Protein AF-A0AAU3IPA8-F1 (afdb_monomer)

Structure (mmCIF, N/CA/C/O backbone):
data_AF-A0AAU3IPA8-F1
#
_entry.id   AF-A0AAU3IPA8-F1
#
loop_
_atom_site.group_PDB
_atom_site.id
_atom_site.type_symbol
_atom_site.label_atom_id
_atom_site.label_alt_id
_atom_site.label_comp_id
_atom_site.label_asym_id
_atom_site.label_entity_id
_atom_site.label_seq_id
_atom_site.pdbx_PDB_ins_code
_atom_site.Cartn_x
_atom_site.Cartn_y
_atom_site.Cartn_z
_atom_site.occupancy
_atom_site.B_iso_or_equiv
_atom_site.auth_seq_id
_atom_site.auth_comp_id
_atom_site.auth_asym_id
_atom_site.auth_atom_id
_atom_site.pdbx_PDB_model_num
ATOM 1 N N . MET A 1 1 ? 7.835 8.491 -0.468 1.00 86.31 1 MET A N 1
ATOM 2 C CA . MET A 1 1 ? 8.677 8.486 -1.699 1.00 86.31 1 MET A CA 1
ATOM 3 C C . MET A 1 1 ? 10.167 8.173 -1.479 1.00 86.31 1 MET A C 1
ATOM 5 O O . MET A 1 1 ? 10.821 7.682 -2.398 1.00 86.31 1 MET A O 1
ATOM 9 N N . ASP A 1 2 ? 10.740 8.439 -0.301 1.00 89.19 2 ASP A N 1
ATOM 10 C CA . ASP A 1 2 ? 12.202 8.392 -0.099 1.00 89.19 2 ASP A CA 1
ATOM 11 C C . ASP A 1 2 ? 12.827 6.999 -0.196 1.00 89.19 2 ASP A C 1
ATOM 13 O O . ASP A 1 2 ? 13.937 6.848 -0.710 1.00 89.19 2 ASP A O 1
ATOM 17 N N . ILE A 1 3 ? 12.092 5.968 0.223 1.00 89.75 3 ILE A N 1
ATOM 18 C CA . ILE A 1 3 ? 12.522 4.571 0.085 1.00 89.75 3 ILE A CA 1
ATOM 19 C C . ILE A 1 3 ? 12.720 4.215 -1.395 1.00 89.75 3 ILE A C 1
ATOM 21 O O . ILE A 1 3 ? 13.727 3.604 -1.750 1.00 89.75 3 ILE A O 1
ATOM 25 N N . ALA A 1 4 ? 11.805 4.648 -2.269 1.00 85.88 4 ALA A N 1
ATOM 26 C CA . ALA A 1 4 ? 11.898 4.394 -3.703 1.00 85.88 4 ALA A CA 1
ATOM 27 C C . ALA A 1 4 ? 13.106 5.107 -4.337 1.00 85.88 4 ALA A C 1
ATOM 29 O O . ALA A 1 4 ? 13.842 4.494 -5.106 1.00 85.88 4 ALA A O 1
ATOM 30 N N . GLU A 1 5 ? 13.368 6.365 -3.961 1.00 90.62 5 GLU A N 1
ATOM 31 C CA . GLU A 1 5 ? 14.559 7.106 -4.412 1.00 90.62 5 GLU A CA 1
ATOM 32 C C . GLU A 1 5 ? 15.859 6.437 -3.943 1.00 90.62 5 GLU A C 1
ATOM 34 O O . GLU A 1 5 ? 16.821 6.331 -4.704 1.00 90.62 5 GLU A O 1
ATOM 39 N N . ARG A 1 6 ? 15.902 5.953 -2.698 1.00 91.19 6 ARG A N 1
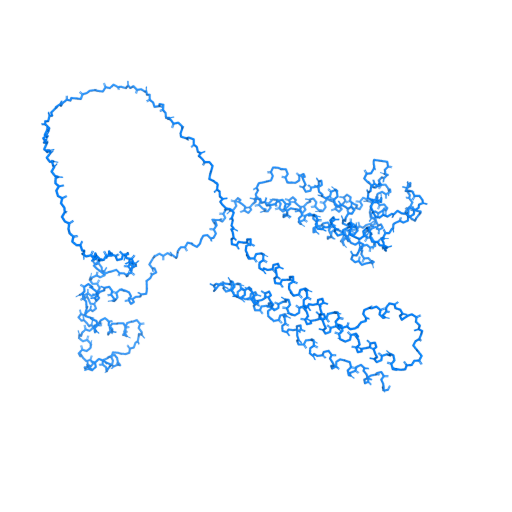ATOM 40 C CA . ARG A 1 6 ? 17.081 5.266 -2.157 1.00 91.19 6 ARG A CA 1
ATOM 41 C C . ARG A 1 6 ? 17.329 3.935 -2.864 1.00 91.19 6 ARG A C 1
ATOM 43 O O . ARG A 1 6 ? 18.463 3.663 -3.250 1.00 91.19 6 ARG A O 1
ATOM 50 N N . ALA A 1 7 ? 16.282 3.138 -3.077 1.00 88.19 7 ALA A N 1
ATOM 51 C CA . ALA A 1 7 ? 16.362 1.883 -3.823 1.00 88.19 7 ALA A CA 1
ATOM 52 C C . ALA A 1 7 ? 16.824 2.109 -5.270 1.00 88.19 7 ALA A C 1
ATOM 54 O O . ALA A 1 7 ? 17.709 1.402 -5.754 1.00 88.19 7 ALA A O 1
ATOM 55 N N . PHE A 1 8 ? 16.297 3.144 -5.928 1.00 90.44 8 PHE A N 1
ATOM 56 C CA . PHE A 1 8 ? 16.734 3.560 -7.256 1.00 90.44 8 PHE A CA 1
ATOM 57 C C . PHE A 1 8 ? 18.226 3.894 -7.299 1.00 90.44 8 PHE A C 1
ATOM 59 O O . PHE A 1 8 ? 18.938 3.374 -8.154 1.00 90.44 8 PHE A O 1
ATOM 66 N N . ARG A 1 9 ? 18.724 4.714 -6.365 1.00 89.44 9 ARG A N 1
ATOM 67 C CA . ARG A 1 9 ? 20.150 5.077 -6.321 1.00 89.44 9 ARG A CA 1
ATOM 68 C C . ARG A 1 9 ? 21.050 3.868 -6.094 1.00 89.44 9 ARG A C 1
ATOM 70 O O . ARG A 1 9 ? 22.079 3.761 -6.748 1.00 89.44 9 ARG A O 1
ATOM 77 N N . MET A 1 10 ? 20.655 2.943 -5.220 1.00 87.44 10 MET A N 1
ATOM 78 C CA . MET A 1 10 ? 21.419 1.710 -4.995 1.00 87.44 10 MET A CA 1
ATOM 79 C C . MET A 1 10 ? 21.517 0.858 -6.269 1.00 87.44 10 MET A C 1
ATOM 81 O O . MET A 1 10 ? 22.595 0.362 -6.581 1.00 87.44 10 MET A O 1
ATOM 85 N N . LEU A 1 11 ? 20.428 0.738 -7.036 1.00 86.31 11 LEU A N 1
ATOM 86 C CA . LEU A 1 11 ? 20.429 0.021 -8.317 1.00 86.31 11 LEU A CA 1
ATOM 87 C C . LEU A 1 11 ? 21.218 0.755 -9.406 1.00 86.31 11 LEU A C 1
ATOM 89 O O . LEU A 1 11 ? 21.930 0.128 -10.187 1.00 86.31 11 LEU A O 1
ATOM 93 N N . ALA A 1 12 ? 21.097 2.079 -9.468 1.00 81.25 12 ALA A N 1
ATOM 94 C CA . ALA A 1 12 ? 21.747 2.881 -10.494 1.00 81.25 12 ALA A CA 1
ATOM 95 C C . ALA A 1 12 ? 23.267 2.995 -10.294 1.00 81.25 12 ALA A C 1
ATOM 97 O O . ALA A 1 12 ? 23.988 3.145 -11.276 1.00 81.25 12 ALA A O 1
ATOM 98 N N . CYS A 1 13 ? 23.753 2.883 -9.055 1.00 77.50 13 CYS A N 1
ATOM 99 C CA . CYS A 1 13 ? 25.182 2.877 -8.735 1.00 77.50 13 CYS A CA 1
ATOM 100 C C . CYS A 1 13 ? 25.810 1.469 -8.723 1.00 77.50 13 CYS A C 1
ATOM 102 O O . CYS A 1 13 ? 27.004 1.343 -8.457 1.00 77.50 13 CYS A O 1
ATOM 104 N N . ALA A 1 14 ? 25.038 0.405 -8.978 1.00 74.19 14 ALA A N 1
ATOM 105 C CA . ALA A 1 14 ? 25.553 -0.962 -8.964 1.00 74.19 14 ALA A CA 1
ATOM 106 C C . ALA A 1 14 ? 26.486 -1.247 -10.168 1.00 74.19 14 ALA A C 1
ATOM 108 O O . ALA A 1 14 ? 26.287 -0.684 -11.248 1.00 74.19 14 ALA A O 1
ATOM 109 N N . PRO A 1 15 ? 27.458 -2.176 -10.044 1.00 58.91 15 PRO A N 1
ATOM 110 C CA . PRO A 1 15 ? 28.340 -2.578 -11.150 1.00 58.91 15 PRO A CA 1
ATOM 111 C C . PRO A 1 15 ? 27.585 -3.140 -12.366 1.00 58.91 15 PRO A C 1
ATOM 113 O O . PRO A 1 15 ? 28.039 -3.017 -13.498 1.00 58.91 15 PRO A O 1
ATOM 116 N N . SER A 1 16 ? 26.406 -3.724 -12.134 1.00 61.84 16 SER A N 1
ATOM 117 C CA . SER A 1 16 ? 25.456 -4.197 -13.147 1.00 61.84 16 SER A CA 1
ATOM 118 C C . SER A 1 16 ? 24.313 -3.198 -13.373 1.00 61.84 16 SER A C 1
ATOM 120 O O . SER A 1 16 ? 23.156 -3.595 -13.526 1.00 61.84 16 SER A O 1
ATOM 122 N N . SER A 1 17 ? 24.615 -1.898 -13.318 1.00 73.25 17 SER A N 1
ATOM 123 C CA . SER A 1 17 ? 23.620 -0.839 -13.481 1.00 73.25 17 SER A CA 1
ATOM 124 C C . SER A 1 17 ? 22.901 -0.964 -14.821 1.00 73.25 17 SER A C 1
ATOM 126 O O . SER A 1 17 ? 23.488 -1.168 -15.887 1.00 73.25 17 SER A O 1
ATOM 128 N N . LEU A 1 18 ? 21.576 -0.867 -14.753 1.00 83.94 18 LEU A N 1
ATOM 129 C CA . LEU A 1 18 ? 20.737 -0.915 -15.936 1.00 83.94 18 LEU A CA 1
ATOM 130 C C . LEU A 1 18 ? 21.002 0.327 -16.792 1.00 83.94 18 LEU A C 1
ATOM 132 O O . LEU A 1 18 ? 21.164 1.439 -16.286 1.00 83.94 18 LEU A O 1
ATOM 136 N N . ALA A 1 19 ? 21.010 0.126 -18.105 1.00 88.06 19 ALA A N 1
ATOM 137 C CA . ALA A 1 19 ? 21.221 1.187 -19.073 1.00 88.06 19 ALA A CA 1
ATOM 138 C C . ALA A 1 19 ? 20.162 1.136 -20.177 1.00 88.06 19 ALA A C 1
ATOM 140 O O . ALA A 1 19 ? 19.629 0.075 -20.535 1.00 88.06 19 ALA A O 1
ATOM 141 N N . VAL A 1 20 ? 19.878 2.306 -20.734 1.00 89.50 20 VAL A N 1
ATOM 142 C CA . VAL A 1 20 ? 19.036 2.472 -21.916 1.00 89.50 20 VAL A CA 1
ATOM 143 C C . VAL A 1 20 ? 19.924 2.894 -23.075 1.00 89.50 20 VAL A C 1
ATOM 145 O O . VAL A 1 20 ? 20.738 3.805 -22.946 1.00 89.50 20 VAL A O 1
ATOM 148 N N . ASP A 1 21 ? 19.795 2.209 -24.207 1.00 89.88 21 ASP A N 1
ATOM 149 C CA . ASP A 1 21 ? 20.518 2.568 -25.421 1.00 89.88 21 ASP A CA 1
ATOM 150 C C . ASP A 1 21 ? 19.713 3.602 -26.210 1.00 89.88 21 ASP A C 1
ATOM 152 O O . ASP A 1 21 ? 18.682 3.276 -26.802 1.00 89.88 21 ASP A O 1
ATOM 156 N N . GLY A 1 22 ? 20.181 4.852 -26.230 1.00 87.56 22 GLY A N 1
ATOM 157 C CA . GLY A 1 22 ? 19.505 5.924 -26.959 1.00 87.56 22 GLY A CA 1
ATOM 158 C C . GLY A 1 22 ? 19.454 5.691 -28.471 1.00 87.56 22 GLY A C 1
ATOM 159 O O . GLY A 1 22 ? 18.557 6.211 -29.129 1.00 87.56 22 GLY A O 1
ATOM 160 N N . ARG A 1 23 ? 20.336 4.844 -29.034 1.00 88.00 23 ARG A N 1
ATOM 161 C CA . ARG A 1 23 ? 20.251 4.443 -30.452 1.00 88.00 23 ARG A CA 1
ATOM 162 C C . ARG A 1 23 ? 19.004 3.619 -30.743 1.00 88.00 23 ARG A C 1
ATOM 164 O O . ARG A 1 23 ? 18.423 3.777 -31.807 1.00 88.00 23 ARG A O 1
ATOM 171 N N . GLN A 1 24 ? 18.617 2.750 -29.810 1.00 87.12 24 GLN A N 1
ATOM 172 C CA . GLN A 1 24 ? 17.449 1.880 -29.958 1.00 87.12 24 GLN A CA 1
ATOM 173 C C . GLN A 1 24 ? 16.139 2.640 -29.738 1.00 87.12 24 GLN A C 1
ATOM 175 O O . GLN A 1 24 ? 15.125 2.282 -30.325 1.00 87.12 24 GLN A O 1
ATOM 180 N N . VAL A 1 25 ? 16.156 3.679 -28.898 1.00 87.69 25 VAL A N 1
ATOM 181 C CA . VAL A 1 25 ? 14.967 4.496 -28.613 1.00 87.69 25 VAL A CA 1
ATOM 182 C C . VAL A 1 25 ? 14.724 5.551 -29.698 1.00 87.69 25 VAL A C 1
ATOM 184 O O . VAL A 1 25 ? 13.575 5.804 -30.046 1.00 87.69 25 VAL A O 1
ATOM 187 N N . GLY A 1 26 ? 15.780 6.155 -30.252 1.00 84.50 26 GLY A N 1
ATOM 188 C CA . GLY A 1 26 ? 15.656 7.204 -31.269 1.00 84.50 26 GLY A CA 1
ATOM 189 C C . GLY A 1 26 ? 15.185 8.551 -30.700 1.00 84.50 26 GLY A C 1
ATOM 190 O O . GLY A 1 26 ? 15.426 8.855 -29.534 1.00 84.50 26 GLY A O 1
ATOM 191 N N . HIS A 1 27 ? 14.536 9.372 -31.534 1.00 84.12 27 HIS A N 1
ATOM 192 C CA . HIS A 1 27 ? 13.935 10.663 -31.151 1.00 84.12 27 HIS A CA 1
ATOM 193 C C . HIS A 1 27 ? 14.903 11.648 -30.463 1.00 84.12 27 HIS A C 1
ATOM 195 O O . HIS A 1 27 ? 14.630 12.135 -29.373 1.00 84.12 27 HIS A O 1
ATOM 201 N N . ASP A 1 28 ? 16.044 11.939 -31.091 1.00 82.12 28 ASP A N 1
ATOM 202 C CA . ASP A 1 28 ? 17.027 12.941 -30.626 1.00 82.12 28 ASP A CA 1
ATOM 203 C C . ASP A 1 28 ? 17.712 12.639 -29.282 1.00 82.12 28 ASP A C 1
ATOM 205 O O . ASP A 1 28 ? 18.413 13.484 -28.722 1.00 82.12 28 ASP A O 1
ATOM 209 N N . LEU A 1 29 ? 17.574 11.415 -28.767 1.00 87.62 29 LEU A N 1
ATOM 210 C CA . LEU A 1 29 ? 18.355 10.974 -27.616 1.00 87.62 29 LEU A CA 1
ATOM 211 C C . LEU A 1 29 ? 19.832 10.782 -27.991 1.00 87.62 29 LEU A C 1
ATOM 213 O O . LEU A 1 29 ? 20.144 10.365 -29.115 1.00 87.62 29 LEU A O 1
ATOM 217 N N . PRO A 1 30 ? 20.764 11.012 -27.043 1.00 87.81 30 PRO A N 1
ATOM 218 C CA . PRO A 1 30 ? 22.171 10.699 -27.239 1.00 87.81 30 PRO A CA 1
ATOM 219 C C . PRO A 1 30 ? 22.348 9.267 -27.752 1.00 87.81 30 PRO A C 1
ATOM 221 O O . PRO A 1 30 ? 21.901 8.309 -27.122 1.00 87.81 30 PRO A O 1
ATOM 224 N N . ARG A 1 31 ? 23.025 9.106 -28.896 1.00 88.50 31 ARG A N 1
ATOM 225 C CA . ARG A 1 31 ? 23.259 7.813 -29.568 1.00 88.50 31 ARG A CA 1
ATOM 226 C C . ARG A 1 31 ? 24.317 6.961 -28.847 1.00 88.50 31 ARG A C 1
ATOM 228 O O . ARG A 1 31 ? 25.284 6.508 -29.465 1.00 88.50 31 ARG A O 1
ATOM 235 N N . ARG A 1 32 ? 24.142 6.749 -27.543 1.00 90.38 32 ARG A N 1
ATOM 236 C CA . ARG A 1 32 ? 24.980 5.930 -26.661 1.00 90.38 32 ARG A CA 1
ATOM 237 C C . ARG A 1 32 ? 24.143 5.283 -25.556 1.00 90.38 32 ARG A C 1
ATOM 239 O O . ARG A 1 32 ? 22.990 5.650 -25.338 1.00 90.38 32 ARG A O 1
ATOM 246 N N . ARG A 1 33 ? 24.748 4.333 -24.839 1.00 89.75 33 ARG A N 1
ATOM 247 C CA . ARG A 1 33 ? 24.169 3.791 -23.606 1.00 89.75 33 ARG A CA 1
ATOM 248 C C . ARG A 1 33 ? 24.206 4.860 -22.517 1.00 89.75 33 ARG A C 1
ATOM 250 O O . ARG A 1 33 ? 25.264 5.425 -22.253 1.00 89.75 33 ARG A O 1
ATOM 257 N N . MET A 1 34 ? 23.051 5.115 -21.917 1.00 90.62 34 MET A N 1
ATOM 258 C CA . MET A 1 34 ? 22.865 6.038 -20.802 1.00 90.62 34 MET A CA 1
ATOM 259 C C . MET A 1 34 ? 22.482 5.239 -19.563 1.00 90.62 34 MET A C 1
ATOM 261 O O . MET A 1 34 ? 21.582 4.392 -19.614 1.00 90.62 34 MET A O 1
ATOM 265 N N . LEU A 1 35 ? 23.161 5.510 -18.452 1.00 90.94 35 LEU A N 1
ATOM 266 C CA . LEU A 1 35 ? 22.765 4.975 -17.151 1.00 90.94 35 LEU A CA 1
ATOM 267 C C . LEU A 1 35 ? 21.440 5.604 -16.713 1.00 90.94 35 LEU A C 1
ATOM 269 O O . LEU A 1 35 ? 21.073 6.686 -17.164 1.00 90.94 35 LEU A O 1
ATOM 273 N N . LEU A 1 36 ? 20.715 4.950 -15.807 1.00 89.75 36 LEU A N 1
ATOM 274 C CA . LEU A 1 36 ? 19.394 5.431 -15.384 1.00 89.75 36 LEU A CA 1
ATOM 275 C C . LEU A 1 36 ? 19.404 6.821 -14.729 1.00 89.75 36 LEU A C 1
ATOM 277 O O . LEU A 1 36 ? 18.434 7.561 -14.884 1.00 89.75 36 LEU A O 1
ATOM 281 N N . ILE A 1 37 ? 20.471 7.181 -14.006 1.00 89.19 37 ILE A N 1
ATOM 282 C CA . ILE A 1 37 ? 20.618 8.525 -13.418 1.00 89.19 37 ILE A CA 1
ATOM 283 C C . ILE A 1 37 ? 20.739 9.569 -14.528 1.00 89.19 37 ILE A C 1
ATOM 285 O O . ILE A 1 37 ? 19.960 10.514 -14.563 1.00 89.19 37 ILE A O 1
ATOM 289 N N . GLU A 1 38 ? 21.641 9.337 -15.479 1.00 90.69 38 GLU A N 1
ATOM 290 C CA . GLU A 1 38 ? 21.825 10.209 -16.639 1.00 90.69 38 GLU A CA 1
ATOM 291 C C . GLU A 1 38 ? 20.544 10.313 -17.478 1.00 90.69 38 GLU A C 1
ATOM 293 O O . GLU A 1 38 ? 20.148 11.401 -17.888 1.00 90.69 38 GLU A O 1
ATOM 298 N N . LEU A 1 39 ? 19.851 9.192 -17.693 1.00 91.38 39 LEU A N 1
ATOM 299 C CA . LEU A 1 39 ? 18.579 9.167 -18.408 1.00 91.38 39 LEU A CA 1
ATOM 300 C C . LEU A 1 39 ? 17.532 10.054 -17.723 1.00 91.38 39 LEU A C 1
ATOM 302 O O . LEU A 1 39 ? 16.801 10.774 -18.401 1.00 91.38 39 LEU A O 1
ATOM 306 N N . ARG A 1 40 ? 17.456 10.017 -16.387 1.00 91.25 40 ARG A N 1
ATOM 307 C CA . ARG A 1 40 ? 16.544 10.868 -15.616 1.00 91.25 40 ARG A CA 1
ATOM 308 C C . ARG A 1 40 ? 16.851 12.348 -15.844 1.00 91.25 40 ARG A C 1
ATOM 310 O O . ARG A 1 40 ? 15.921 13.114 -16.088 1.00 91.25 40 ARG A O 1
ATOM 317 N N . ASP A 1 41 ? 18.123 12.727 -15.828 1.00 90.88 41 ASP A N 1
ATOM 318 C CA . ASP A 1 41 ? 18.544 14.115 -16.043 1.00 90.88 41 ASP A CA 1
ATOM 319 C C . ASP A 1 41 ? 18.215 14.584 -17.471 1.00 90.88 41 ASP A C 1
ATOM 321 O O . ASP A 1 41 ? 17.662 15.670 -17.663 1.00 90.88 41 ASP A O 1
ATOM 325 N N . VAL A 1 42 ? 18.437 13.723 -18.471 1.00 91.00 42 VAL A N 1
ATOM 326 C CA . VAL A 1 42 ? 18.066 13.985 -19.871 1.00 91.00 42 VAL A CA 1
ATOM 327 C C . VAL A 1 42 ? 16.558 14.197 -20.022 1.00 91.00 42 VAL A C 1
ATOM 329 O O . VAL A 1 42 ? 16.143 15.142 -20.688 1.00 91.00 42 VAL A O 1
ATOM 332 N N . LEU A 1 43 ? 15.721 13.363 -19.396 1.00 91.06 43 LEU A N 1
ATOM 333 C CA . LEU A 1 43 ? 14.258 13.465 -19.506 1.00 91.06 43 LEU A CA 1
ATOM 334 C C . LEU A 1 43 ? 13.688 14.743 -18.875 1.00 91.06 43 LEU A C 1
ATOM 336 O O . LEU A 1 43 ? 12.676 15.268 -19.357 1.00 91.06 43 LEU A O 1
ATOM 340 N N . ILE A 1 44 ? 14.318 15.223 -17.799 1.00 89.50 44 ILE A N 1
ATOM 341 C CA . ILE A 1 44 ? 13.935 16.455 -17.097 1.00 89.50 44 ILE A CA 1
ATOM 342 C C . ILE A 1 44 ? 14.362 17.692 -17.895 1.00 89.50 44 ILE A C 1
ATOM 344 O O . ILE A 1 44 ? 13.696 18.726 -17.821 1.00 89.50 44 ILE A O 1
ATOM 348 N N . HIS A 1 45 ? 15.431 17.595 -18.689 1.00 89.44 45 HIS A N 1
ATOM 349 C CA . HIS A 1 45 ? 15.944 18.727 -19.447 1.00 89.44 45 HIS A CA 1
ATOM 350 C C . HIS A 1 45 ? 14.895 19.282 -20.441 1.00 89.44 45 HIS A C 1
ATOM 352 O O . HIS A 1 45 ? 14.228 18.503 -21.139 1.00 89.44 45 HIS A O 1
ATOM 358 N N . PRO A 1 46 ? 14.751 20.618 -20.570 1.00 87.38 46 PRO A N 1
ATOM 359 C CA . PRO A 1 46 ? 13.795 21.241 -21.492 1.00 87.38 46 PRO A CA 1
ATOM 360 C C . PRO A 1 46 ? 13.980 20.822 -22.955 1.00 87.38 46 PRO A C 1
ATOM 362 O O . PRO A 1 46 ? 13.003 20.719 -23.689 1.00 87.38 46 PRO A O 1
ATOM 365 N N . SER A 1 47 ? 15.218 20.529 -23.360 1.00 86.12 47 SER A N 1
ATOM 366 C CA . SER A 1 47 ? 15.564 20.100 -24.724 1.00 86.12 47 SER A CA 1
ATOM 367 C C . SER A 1 47 ? 15.070 18.698 -25.093 1.00 86.12 47 SER A C 1
ATOM 369 O O . SER A 1 47 ? 15.134 18.331 -26.262 1.00 86.12 47 SER A O 1
ATOM 371 N N . CYS A 1 48 ? 14.599 17.895 -24.134 1.00 89.69 48 CYS A N 1
ATOM 372 C CA . CYS A 1 48 ? 14.067 16.570 -24.435 1.00 89.69 48 CYS A CA 1
ATOM 373 C C . CYS A 1 48 ? 12.670 16.692 -25.057 1.00 89.69 48 CYS A C 1
ATOM 375 O O . CYS A 1 48 ? 11.738 17.205 -24.430 1.00 89.69 48 CYS A O 1
ATOM 377 N N . SER A 1 49 ? 12.520 16.222 -26.297 1.00 91.12 49 SER A N 1
ATOM 378 C CA . SER A 1 49 ? 11.245 16.280 -27.008 1.00 91.12 49 SER A CA 1
ATOM 379 C C . SER A 1 49 ? 10.194 15.381 -26.346 1.00 91.12 49 SER A C 1
ATOM 381 O O . SER A 1 49 ? 10.503 14.368 -25.714 1.00 91.12 49 SER A O 1
ATOM 383 N N . ASN A 1 50 ? 8.911 15.718 -26.504 1.00 90.88 50 ASN A N 1
ATOM 384 C CA . ASN A 1 50 ? 7.835 14.883 -25.960 1.00 90.88 50 ASN A CA 1
ATOM 385 C C . ASN A 1 50 ? 7.813 13.486 -26.595 1.00 90.88 50 ASN A C 1
ATOM 387 O O . ASN A 1 50 ? 7.518 12.522 -25.898 1.00 90.88 50 ASN A O 1
ATOM 391 N N . ALA A 1 51 ? 8.187 13.370 -27.874 1.00 91.00 51 ALA A N 1
ATOM 392 C CA . ALA A 1 51 ? 8.337 12.083 -28.549 1.00 91.00 51 ALA A CA 1
ATOM 393 C C . ALA A 1 51 ? 9.452 11.235 -27.913 1.00 91.00 51 ALA A C 1
ATOM 395 O O . ALA A 1 51 ? 9.239 10.054 -27.650 1.00 91.00 51 ALA A O 1
ATOM 396 N N . ALA A 1 52 ? 10.595 11.848 -27.579 1.00 92.00 52 ALA A N 1
ATOM 397 C CA . ALA A 1 52 ? 11.686 11.183 -26.870 1.00 92.00 52 ALA A CA 1
ATOM 398 C C . ALA A 1 52 ? 11.253 10.689 -25.489 1.00 92.00 52 ALA A C 1
ATOM 400 O O . ALA A 1 52 ? 11.454 9.522 -25.154 1.00 92.00 52 ALA A O 1
ATOM 401 N N . ARG A 1 53 ? 10.600 11.557 -24.702 1.00 93.44 53 ARG A N 1
ATOM 402 C CA . ARG A 1 53 ? 10.067 11.185 -23.383 1.00 93.44 53 ARG A CA 1
ATOM 403 C C . ARG A 1 53 ? 9.111 10.004 -23.502 1.00 93.44 53 ARG A C 1
ATOM 405 O O . ARG A 1 53 ? 9.237 9.035 -22.761 1.00 93.44 53 ARG A O 1
ATOM 412 N N . ASP A 1 54 ? 8.175 10.072 -24.439 1.00 93.62 54 ASP A N 1
ATOM 413 C CA . ASP A 1 54 ? 7.154 9.047 -24.634 1.00 93.62 54 ASP A CA 1
ATOM 414 C C . ASP A 1 54 ? 7.759 7.702 -25.076 1.00 93.62 54 ASP A C 1
ATOM 416 O O . ASP A 1 54 ? 7.395 6.656 -24.540 1.00 93.62 54 ASP A O 1
ATOM 420 N N . ALA A 1 55 ? 8.746 7.718 -25.978 1.00 93.00 55 ALA A N 1
ATOM 421 C CA . ALA A 1 55 ? 9.479 6.524 -26.401 1.00 93.00 55 ALA A CA 1
ATOM 422 C C . ALA A 1 55 ? 10.268 5.880 -25.246 1.00 93.00 55 ALA A C 1
ATOM 424 O O . ALA A 1 55 ? 10.202 4.663 -25.049 1.00 93.00 55 ALA A O 1
ATOM 425 N N . VAL A 1 56 ? 10.952 6.685 -24.425 1.00 94.44 56 VAL A N 1
ATOM 426 C CA . VAL A 1 56 ? 11.653 6.187 -23.229 1.00 94.44 56 VAL A CA 1
ATOM 427 C C . VAL A 1 56 ? 10.670 5.581 -22.234 1.00 94.44 56 VAL A C 1
ATOM 429 O O . VAL A 1 56 ? 10.919 4.495 -21.713 1.00 94.44 56 VAL A O 1
ATOM 432 N N . TRP A 1 57 ? 9.539 6.239 -21.982 1.00 94.62 57 TRP A N 1
ATOM 433 C CA . TRP A 1 57 ? 8.545 5.729 -21.043 1.00 94.62 57 TRP A CA 1
ATOM 434 C C . TRP A 1 57 ? 7.881 4.440 -21.525 1.00 94.62 57 TRP A C 1
ATOM 436 O O . TRP A 1 57 ? 7.680 3.547 -20.703 1.00 94.62 57 TRP A O 1
ATOM 446 N N . ARG A 1 58 ? 7.633 4.271 -22.831 1.00 93.50 58 ARG A N 1
ATOM 447 C CA . ARG A 1 58 ? 7.204 2.975 -23.388 1.00 93.50 58 ARG A CA 1
ATOM 448 C C . ARG A 1 58 ? 8.221 1.875 -23.119 1.00 93.50 58 ARG A C 1
ATOM 450 O O . ARG A 1 58 ? 7.843 0.806 -22.645 1.00 93.50 58 ARG A O 1
ATOM 457 N N . LEU A 1 59 ? 9.505 2.142 -23.361 1.00 92.44 59 LEU A N 1
ATOM 458 C CA . LEU A 1 59 ? 10.568 1.174 -23.092 1.00 92.44 59 LEU A CA 1
ATOM 459 C C . LEU A 1 59 ? 10.636 0.809 -21.602 1.00 92.44 59 LEU A C 1
ATOM 461 O O . LEU A 1 59 ? 10.716 -0.371 -21.261 1.00 92.44 59 LEU A O 1
ATOM 465 N N . LEU A 1 60 ? 10.603 1.807 -20.714 1.00 93.00 60 LEU A N 1
ATOM 466 C CA . LEU A 1 60 ? 10.660 1.591 -19.267 1.00 93.00 60 LEU A CA 1
ATOM 467 C C . LEU A 1 60 ? 9.458 0.783 -18.772 1.00 93.00 60 LEU A C 1
ATOM 469 O O . LEU A 1 60 ? 9.646 -0.151 -17.997 1.00 93.00 60 LEU A O 1
ATOM 473 N N . VAL A 1 61 ? 8.248 1.090 -19.248 1.00 93.62 61 VAL A N 1
ATOM 474 C CA . VAL A 1 61 ? 7.029 0.342 -18.906 1.00 93.62 61 VAL A CA 1
ATOM 475 C C . VAL A 1 61 ? 7.104 -1.092 -19.428 1.00 93.62 61 VAL A C 1
ATOM 477 O O . VAL A 1 61 ? 6.851 -2.025 -18.666 1.00 93.62 61 VAL A O 1
ATOM 480 N N . ALA A 1 62 ? 7.516 -1.292 -20.683 1.00 92.50 62 ALA A N 1
ATOM 481 C CA . ALA A 1 62 ? 7.668 -2.624 -21.264 1.00 92.50 62 ALA A CA 1
ATOM 482 C C . ALA A 1 62 ? 8.654 -3.482 -20.453 1.00 92.50 62 ALA A C 1
ATOM 484 O O . ALA A 1 62 ? 8.321 -4.595 -20.043 1.00 92.50 62 ALA A O 1
ATOM 485 N N . ARG A 1 63 ? 9.832 -2.936 -20.122 1.00 92.00 63 ARG A N 1
ATOM 486 C CA . ARG A 1 63 ? 10.832 -3.649 -19.312 1.00 92.00 63 ARG A CA 1
ATOM 487 C C . ARG A 1 63 ? 10.392 -3.854 -17.865 1.00 92.00 63 ARG A C 1
ATOM 489 O O . ARG A 1 63 ? 10.678 -4.903 -17.297 1.00 92.00 63 ARG A O 1
ATOM 496 N N . ALA A 1 64 ? 9.673 -2.905 -17.265 1.00 92.94 64 ALA A N 1
ATOM 497 C CA . ALA A 1 64 ? 9.124 -3.062 -15.917 1.00 92.94 64 ALA A CA 1
ATOM 498 C C . ALA A 1 64 ? 8.095 -4.200 -15.834 1.00 92.94 64 ALA A C 1
ATOM 500 O O . ALA A 1 64 ? 8.000 -4.851 -14.795 1.00 92.94 64 ALA A O 1
ATOM 501 N N . ARG A 1 65 ? 7.357 -4.464 -16.921 1.00 91.94 65 ARG A N 1
ATOM 502 C CA . ARG A 1 65 ? 6.415 -5.590 -17.011 1.00 91.94 65 ARG A CA 1
ATOM 503 C C . ARG A 1 65 ? 7.098 -6.931 -17.303 1.00 91.94 65 ARG A C 1
ATOM 505 O O . ARG A 1 65 ? 6.624 -7.949 -16.817 1.00 91.94 65 ARG A O 1
ATOM 512 N N . GLN A 1 66 ? 8.187 -6.940 -18.076 1.00 89.12 66 GLN A N 1
ATOM 513 C CA . GLN A 1 66 ? 8.775 -8.173 -18.629 1.00 89.12 66 GLN A CA 1
ATOM 514 C C . GLN A 1 66 ? 10.078 -8.637 -17.950 1.00 89.12 66 GLN A C 1
ATOM 516 O O . GLN A 1 66 ? 10.352 -9.832 -17.904 1.00 89.12 66 GLN A O 1
ATOM 521 N N . ASN A 1 67 ? 10.902 -7.729 -17.416 1.00 77.88 67 ASN A N 1
ATOM 522 C CA . ASN A 1 67 ? 12.307 -8.004 -17.066 1.00 77.88 67 ASN A CA 1
ATOM 523 C C . ASN A 1 67 ? 12.606 -7.915 -15.552 1.00 77.88 67 ASN A C 1
ATOM 525 O O . ASN A 1 67 ? 13.766 -7.773 -15.145 1.00 77.88 67 ASN A O 1
ATOM 529 N N . GLY A 1 68 ? 11.571 -8.008 -14.712 1.00 75.75 68 GLY A N 1
ATOM 530 C CA . GLY A 1 68 ? 11.696 -8.173 -13.261 1.00 75.75 68 GLY A CA 1
ATOM 531 C C . GLY A 1 68 ? 11.718 -6.876 -12.427 1.00 75.75 68 GLY A C 1
ATOM 532 O O . GLY A 1 68 ? 11.675 -5.763 -12.959 1.00 75.75 68 GLY A O 1
ATOM 533 N N . PRO A 1 69 ? 11.797 -7.004 -11.086 1.00 86.44 69 PRO A N 1
ATOM 534 C CA . PRO A 1 69 ? 11.541 -5.917 -10.130 1.00 86.44 69 PRO A CA 1
ATOM 535 C C . PRO A 1 69 ? 12.530 -4.745 -10.223 1.00 86.44 69 PRO A C 1
ATOM 537 O O . PRO A 1 69 ? 12.167 -3.607 -9.938 1.00 86.44 69 PRO A O 1
ATOM 540 N N . GLN A 1 70 ? 13.754 -4.990 -10.689 1.00 90.25 70 GLN A N 1
ATOM 541 C CA . GLN A 1 70 ? 14.770 -3.958 -10.920 1.00 90.25 70 GLN A CA 1
ATOM 542 C C . GLN A 1 70 ? 14.311 -2.869 -11.907 1.00 90.25 70 GLN A C 1
ATOM 544 O O . GLN A 1 70 ? 14.558 -1.685 -11.675 1.00 90.25 70 GLN A O 1
ATOM 549 N N . TRP A 1 71 ? 13.580 -3.235 -12.967 1.00 92.38 71 TRP A N 1
ATOM 550 C CA . TRP A 1 71 ? 13.052 -2.276 -13.943 1.00 92.38 71 TRP A CA 1
ATOM 551 C C . TRP A 1 71 ? 11.859 -1.492 -13.399 1.00 92.38 71 TRP A C 1
ATOM 553 O O . TRP A 1 71 ? 11.713 -0.316 -13.721 1.00 92.38 71 TRP A O 1
ATOM 563 N N . MET A 1 72 ? 11.058 -2.099 -12.517 1.00 93.56 72 MET A N 1
ATOM 564 C CA . MET A 1 72 ? 9.991 -1.399 -11.798 1.00 93.56 72 MET A CA 1
ATOM 565 C C . MET A 1 72 ? 10.568 -0.310 -10.888 1.00 93.56 72 MET A C 1
ATOM 567 O O . MET A 1 72 ? 10.185 0.852 -10.999 1.00 93.56 72 MET A O 1
ATOM 571 N N . VAL A 1 73 ? 11.543 -0.656 -10.040 1.00 93.06 73 VAL A N 1
ATOM 572 C CA . VAL A 1 73 ? 12.213 0.319 -9.160 1.00 93.06 73 VAL A CA 1
ATOM 573 C C . VAL A 1 73 ? 12.897 1.417 -9.980 1.00 93.06 73 VAL A C 1
ATOM 575 O O . VAL A 1 73 ? 12.869 2.584 -9.596 1.00 93.06 73 VAL A O 1
ATOM 578 N N . SER A 1 74 ? 13.447 1.064 -11.143 1.00 91.94 74 SER A N 1
ATOM 579 C CA . SER A 1 74 ? 14.051 2.014 -12.081 1.00 91.94 74 SER A CA 1
ATOM 580 C C . SER A 1 74 ? 13.038 3.004 -12.652 1.00 91.94 74 SER A C 1
ATOM 582 O O . SER A 1 74 ? 13.245 4.210 -12.561 1.00 91.94 74 SER A O 1
ATOM 584 N N . ALA A 1 75 ? 11.922 2.512 -13.195 1.00 93.69 75 ALA A N 1
ATOM 585 C CA . ALA A 1 75 ? 10.856 3.351 -13.740 1.00 93.69 75 ALA A CA 1
ATOM 586 C C . ALA A 1 75 ? 10.263 4.275 -12.666 1.00 93.69 75 ALA A C 1
ATOM 588 O O . ALA A 1 75 ? 10.061 5.465 -12.906 1.00 93.69 75 ALA A O 1
ATOM 589 N N . VAL A 1 76 ? 10.053 3.748 -11.457 1.00 95.19 76 VAL A N 1
ATOM 590 C CA . VAL A 1 76 ? 9.605 4.534 -10.306 1.00 95.19 76 VAL A CA 1
ATOM 591 C C . VAL A 1 76 ? 10.629 5.611 -9.951 1.00 95.19 76 VAL A C 1
ATOM 593 O O . VAL A 1 76 ? 10.261 6.776 -9.856 1.00 95.19 76 VAL A O 1
ATOM 596 N N . GLY A 1 77 ? 11.910 5.267 -9.804 1.00 93.56 77 GLY A N 1
ATOM 597 C CA . GLY A 1 77 ? 12.971 6.214 -9.443 1.00 93.56 77 GLY A CA 1
ATOM 598 C C . GLY A 1 77 ? 13.198 7.331 -10.465 1.00 93.56 77 GLY A C 1
ATOM 599 O O . GLY A 1 77 ? 13.477 8.473 -10.090 1.00 93.56 77 GLY A O 1
ATOM 600 N N . VAL A 1 78 ? 13.002 7.035 -11.753 1.00 94.50 78 VAL A N 1
ATOM 601 C CA . VAL A 1 78 ? 12.973 8.048 -12.820 1.00 94.50 78 VAL A CA 1
ATOM 602 C C . VAL A 1 78 ? 11.757 8.976 -12.667 1.00 94.50 78 VAL A C 1
ATOM 604 O O . VAL A 1 78 ? 11.875 10.175 -12.910 1.00 94.50 78 VAL A O 1
ATOM 607 N N . ALA A 1 79 ? 10.610 8.463 -12.208 1.00 95.56 79 ALA A N 1
ATOM 608 C CA . ALA A 1 79 ? 9.390 9.246 -11.994 1.00 95.56 79 ALA A CA 1
ATOM 609 C C . ALA A 1 79 ? 9.378 10.070 -10.695 1.00 95.56 79 ALA A C 1
ATOM 611 O O . ALA A 1 79 ? 8.645 11.059 -10.627 1.00 95.56 79 ALA A O 1
ATOM 612 N N . VAL A 1 80 ? 10.150 9.687 -9.666 1.00 95.12 80 VAL A N 1
ATOM 613 C CA . VAL A 1 80 ? 10.086 10.286 -8.315 1.00 95.12 80 VAL A CA 1
ATOM 614 C C . VAL A 1 80 ? 10.093 11.822 -8.322 1.00 95.12 80 VAL A C 1
ATOM 616 O O . VAL A 1 80 ? 9.257 12.390 -7.617 1.00 95.12 80 VAL A O 1
ATOM 619 N N . PRO A 1 81 ? 10.943 12.537 -9.090 1.00 94.06 81 PRO A N 1
ATOM 620 C CA . PRO A 1 81 ? 10.913 14.002 -9.105 1.00 94.06 81 PRO A CA 1
ATOM 621 C C . PRO A 1 81 ? 9.546 14.575 -9.510 1.00 94.06 81 PRO A C 1
ATOM 623 O O . PRO A 1 81 ? 9.034 15.490 -8.863 1.00 94.06 81 PRO A O 1
ATOM 626 N N . ALA A 1 82 ? 8.909 13.994 -10.530 1.00 94.38 82 ALA A N 1
ATOM 627 C CA . ALA A 1 82 ? 7.578 14.403 -10.969 1.00 94.38 82 ALA A CA 1
ATOM 628 C C . ALA A 1 82 ? 6.503 14.038 -9.935 1.00 94.38 82 ALA A C 1
ATOM 630 O O . ALA A 1 82 ? 5.615 14.845 -9.660 1.00 94.38 82 ALA A O 1
ATOM 631 N N . LEU A 1 83 ? 6.599 12.850 -9.328 1.00 96.75 83 LEU A N 1
ATOM 632 C CA . LEU A 1 83 ? 5.654 12.402 -8.302 1.00 96.75 83 LEU A CA 1
ATOM 633 C C . LEU A 1 83 ? 5.743 13.252 -7.028 1.00 96.75 83 LEU A C 1
ATOM 635 O O . LEU A 1 83 ? 4.705 13.622 -6.485 1.00 96.75 83 LEU A O 1
ATOM 639 N N . ARG A 1 84 ? 6.948 13.660 -6.608 1.00 95.75 84 ARG A N 1
ATOM 640 C CA . ARG A 1 84 ? 7.142 14.635 -5.521 1.00 95.75 84 ARG A CA 1
ATOM 641 C C . ARG A 1 84 ? 6.509 15.984 -5.855 1.00 95.75 84 ARG A C 1
ATOM 643 O O . ARG A 1 84 ? 5.870 16.582 -4.998 1.00 95.75 84 ARG A O 1
ATOM 650 N N . GLY A 1 85 ? 6.614 16.443 -7.103 1.00 95.69 85 GLY A N 1
ATOM 651 C CA . GLY A 1 85 ? 5.929 17.659 -7.556 1.00 95.69 85 GLY A CA 1
ATOM 652 C C . GLY A 1 85 ? 4.397 17.537 -7.585 1.00 95.69 85 GLY A C 1
ATOM 653 O O . GLY A 1 85 ? 3.687 18.532 -7.434 1.00 95.69 85 GLY A O 1
ATOM 654 N N . ILE A 1 86 ? 3.855 16.334 -7.788 1.00 96.69 86 ILE A N 1
ATOM 655 C CA . ILE A 1 86 ? 2.413 16.062 -7.681 1.00 96.69 86 ILE A CA 1
ATOM 656 C C . ILE A 1 86 ? 1.992 16.063 -6.212 1.00 96.69 86 ILE A C 1
ATOM 658 O O . ILE A 1 86 ? 1.137 16.867 -5.846 1.00 96.69 86 ILE A O 1
ATOM 662 N N . SER A 1 87 ? 2.632 15.238 -5.382 1.00 95.94 87 SER A N 1
ATOM 663 C CA . SER A 1 87 ? 2.361 15.145 -3.943 1.00 95.94 87 SER A CA 1
ATOM 664 C C . SER A 1 87 ? 2.480 16.510 -3.266 1.00 95.94 87 SER A C 1
ATOM 666 O O . SER A 1 87 ? 1.524 16.987 -2.666 1.00 95.94 87 SER A O 1
ATOM 668 N N . GLY A 1 88 ? 3.575 17.238 -3.505 1.00 95.69 88 GLY A N 1
ATOM 669 C CA . GLY A 1 88 ? 3.783 18.573 -2.950 1.00 95.69 88 GLY A CA 1
ATOM 670 C C . GLY A 1 88 ? 2.689 19.573 -3.330 1.00 95.69 88 GLY A C 1
ATOM 671 O O . GLY A 1 88 ? 2.327 20.407 -2.509 1.00 95.69 88 GLY A O 1
ATOM 672 N N . ARG A 1 89 ? 2.105 19.481 -4.537 1.00 96.50 89 ARG A N 1
ATOM 673 C CA . ARG A 1 89 ? 0.961 20.326 -4.929 1.00 96.50 89 ARG A CA 1
ATOM 674 C C . ARG A 1 89 ? -0.328 19.931 -4.217 1.00 96.50 89 ARG A C 1
ATOM 676 O O . ARG A 1 89 ? -1.078 20.836 -3.861 1.00 96.50 89 ARG A O 1
ATOM 683 N N . ILE A 1 90 ? -0.567 18.634 -4.030 1.00 95.69 90 ILE A N 1
ATOM 684 C CA . ILE A 1 90 ? -1.744 18.098 -3.332 1.00 95.69 90 ILE A CA 1
ATOM 685 C C . ILE A 1 90 ? -1.671 18.431 -1.837 1.00 95.69 90 ILE A C 1
ATOM 687 O O . ILE A 1 90 ? -2.671 18.846 -1.263 1.00 95.69 90 ILE A O 1
ATOM 691 N N . CYS A 1 91 ? -0.488 18.347 -1.228 1.00 94.62 91 CYS A N 1
ATOM 692 C CA . CYS A 1 91 ? -0.260 18.648 0.186 1.00 94.62 91 CYS A CA 1
ATOM 693 C C . CYS A 1 91 ? -0.300 20.152 0.520 1.00 94.62 91 CYS A C 1
ATOM 695 O O . CYS A 1 91 ? -0.236 20.520 1.693 1.00 94.62 91 CYS A O 1
ATOM 697 N N . ARG A 1 92 ? -0.412 21.058 -0.465 1.00 93.19 92 ARG A N 1
ATOM 698 C CA . ARG A 1 92 ? -0.542 22.496 -0.169 1.00 93.19 92 ARG A CA 1
ATOM 699 C C . ARG A 1 92 ? -1.835 22.764 0.599 1.00 93.19 92 ARG A C 1
ATOM 701 O O . ARG A 1 92 ? -2.929 22.490 0.103 1.00 93.19 92 ARG A O 1
ATOM 708 N N . GLY A 1 93 ? -1.684 23.318 1.801 1.00 87.69 93 GLY A N 1
ATOM 709 C CA . GLY A 1 93 ? -2.796 23.585 2.714 1.00 87.69 93 GLY A CA 1
ATOM 710 C C . GLY A 1 93 ? -3.439 22.323 3.296 1.00 87.69 93 GLY A C 1
ATOM 711 O O . GLY A 1 93 ? -4.566 22.400 3.769 1.00 87.69 93 GLY A O 1
ATOM 712 N N . TYR A 1 94 ? -2.766 21.171 3.229 1.00 88.19 94 TYR A N 1
ATOM 713 C CA . TYR A 1 94 ? -3.248 19.931 3.828 1.00 88.19 94 TYR A CA 1
ATOM 714 C C . TYR A 1 94 ? -2.885 19.886 5.317 1.00 88.19 94 TYR A C 1
ATOM 716 O O . TYR A 1 94 ? -1.715 20.010 5.674 1.00 88.19 94 TYR A O 1
ATOM 724 N N . VAL A 1 95 ? -3.899 19.743 6.173 1.00 81.25 95 VAL A N 1
ATOM 725 C CA . VAL A 1 95 ? -3.758 19.749 7.647 1.00 81.25 95 VAL A CA 1
ATOM 726 C C . VAL A 1 95 ? -4.384 18.498 8.285 1.00 81.25 95 VAL A C 1
ATOM 728 O O . VAL A 1 95 ? -4.175 18.232 9.463 1.00 81.25 95 VAL A O 1
ATOM 731 N N . ALA A 1 96 ? -5.150 17.715 7.519 1.00 76.19 96 ALA A N 1
ATOM 732 C CA . ALA A 1 96 ? -5.966 16.618 8.040 1.00 76.19 96 ALA A CA 1
ATOM 733 C C . ALA A 1 96 ? -5.188 15.323 8.352 1.00 76.19 96 ALA A C 1
ATOM 735 O O . ALA A 1 96 ? -5.733 14.445 9.014 1.00 76.19 96 ALA A O 1
ATOM 736 N N . GLY A 1 97 ? -3.935 15.191 7.909 1.00 77.50 97 GLY A N 1
ATOM 737 C CA . GLY A 1 97 ? -3.125 13.995 8.147 1.00 77.50 97 GLY A CA 1
ATOM 738 C C . GLY A 1 97 ? -1.669 14.165 7.726 1.00 77.50 97 GLY A C 1
ATOM 739 O O . GLY A 1 97 ? -1.239 15.264 7.365 1.00 77.50 97 GLY A O 1
ATOM 740 N N . ASP A 1 98 ? -0.919 13.065 7.751 1.00 82.62 98 ASP A N 1
ATOM 741 C CA . ASP A 1 98 ? 0.497 13.062 7.396 1.00 82.62 98 ASP A CA 1
ATOM 742 C C . ASP A 1 98 ? 0.675 13.092 5.871 1.00 82.62 98 ASP A C 1
ATOM 744 O O . ASP A 1 98 ? 0.016 12.374 5.116 1.00 82.62 98 ASP A O 1
ATOM 748 N N . ALA A 1 99 ? 1.600 13.925 5.388 1.00 85.12 99 ALA A N 1
ATOM 749 C CA . ALA A 1 99 ? 1.904 14.018 3.956 1.00 85.12 99 ALA A CA 1
ATOM 750 C C . ALA A 1 99 ? 2.443 12.693 3.377 1.00 85.12 99 ALA A C 1
ATOM 752 O O . ALA A 1 99 ? 2.355 12.465 2.169 1.00 85.12 99 ALA A O 1
ATOM 753 N N . GLU A 1 100 ? 2.972 11.812 4.233 1.00 88.19 100 GLU A N 1
ATOM 754 C CA . GLU A 1 100 ? 3.457 10.479 3.866 1.00 88.19 100 GLU A CA 1
ATOM 755 C C . GLU A 1 100 ? 2.341 9.552 3.358 1.00 88.19 100 GLU A C 1
ATOM 757 O O . GLU A 1 100 ? 2.591 8.724 2.476 1.00 88.19 100 GLU A O 1
ATOM 762 N N . ASP A 1 101 ? 1.105 9.728 3.835 1.00 89.81 101 ASP A N 1
ATOM 763 C CA . ASP A 1 101 ? -0.047 8.942 3.380 1.00 89.81 101 ASP A CA 1
ATOM 764 C C . ASP A 1 101 ? -0.388 9.280 1.922 1.00 89.81 101 ASP A C 1
ATOM 766 O O . ASP A 1 101 ? -0.566 8.393 1.084 1.00 89.81 101 ASP A O 1
ATOM 770 N N . ILE A 1 102 ? -0.377 10.575 1.581 1.00 93.38 102 ILE A N 1
ATOM 771 C CA . ILE A 1 102 ? -0.578 11.050 0.203 1.00 93.38 102 ILE A CA 1
ATOM 772 C C . ILE A 1 102 ? 0.555 10.549 -0.695 1.00 93.38 102 ILE A C 1
ATOM 774 O O . ILE A 1 102 ? 0.312 10.049 -1.793 1.00 93.38 102 ILE A O 1
ATOM 778 N N . ASP A 1 103 ? 1.796 10.645 -0.223 1.00 93.62 103 ASP A N 1
ATOM 779 C CA . ASP A 1 103 ? 2.978 10.119 -0.905 1.00 93.62 103 ASP A CA 1
ATOM 780 C C . ASP A 1 103 ? 2.842 8.624 -1.229 1.00 93.62 103 ASP A C 1
ATOM 782 O O . ASP A 1 103 ? 3.205 8.183 -2.324 1.00 93.62 103 ASP A O 1
ATOM 786 N N . THR A 1 104 ? 2.320 7.846 -0.281 1.00 94.56 104 THR A N 1
ATOM 787 C CA . THR A 1 104 ? 2.121 6.400 -0.415 1.00 94.56 104 THR A CA 1
ATOM 788 C C . THR A 1 104 ? 1.050 6.084 -1.450 1.00 94.56 104 THR A C 1
ATOM 790 O O . THR A 1 104 ? 1.282 5.250 -2.328 1.00 94.56 104 THR A O 1
ATOM 793 N N . GLU A 1 105 ? -0.080 6.787 -1.419 1.00 96.62 105 GLU A N 1
ATOM 794 C CA . GLU A 1 105 ? -1.165 6.614 -2.390 1.00 96.62 105 GLU A CA 1
ATOM 795 C C . GLU A 1 105 ? -0.747 7.025 -3.808 1.00 96.62 105 GLU A C 1
ATOM 797 O O . GLU A 1 105 ? -0.971 6.286 -4.770 1.00 96.62 105 GLU A O 1
ATOM 802 N N . VAL A 1 106 ? -0.049 8.158 -3.954 1.00 97.69 106 VAL A N 1
ATOM 803 C CA . VAL A 1 106 ? 0.499 8.617 -5.243 1.00 97.69 106 VAL A CA 1
ATOM 804 C C . VAL A 1 106 ? 1.480 7.589 -5.811 1.00 97.69 106 VAL A C 1
ATOM 806 O O . VAL A 1 106 ? 1.410 7.256 -6.997 1.00 97.69 106 VAL A O 1
ATOM 809 N N . LEU A 1 107 ? 2.392 7.068 -4.984 1.00 97.06 107 LEU A N 1
ATOM 810 C CA . LEU A 1 107 ? 3.373 6.070 -5.409 1.00 97.06 107 LEU A CA 1
ATOM 811 C C . LEU A 1 107 ? 2.709 4.745 -5.799 1.00 97.06 107 LEU A C 1
ATOM 813 O O . LEU A 1 107 ? 3.030 4.179 -6.845 1.00 97.06 107 LEU A O 1
ATOM 817 N N . THR A 1 108 ? 1.773 4.269 -4.980 1.00 96.75 108 THR A N 1
ATOM 818 C CA . THR A 1 108 ? 1.054 3.006 -5.193 1.00 96.75 108 THR A CA 1
ATOM 819 C C . THR A 1 108 ? 0.245 3.059 -6.481 1.00 96.75 108 THR A C 1
ATOM 821 O O . THR A 1 108 ? 0.370 2.177 -7.331 1.00 96.75 108 THR A O 1
ATOM 824 N N . ALA A 1 109 ? -0.506 4.141 -6.692 1.00 97.44 109 ALA A N 1
ATOM 825 C CA . ALA A 1 109 ? -1.274 4.340 -7.912 1.00 97.44 109 ALA A CA 1
ATOM 826 C C . ALA A 1 109 ? -0.387 4.480 -9.156 1.00 97.44 109 ALA A C 1
ATOM 828 O O . ALA A 1 109 ? -0.778 4.038 -10.234 1.00 97.44 109 ALA A O 1
ATOM 829 N N . PHE A 1 110 ? 0.814 5.055 -9.036 1.00 97.69 110 PHE A N 1
ATOM 830 C CA . PHE A 1 110 ? 1.762 5.106 -10.148 1.00 97.69 110 PHE A CA 1
ATOM 831 C C . PHE A 1 110 ? 2.319 3.721 -10.505 1.00 97.69 110 PHE A C 1
ATOM 833 O O . PHE A 1 110 ? 2.385 3.374 -11.683 1.00 97.69 110 PHE A O 1
ATOM 840 N N . ILE A 1 111 ? 2.681 2.907 -9.507 1.00 96.31 111 ILE A N 1
ATOM 841 C CA . ILE A 1 111 ? 3.122 1.518 -9.720 1.00 96.31 111 ILE A CA 1
ATOM 842 C C . ILE A 1 111 ? 2.010 0.703 -10.388 1.00 96.31 111 ILE A C 1
ATOM 844 O O . ILE A 1 111 ? 2.267 -0.039 -11.337 1.00 96.31 111 ILE A O 1
ATOM 848 N N . GLU A 1 112 ? 0.768 0.879 -9.941 1.00 96.00 112 GLU A N 1
ATOM 849 C CA . GLU A 1 112 ? -0.385 0.224 -10.552 1.00 96.00 112 GLU A CA 1
ATOM 850 C C . GLU A 1 112 ? -0.636 0.725 -11.981 1.00 96.00 112 GLU A C 1
ATOM 852 O O . GLU A 1 112 ? -0.917 -0.063 -12.886 1.00 96.00 112 GLU A O 1
ATOM 857 N N . ALA A 1 113 ? -0.436 2.020 -12.234 1.00 96.12 113 ALA A N 1
ATOM 858 C CA . ALA A 1 113 ? -0.525 2.588 -13.573 1.00 96.12 113 ALA A CA 1
ATOM 859 C C . ALA A 1 113 ? 0.527 1.993 -14.526 1.00 96.12 113 ALA A C 1
ATOM 861 O O . ALA A 1 113 ? 0.198 1.684 -15.671 1.00 96.12 113 ALA A O 1
ATOM 862 N N . ILE A 1 114 ? 1.758 1.741 -14.060 1.00 94.94 114 ILE A N 1
ATOM 863 C CA . ILE A 1 114 ? 2.779 1.043 -14.863 1.00 94.94 114 ILE A CA 1
ATOM 864 C C . ILE A 1 114 ? 2.276 -0.337 -15.300 1.00 94.94 114 ILE A C 1
ATOM 866 O O . ILE A 1 114 ? 2.584 -0.763 -16.412 1.00 94.94 114 ILE A O 1
ATOM 870 N N . ARG A 1 115 ? 1.488 -1.037 -14.477 1.00 92.81 115 ARG A N 1
ATOM 871 C CA . ARG A 1 115 ? 0.976 -2.387 -14.775 1.00 92.81 115 ARG A CA 1
ATOM 872 C C . ARG A 1 115 ? -0.245 -2.399 -15.690 1.00 92.81 115 ARG A C 1
ATOM 874 O O . ARG A 1 115 ? -0.386 -3.328 -16.477 1.00 92.81 115 ARG A O 1
ATOM 881 N N . THR A 1 116 ? -1.090 -1.376 -15.612 1.00 90.81 116 THR A N 1
ATOM 882 C CA . THR A 1 116 ? -2.444 -1.410 -16.195 1.00 90.81 116 THR A CA 1
ATOM 883 C C . THR A 1 116 ? -2.659 -0.449 -17.359 1.00 90.81 116 THR A C 1
ATOM 885 O O . THR A 1 116 ? -3.488 -0.720 -18.224 1.00 90.81 116 THR A O 1
ATOM 888 N N . VAL A 1 117 ? -1.924 0.666 -17.428 1.00 89.25 117 VAL A N 1
ATOM 889 C CA . VAL A 1 117 ? -2.150 1.684 -18.464 1.00 89.25 117 VAL A CA 1
ATOM 890 C C . VAL A 1 117 ? -1.750 1.154 -19.842 1.00 89.25 117 VAL A C 1
ATOM 892 O O . VAL A 1 117 ? -0.669 0.595 -20.024 1.00 89.25 117 VAL A O 1
ATOM 895 N N . ASP A 1 118 ? -2.630 1.362 -20.819 1.00 87.06 118 ASP A N 1
ATOM 896 C CA . ASP A 1 118 ? -2.366 1.149 -22.245 1.00 87.06 118 ASP A CA 1
ATOM 897 C C . ASP A 1 118 ? -1.227 2.073 -22.717 1.00 87.06 118 ASP A C 1
ATOM 899 O O . ASP A 1 118 ? -1.371 3.303 -22.673 1.00 87.06 118 ASP A O 1
ATOM 903 N N . PHE A 1 119 ? -0.109 1.479 -23.147 1.00 84.44 119 PHE A N 1
ATOM 904 C CA . PHE A 1 119 ? 1.097 2.177 -23.599 1.00 84.44 119 PHE A CA 1
ATOM 905 C C . PHE A 1 119 ? 1.204 2.306 -25.132 1.00 84.44 119 PHE A C 1
ATOM 907 O O . PHE A 1 119 ? 2.157 2.925 -25.617 1.00 84.44 119 PHE A O 1
ATOM 914 N N . ASP A 1 120 ? 0.229 1.790 -25.889 1.00 81.19 120 ASP A N 1
ATOM 915 C CA . ASP A 1 120 ? 0.190 1.909 -27.353 1.00 81.19 120 ASP A CA 1
ATOM 916 C C . ASP A 1 120 ? -0.205 3.328 -27.782 1.00 81.19 120 ASP A C 1
ATOM 918 O O . ASP A 1 120 ? 0.218 3.836 -28.821 1.00 81.19 120 ASP A O 1
ATOM 922 N N . ARG A 1 121 ? -0.956 4.035 -26.931 1.00 85.38 121 ARG A N 1
ATOM 923 C CA . ARG A 1 121 ? -1.336 5.436 -27.158 1.00 85.38 121 ARG A CA 1
ATOM 924 C C . ARG A 1 121 ? -0.214 6.409 -26.774 1.00 85.38 121 ARG A C 1
ATOM 926 O O . ARG A 1 121 ? 0.553 6.132 -25.849 1.00 85.38 121 ARG A O 1
ATOM 933 N N . PRO A 1 122 ? -0.126 7.582 -27.426 1.00 88.06 122 PRO A N 1
ATOM 934 C CA . PRO A 1 122 ? 0.818 8.627 -27.045 1.00 88.06 122 PRO A CA 1
ATOM 935 C C . PRO A 1 122 ? 0.546 9.196 -25.649 1.00 88.06 122 PRO A C 1
ATOM 937 O O . PRO A 1 122 ? -0.583 9.186 -25.151 1.00 88.06 122 PRO A O 1
ATOM 940 N N . GLY A 1 123 ? 1.599 9.723 -25.022 1.00 90.12 123 GLY A N 1
ATOM 941 C CA . GLY A 1 123 ? 1.520 10.393 -23.725 1.00 90.12 123 GLY A CA 1
ATOM 942 C C . GLY A 1 123 ? 1.402 9.421 -22.553 1.00 90.12 123 GLY A C 1
ATOM 943 O O . GLY A 1 123 ? 0.623 9.661 -21.628 1.00 90.12 123 GLY A O 1
ATOM 944 N N . VAL A 1 124 ? 2.178 8.337 -22.569 1.00 93.81 124 VAL A N 1
ATOM 945 C CA . VAL A 1 124 ? 2.139 7.279 -21.546 1.00 93.81 124 VAL A CA 1
ATOM 946 C C . VAL A 1 124 ? 2.397 7.860 -20.156 1.00 93.81 124 VAL A C 1
ATOM 948 O O . VAL A 1 124 ? 1.602 7.674 -19.234 1.00 93.81 124 VAL A O 1
ATOM 951 N N . PHE A 1 125 ? 3.467 8.641 -20.007 1.00 94.44 125 PHE A N 1
ATOM 952 C CA . PHE A 1 125 ? 3.860 9.190 -18.711 1.00 94.44 125 PHE A CA 1
ATOM 953 C C . PHE A 1 125 ? 2.874 10.210 -18.125 1.00 94.44 125 PHE A C 1
ATOM 955 O O . PHE A 1 125 ? 2.445 10.005 -16.988 1.00 94.44 125 PHE A O 1
ATOM 962 N N . PRO A 1 126 ? 2.423 11.244 -18.865 1.00 94.50 126 PRO A N 1
ATOM 963 C CA . PRO A 1 126 ? 1.379 12.146 -18.381 1.00 94.50 126 PRO A CA 1
ATOM 964 C C . PRO A 1 126 ? 0.112 11.420 -17.916 1.00 94.50 126 PRO A C 1
ATOM 966 O O . PRO A 1 126 ? -0.480 11.804 -16.909 1.00 94.50 126 PRO A O 1
ATOM 969 N N . ARG A 1 127 ? -0.288 10.343 -18.606 1.00 94.88 127 ARG A N 1
ATOM 970 C CA . ARG A 1 127 ? -1.460 9.542 -18.228 1.00 94.88 127 ARG A CA 1
ATOM 971 C C . ARG A 1 127 ? -1.244 8.789 -16.917 1.00 94.88 127 ARG A C 1
ATOM 973 O O . ARG A 1 127 ? -2.118 8.841 -16.055 1.00 94.88 127 ARG A O 1
ATOM 980 N N . MET A 1 128 ? -0.084 8.161 -16.720 1.00 96.38 128 MET A N 1
ATOM 981 C CA . MET A 1 128 ? 0.257 7.533 -15.434 1.00 96.38 128 MET A CA 1
ATOM 982 C C . MET A 1 128 ? 0.320 8.566 -14.298 1.00 96.38 128 MET A C 1
ATOM 984 O O . MET A 1 128 ? -0.229 8.340 -13.221 1.00 96.38 128 MET A O 1
ATOM 988 N N . CYS A 1 129 ? 0.911 9.740 -14.544 1.00 96.94 129 CYS A N 1
ATOM 989 C CA . CYS A 1 129 ? 0.922 10.845 -13.583 1.00 96.94 129 CYS A CA 1
ATOM 990 C C . CYS A 1 129 ? -0.488 11.355 -13.253 1.00 96.94 129 CYS A C 1
ATOM 992 O O . CYS A 1 129 ? -0.747 11.719 -12.109 1.00 96.94 129 CYS A O 1
ATOM 994 N N . ALA A 1 130 ? -1.412 11.365 -14.218 1.00 96.44 130 ALA A N 1
ATOM 995 C CA . ALA A 1 130 ? -2.803 11.734 -13.976 1.00 96.44 130 ALA A CA 1
ATOM 996 C C . ALA A 1 130 ? -3.519 10.718 -13.071 1.00 96.44 130 ALA A C 1
ATOM 998 O O . ALA A 1 130 ? -4.271 11.125 -12.187 1.00 96.44 130 ALA A O 1
ATOM 999 N N . VAL A 1 131 ? -3.262 9.416 -13.245 1.00 97.56 131 VAL A N 1
ATOM 1000 C CA . VAL A 1 131 ? -3.775 8.364 -12.347 1.00 97.56 131 VAL A CA 1
ATOM 1001 C C . VAL A 1 131 ? -3.238 8.561 -10.928 1.00 97.56 131 VAL A C 1
ATOM 1003 O O . VAL A 1 131 ? -4.021 8.605 -9.981 1.00 97.56 131 VAL A O 1
ATOM 1006 N N . ALA A 1 132 ? -1.927 8.769 -10.792 1.00 97.69 132 ALA A N 1
ATOM 1007 C CA . ALA A 1 132 ? -1.282 9.012 -9.504 1.00 97.69 132 ALA A CA 1
ATOM 1008 C C . ALA A 1 132 ? -1.815 10.279 -8.809 1.00 97.69 132 ALA A C 1
ATOM 1010 O O . ALA A 1 132 ? -2.136 10.252 -7.623 1.00 97.69 132 ALA A O 1
ATOM 1011 N N . LYS A 1 133 ? -1.993 11.375 -9.560 1.00 98.06 133 LYS A N 1
ATOM 1012 C CA . LYS A 1 133 ? -2.579 12.630 -9.062 1.00 98.06 133 LYS A CA 1
ATOM 1013 C C . LYS A 1 133 ? -3.995 12.422 -8.524 1.00 98.06 133 LYS A C 1
ATOM 1015 O O . LYS A 1 133 ? -4.264 12.815 -7.398 1.00 98.06 133 LYS A O 1
ATOM 1020 N N . ARG A 1 134 ? -4.870 11.759 -9.289 1.00 98.12 134 ARG A N 1
ATOM 1021 C CA . ARG A 1 134 ? -6.252 11.473 -8.859 1.00 98.12 134 ARG A CA 1
ATOM 1022 C C . ARG A 1 134 ? -6.304 10.581 -7.622 1.00 98.12 134 ARG A C 1
ATOM 1024 O O . ARG A 1 134 ? -7.235 10.693 -6.836 1.00 98.12 134 ARG A O 1
ATOM 1031 N N . ALA A 1 135 ? -5.361 9.653 -7.467 1.00 97.56 135 ALA A N 1
ATOM 1032 C CA . ALA A 1 135 ? -5.276 8.836 -6.260 1.00 97.56 135 ALA A CA 1
ATOM 1033 C C . ALA A 1 135 ? -4.893 9.676 -5.038 1.00 97.56 135 ALA A C 1
ATOM 1035 O O . ALA A 1 135 ? -5.585 9.600 -4.029 1.00 97.56 135 ALA A O 1
ATOM 1036 N N . GLY A 1 136 ? -3.880 10.539 -5.159 1.00 96.19 136 GLY A N 1
ATOM 1037 C CA . GLY A 1 136 ? -3.508 11.460 -4.083 1.00 96.19 136 GLY A CA 1
ATOM 1038 C C . GLY A 1 136 ? -4.614 12.462 -3.726 1.00 96.19 136 GLY A C 1
ATOM 1039 O O . GLY A 1 136 ? -4.844 12.717 -2.550 1.00 96.19 136 GLY A O 1
ATOM 1040 N N . GLU A 1 137 ? -5.338 12.995 -4.716 1.00 96.38 137 GLU A N 1
ATOM 1041 C CA . GLU A 1 137 ? -6.487 13.889 -4.488 1.00 96.38 137 GLU A CA 1
ATOM 1042 C C . GLU A 1 137 ? -7.609 13.170 -3.728 1.00 96.38 137 GLU A C 1
ATOM 1044 O O . GLU A 1 137 ? -8.059 13.669 -2.701 1.00 96.38 137 GLU A O 1
ATOM 1049 N N . ARG A 1 138 ? -7.971 11.947 -4.142 1.00 95.56 138 ARG A N 1
ATOM 1050 C CA . ARG A 1 138 ? -8.941 11.116 -3.408 1.00 95.56 138 ARG A CA 1
ATOM 1051 C C . ARG A 1 138 ? -8.474 10.777 -1.994 1.00 95.56 138 ARG A C 1
ATOM 1053 O O . ARG A 1 138 ? -9.290 10.743 -1.082 1.00 95.56 138 ARG A O 1
ATOM 1060 N N . ALA A 1 139 ? -7.185 10.506 -1.800 1.00 93.62 139 ALA A N 1
ATOM 1061 C CA . ALA A 1 139 ? -6.627 10.223 -0.480 1.00 93.62 139 ALA A CA 1
ATOM 1062 C C . ALA A 1 139 ? -6.776 11.431 0.454 1.00 93.62 139 ALA A C 1
ATOM 1064 O O . ALA A 1 139 ? -7.244 11.285 1.582 1.00 93.62 139 ALA A O 1
ATOM 1065 N N . ARG A 1 140 ? -6.466 12.631 -0.052 1.00 93.81 140 ARG A N 1
ATOM 1066 C CA . ARG A 1 140 ? -6.678 13.890 0.664 1.00 93.81 140 ARG A CA 1
ATOM 1067 C C . ARG A 1 140 ? -8.154 14.110 0.999 1.00 93.81 140 ARG A C 1
ATOM 1069 O O . ARG A 1 140 ? -8.467 14.367 2.156 1.00 93.81 140 ARG A O 1
ATOM 1076 N N . GLU A 1 141 ? -9.046 13.980 0.018 1.00 90.94 141 GLU A N 1
ATOM 1077 C CA . GLU A 1 141 ? -10.495 14.133 0.215 1.00 90.94 141 GLU A CA 1
ATOM 1078 C C . GLU A 1 141 ? -11.025 13.147 1.265 1.00 90.94 141 GLU A C 1
ATOM 1080 O O . GLU A 1 141 ? -11.786 13.526 2.153 1.00 90.94 141 GLU A O 1
ATOM 1085 N N . ASN A 1 142 ? -10.587 11.887 1.211 1.00 87.56 142 ASN A N 1
ATOM 1086 C CA . ASN A 1 142 ? -10.972 10.862 2.178 1.00 87.56 142 ASN A CA 1
ATOM 1087 C C . ASN A 1 142 ? -10.471 11.178 3.591 1.00 87.56 142 ASN A C 1
ATOM 1089 O O . ASN A 1 142 ? -11.216 10.978 4.551 1.00 87.56 142 ASN A O 1
ATOM 1093 N N . ALA A 1 143 ? -9.238 11.673 3.725 1.00 87.25 143 ALA A N 1
ATOM 1094 C CA . ALA A 1 143 ? -8.667 12.060 5.010 1.00 87.25 143 ALA A CA 1
ATOM 1095 C C . ALA A 1 143 ? -9.383 13.283 5.603 1.00 87.25 143 ALA A C 1
ATOM 1097 O O . ALA A 1 143 ? -9.803 13.251 6.759 1.00 87.25 143 ALA A O 1
ATOM 1098 N N . GLU A 1 144 ? -9.612 14.327 4.802 1.00 87.19 144 GLU A N 1
ATOM 1099 C CA . GLU A 1 144 ? -10.367 15.517 5.214 1.00 87.19 144 GLU A CA 1
ATOM 1100 C C . GLU A 1 144 ? -11.813 15.158 5.592 1.00 87.19 144 GLU A C 1
ATOM 1102 O O . GLU A 1 144 ? -12.311 15.595 6.631 1.00 87.19 144 GLU A O 1
ATOM 1107 N N . ALA A 1 145 ? -12.469 14.286 4.820 1.00 83.69 145 ALA A N 1
ATOM 1108 C CA . ALA A 1 145 ? -13.793 13.770 5.155 1.00 83.69 145 ALA A CA 1
ATOM 1109 C C . ALA A 1 145 ? -13.778 12.896 6.421 1.00 83.69 145 ALA A C 1
ATOM 1111 O O . ALA A 1 145 ? -14.752 12.887 7.169 1.00 83.69 145 ALA A O 1
ATOM 1112 N N . GLY A 1 146 ? -12.699 12.156 6.682 1.00 75.19 146 GLY A N 1
ATOM 1113 C CA . GLY A 1 146 ? -12.505 11.393 7.917 1.00 75.19 146 GLY A CA 1
ATOM 1114 C C . GLY A 1 146 ? -12.399 12.293 9.150 1.00 75.19 146 GLY A C 1
ATOM 1115 O O . GLY A 1 146 ? -13.069 12.037 10.148 1.00 75.19 146 GLY A O 1
ATOM 1116 N N . VAL A 1 147 ? -11.633 13.384 9.055 1.00 72.31 147 VAL A N 1
ATOM 1117 C CA . VAL A 1 147 ? -11.516 14.394 10.121 1.00 72.31 147 VAL A CA 1
ATOM 1118 C C . VAL A 1 147 ? -12.841 15.122 10.342 1.00 72.31 147 VAL A C 1
ATOM 1120 O O . VAL A 1 147 ? -13.265 15.273 11.484 1.00 72.31 147 VAL A O 1
ATOM 1123 N N . ALA A 1 148 ? -13.531 15.519 9.269 1.00 68.00 148 ALA A N 1
ATOM 1124 C CA . ALA A 1 148 ? -14.839 16.170 9.358 1.00 68.00 148 ALA A CA 1
ATOM 1125 C C . ALA A 1 148 ? -15.912 15.260 9.976 1.00 68.00 148 ALA A C 1
ATOM 1127 O O . ALA A 1 148 ? -16.797 15.738 10.681 1.00 68.00 148 ALA A O 1
ATOM 1128 N N . ARG A 1 149 ? -15.820 13.943 9.743 1.00 65.50 149 ARG A N 1
ATOM 1129 C CA . ARG A 1 149 ? -16.689 12.945 10.383 1.00 65.50 149 ARG A CA 1
ATOM 1130 C C . ARG A 1 149 ? -16.381 12.725 11.856 1.00 65.50 149 ARG A C 1
ATOM 1132 O O . ARG A 1 149 ? -17.182 12.047 12.487 1.00 65.50 149 ARG A O 1
ATOM 1139 N N . GLY A 1 150 ? -15.276 13.281 12.368 1.00 48.72 150 GLY A N 1
ATOM 1140 C CA . GLY A 1 150 ? -14.973 13.419 13.788 1.00 48.72 150 GLY A CA 1
ATOM 1141 C C . GLY A 1 150 ? -15.539 12.285 14.622 1.00 48.72 150 GLY A C 1
ATOM 1142 O O . GLY A 1 150 ? -16.448 12.512 15.415 1.00 48.72 150 GLY A O 1
ATOM 1143 N N . PHE A 1 151 ? -15.034 11.062 14.442 1.00 46.84 151 PHE A N 1
ATOM 1144 C CA . PHE A 1 151 ? -15.219 10.101 15.516 1.00 46.84 151 PHE A CA 1
ATOM 1145 C C . PHE A 1 151 ? -14.508 10.728 16.709 1.00 46.84 151 PHE A C 1
ATOM 1147 O O . PHE A 1 151 ? -13.320 11.060 16.563 1.00 46.84 151 PHE A O 1
ATOM 1154 N N . PRO A 1 152 ? -15.188 10.952 17.854 1.00 48.25 152 PRO A N 1
ATOM 1155 C CA . PRO A 1 152 ? -14.439 11.199 19.067 1.00 48.25 152 PRO A CA 1
ATOM 1156 C C . PRO A 1 152 ? -13.393 10.096 19.092 1.00 48.25 152 PRO A C 1
ATOM 1158 O O . PRO A 1 152 ? -13.704 8.939 18.777 1.00 48.25 152 PRO A O 1
ATOM 1161 N N . LEU A 1 153 ? -12.136 10.483 19.326 1.00 50.03 153 LEU A N 1
ATOM 1162 C CA . LEU A 1 153 ? -11.087 9.534 19.665 1.00 50.03 153 LEU A CA 1
ATOM 1163 C C . LEU A 1 153 ? -11.759 8.430 20.472 1.00 50.03 153 LEU A C 1
ATOM 1165 O O . LEU A 1 153 ? -12.551 8.752 21.359 1.00 50.03 153 LEU A O 1
ATOM 1169 N N . GLN A 1 154 ? -11.513 7.170 20.123 1.00 49.09 154 GLN A N 1
ATOM 1170 C CA . GLN A 1 154 ? -11.909 6.024 20.933 1.00 49.09 154 GLN A CA 1
ATOM 1171 C C . GLN A 1 154 ? -11.137 6.108 22.268 1.00 49.09 154 GLN A C 1
ATOM 1173 O O . GLN A 1 154 ? -10.279 5.290 22.578 1.00 49.09 154 GLN A O 1
ATOM 1178 N N . GLU A 1 155 ? -11.344 7.185 23.019 1.00 44.66 155 GLU A N 1
ATOM 1179 C CA . GLU A 1 155 ? -11.215 7.239 24.446 1.00 44.66 155 GLU A CA 1
ATOM 1180 C C . GLU A 1 155 ? -12.136 6.130 24.913 1.00 44.66 155 GLU A C 1
ATOM 1182 O O . GLU A 1 155 ? -13.305 6.067 24.522 1.00 44.66 155 GLU A O 1
ATOM 1187 N N . SER A 1 156 ? -11.571 5.196 25.670 1.00 46.50 156 SER A N 1
ATOM 1188 C CA . SER A 1 156 ? -12.365 4.286 26.469 1.00 46.50 156 SER A CA 1
ATOM 1189 C C . SER A 1 156 ? -13.287 5.143 27.323 1.00 46.50 156 SER A C 1
ATOM 1191 O O . SER A 1 156 ? -12.899 5.615 28.389 1.00 46.50 156 SER A O 1
ATOM 1193 N N . ALA A 1 157 ? -14.496 5.387 26.831 1.00 54.88 157 ALA A N 1
ATOM 1194 C CA . ALA A 1 157 ? -15.568 5.818 27.682 1.00 54.88 157 ALA A CA 1
ATOM 1195 C C . ALA A 1 157 ? -15.797 4.644 28.639 1.00 54.88 157 ALA A C 1
ATOM 1197 O O . ALA A 1 157 ? -15.882 3.495 28.178 1.00 54.88 157 ALA A O 1
ATOM 1198 N N . PRO A 1 158 ? -15.848 4.879 29.958 1.00 55.78 158 PRO A N 1
ATOM 1199 C CA . PRO A 1 158 ? -16.399 3.866 30.838 1.00 55.78 158 PRO A CA 1
ATOM 1200 C C . PRO A 1 158 ? -17.786 3.454 30.298 1.00 55.78 158 PRO A C 1
ATOM 1202 O O . PRO A 1 158 ? -18.427 4.258 29.608 1.00 55.78 158 PRO A O 1
ATOM 1205 N N . PRO A 1 159 ? -18.241 2.209 30.543 1.00 59.84 159 PRO A N 1
ATOM 1206 C CA . PRO A 1 159 ? -19.605 1.784 30.210 1.00 59.84 159 PRO A CA 1
ATOM 1207 C C . PRO A 1 159 ? -20.654 2.769 30.771 1.00 59.84 159 PRO A C 1
ATOM 1209 O O . PRO A 1 159 ? -20.302 3.732 31.433 1.00 59.84 159 PRO A O 1
ATOM 1212 N N . ALA A 1 160 ? -21.948 2.607 30.488 1.00 56.00 160 ALA A N 1
ATOM 1213 C CA . ALA A 1 160 ? -22.986 3.435 31.122 1.00 56.00 160 ALA A CA 1
ATOM 1214 C C . ALA A 1 160 ? -23.367 2.845 32.494 1.00 56.00 160 ALA A C 1
ATOM 1216 O O . ALA A 1 160 ? -23.509 1.627 32.605 1.00 56.00 160 ALA A O 1
ATOM 1217 N N . VAL A 1 161 ? -23.492 3.679 33.540 1.00 56.69 161 VAL A N 1
ATOM 1218 C CA . VAL A 1 161 ? -23.817 3.211 34.902 1.00 56.69 161 VAL A CA 1
ATOM 1219 C C . VAL A 1 161 ? -25.254 2.689 34.911 1.00 56.69 161 VAL A C 1
ATOM 1221 O O . VAL A 1 161 ? -26.088 3.244 34.192 1.00 56.69 161 VAL A O 1
ATOM 1224 N N . PRO A 1 162 ? -25.568 1.660 35.718 1.00 55.72 162 PRO A N 1
ATOM 1225 C CA . PRO A 1 162 ? -24.728 1.053 36.749 1.00 55.72 162 PRO A CA 1
ATOM 1226 C C . PRO A 1 162 ? -24.046 -0.233 36.263 1.00 55.72 162 PRO A C 1
ATOM 1228 O O . PRO A 1 162 ? -24.692 -1.242 35.990 1.00 55.72 162 PRO A O 1
ATOM 1231 N N . TRP A 1 163 ? -22.715 -0.225 36.214 1.00 52.53 163 TRP A N 1
ATOM 1232 C CA . TRP A 1 163 ? -21.937 -1.459 36.254 1.00 52.53 163 TRP A CA 1
ATOM 1233 C C . TRP A 1 163 ? -21.783 -1.855 37.725 1.00 52.53 163 TRP A C 1
ATOM 1235 O O . TRP A 1 163 ? -21.011 -1.267 38.472 1.00 52.53 163 TRP A O 1
ATOM 1245 N N . GLY A 1 164 ? -22.548 -2.843 38.166 1.00 61.88 164 GLY A N 1
ATOM 1246 C CA . GLY A 1 164 ? -22.430 -3.388 39.512 1.00 61.88 164 GLY A CA 1
ATOM 1247 C C . GLY A 1 164 ? -22.847 -4.844 39.493 1.00 61.88 164 GLY A C 1
ATOM 1248 O O . GLY A 1 164 ? -23.920 -5.169 38.988 1.00 61.88 164 GLY A O 1
ATOM 1249 N N . HIS A 1 165 ? -21.992 -5.732 39.999 1.00 75.50 165 HIS A N 1
ATOM 1250 C CA . HIS A 1 165 ? -22.414 -7.100 40.272 1.00 75.50 165 HIS A CA 1
ATOM 1251 C C . HIS A 1 165 ? -23.466 -7.045 41.395 1.00 75.50 165 HIS A C 1
ATOM 1253 O O . HIS A 1 165 ? -23.226 -6.336 42.374 1.00 75.50 165 HIS A O 1
ATOM 1259 N N . PRO A 1 166 ? -24.619 -7.730 41.288 1.00 79.75 166 PRO A N 1
ATOM 1260 C CA . PRO A 1 166 ? -25.676 -7.673 42.305 1.00 79.75 166 PRO A CA 1
ATOM 1261 C C . PRO A 1 166 ? -25.190 -8.070 43.710 1.00 79.75 166 PRO A C 1
ATOM 1263 O O . PRO A 1 166 ? -25.709 -7.556 44.696 1.00 79.75 166 PRO A O 1
ATOM 1266 N N . ASP A 1 167 ? -24.137 -8.883 43.814 1.00 83.81 167 ASP A N 1
ATOM 1267 C CA . ASP A 1 167 ? -23.486 -9.205 45.095 1.00 83.81 167 ASP A CA 1
ATOM 1268 C C . ASP A 1 167 ? -22.948 -7.965 45.821 1.00 83.81 167 ASP A C 1
ATOM 1270 O O . ASP A 1 167 ? -22.912 -7.944 47.044 1.00 83.81 167 ASP A O 1
ATOM 1274 N N . LEU A 1 168 ? -22.571 -6.902 45.102 1.00 84.88 168 LEU A N 1
ATOM 1275 C CA . LEU A 1 168 ? -22.097 -5.657 45.717 1.00 84.88 168 LEU A CA 1
ATOM 1276 C C . LEU A 1 168 ? -23.205 -4.939 46.495 1.00 84.88 168 LEU A C 1
ATOM 1278 O O . LEU A 1 168 ? -22.909 -4.243 47.459 1.00 84.88 168 LEU A O 1
ATOM 1282 N N . VAL A 1 169 ? -24.467 -5.123 46.097 1.00 87.50 169 VAL A N 1
ATOM 1283 C CA . VAL A 1 169 ? -25.634 -4.614 46.834 1.00 87.50 169 VAL A CA 1
ATOM 1284 C C . VAL A 1 169 ? -25.829 -5.423 48.117 1.00 87.50 169 VAL A C 1
ATOM 1286 O O . VAL A 1 169 ? -26.104 -4.854 49.168 1.00 87.50 169 VAL A O 1
ATOM 1289 N N . LEU A 1 170 ? -25.644 -6.747 48.055 1.00 88.44 170 LEU A N 1
ATOM 1290 C CA . LEU A 1 170 ? -25.718 -7.614 49.234 1.00 88.44 170 LEU A CA 1
ATOM 1291 C C . LEU A 1 170 ? -24.580 -7.319 50.221 1.00 88.44 170 LEU A C 1
ATOM 1293 O O . LEU A 1 170 ? -24.829 -7.220 51.419 1.00 88.44 170 LEU A O 1
ATOM 1297 N N . LEU A 1 171 ? -23.358 -7.107 49.725 1.00 86.25 171 LEU A N 1
ATOM 1298 C CA . LEU A 1 171 ? -22.205 -6.722 50.540 1.00 86.25 171 LEU A CA 1
ATOM 1299 C C . LEU A 1 171 ? -22.407 -5.360 51.218 1.00 86.25 171 LEU A C 1
ATOM 1301 O O . LEU A 1 171 ? -22.114 -5.229 52.404 1.00 86.25 171 LEU A O 1
ATOM 1305 N N . ASP A 1 172 ? -22.938 -4.364 50.501 1.00 86.50 172 ASP A N 1
ATOM 1306 C CA . ASP A 1 172 ? -23.252 -3.047 51.073 1.00 86.50 172 ASP A CA 1
ATOM 1307 C C . ASP A 1 172 ? -24.374 -3.136 52.124 1.00 86.50 172 ASP A C 1
ATOM 1309 O O . ASP A 1 172 ? -24.266 -2.551 53.202 1.00 86.50 172 ASP A O 1
ATOM 1313 N N . ALA A 1 173 ? -25.407 -3.948 51.876 1.00 89.50 173 ALA A N 1
ATOM 1314 C CA . ALA A 1 173 ? -26.484 -4.188 52.836 1.00 89.50 173 ALA A CA 1
ATOM 1315 C C . ALA A 1 173 ? -25.991 -4.864 54.131 1.00 89.50 173 ALA A C 1
ATOM 1317 O O . ALA A 1 173 ? -26.462 -4.518 55.216 1.00 89.50 173 ALA A O 1
ATOM 1318 N N . VAL A 1 174 ? -25.026 -5.788 54.042 1.00 90.81 174 VAL A N 1
ATOM 1319 C CA . VAL A 1 174 ? -24.370 -6.393 55.217 1.00 90.81 174 VAL A CA 1
ATOM 1320 C C . VAL A 1 174 ? -23.488 -5.374 55.934 1.00 90.81 174 VAL A C 1
ATOM 1322 O O . VAL A 1 174 ? -23.564 -5.257 57.156 1.00 90.81 174 VAL A O 1
ATOM 1325 N N . ALA A 1 175 ? -22.693 -4.595 55.193 1.00 85.06 175 ALA A N 1
ATOM 1326 C CA . ALA A 1 175 ? -21.821 -3.568 55.764 1.00 85.06 175 ALA A CA 1
ATOM 1327 C C . ALA A 1 175 ? -22.605 -2.492 56.534 1.00 85.06 175 ALA A C 1
ATOM 1329 O O . ALA A 1 175 ? -22.143 -2.009 57.568 1.00 85.06 175 ALA A O 1
ATOM 1330 N N . LYS A 1 176 ? -23.806 -2.150 56.056 1.00 87.50 176 LYS A N 1
ATOM 1331 C CA . LYS A 1 176 ? -24.734 -1.208 56.701 1.00 87.50 176 LYS A CA 1
ATOM 1332 C C . LYS A 1 176 ? -25.620 -1.854 57.770 1.00 87.50 176 LYS A C 1
ATOM 1334 O O . LYS A 1 176 ? -26.342 -1.151 58.467 1.00 87.50 176 LYS A O 1
ATOM 1339 N N . GLY A 1 177 ? -25.552 -3.176 57.933 1.00 88.25 177 GLY A N 1
ATOM 1340 C CA . GLY A 1 177 ? -26.315 -3.915 58.941 1.00 88.25 177 GLY A CA 1
ATOM 1341 C C . GLY A 1 177 ? -27.810 -4.058 58.637 1.00 88.25 177 GLY A C 1
ATOM 1342 O O . GLY A 1 177 ? -28.576 -4.394 59.537 1.00 88.25 177 GLY A O 1
ATOM 1343 N N . VAL A 1 178 ? -28.230 -3.830 57.389 1.00 91.75 178 VAL A N 1
ATOM 1344 C CA . VAL A 1 178 ? -29.624 -3.973 56.930 1.00 91.75 178 VAL A CA 1
ATOM 1345 C C . VAL A 1 178 ? -30.050 -5.445 56.936 1.00 91.75 178 VAL A C 1
ATOM 1347 O O . VAL A 1 178 ? -31.170 -5.783 57.322 1.00 91.75 178 VAL A O 1
ATOM 1350 N N . ILE A 1 179 ? -29.142 -6.334 56.529 1.00 92.62 179 ILE A N 1
ATOM 1351 C CA . ILE A 1 179 ? -29.313 -7.791 56.577 1.00 92.62 179 ILE A CA 1
ATOM 1352 C C . ILE A 1 179 ? -28.068 -8.445 57.176 1.00 92.62 179 ILE A C 1
ATOM 1354 O O . ILE A 1 179 ? -26.973 -7.889 57.122 1.00 92.62 179 ILE A O 1
ATOM 1358 N N . SER A 1 180 ? -28.223 -9.640 57.751 1.00 91.88 180 SER A N 1
ATOM 1359 C CA . SER A 1 180 ? -27.074 -10.409 58.238 1.00 91.88 180 SER A CA 1
ATOM 1360 C C . SER A 1 180 ? -26.298 -11.051 57.084 1.00 91.88 180 SER A C 1
ATOM 1362 O O . SER A 1 180 ? -26.863 -11.306 56.022 1.00 91.88 180 SER A O 1
ATOM 1364 N N . GLU A 1 181 ? -25.023 -11.377 57.307 1.00 89.50 181 GLU A N 1
ATOM 1365 C CA . GLU A 1 181 ? -24.180 -12.095 56.335 1.00 89.50 181 GLU A CA 1
ATOM 1366 C C . GLU A 1 181 ? -24.811 -13.432 55.906 1.00 89.50 181 GLU A C 1
ATOM 1368 O O . GLU A 1 181 ? -24.880 -13.744 54.721 1.00 89.50 181 GLU A O 1
ATOM 1373 N N . VAL A 1 182 ? -25.383 -14.175 56.860 1.00 89.06 182 VAL A N 1
ATOM 1374 C CA . VAL A 1 182 ? -26.075 -15.448 56.594 1.00 89.06 182 VAL A CA 1
ATOM 1375 C C . VAL A 1 182 ? -27.320 -15.242 55.725 1.00 89.06 182 VAL A C 1
ATOM 1377 O O . VAL A 1 182 ? -27.618 -16.064 54.859 1.00 89.06 182 VAL A O 1
ATOM 1380 N N . ASP A 1 183 ? -28.062 -14.151 55.934 1.00 93.31 183 ASP A N 1
ATOM 1381 C CA . ASP A 1 183 ? -29.244 -13.850 55.125 1.00 93.31 183 ASP A CA 1
ATOM 1382 C C . ASP A 1 183 ? -28.864 -13.346 53.724 1.00 93.31 183 ASP A C 1
ATOM 1384 O O . ASP A 1 183 ? -29.545 -13.683 52.755 1.00 93.31 183 ASP A O 1
ATOM 1388 N N . ALA A 1 184 ? -27.775 -12.583 53.605 1.00 91.69 184 ALA A N 1
ATOM 1389 C CA . ALA A 1 184 ? -27.228 -12.127 52.332 1.00 91.69 184 ALA A CA 1
ATOM 1390 C C . ALA A 1 184 ? -26.767 -13.304 51.467 1.00 91.69 184 ALA A C 1
ATOM 1392 O O . ALA A 1 184 ? -27.172 -13.397 50.309 1.00 91.69 184 ALA A O 1
ATOM 1393 N N . GLU A 1 185 ? -26.023 -14.247 52.043 1.00 90.50 185 GLU A N 1
ATOM 1394 C CA . GLU A 1 185 ? -25.563 -15.452 51.348 1.00 90.50 185 GLU A CA 1
ATOM 1395 C C . GLU A 1 185 ? -26.747 -16.353 50.942 1.00 90.50 185 GLU A C 1
ATOM 1397 O O . GLU A 1 185 ? -26.833 -16.825 49.807 1.00 90.50 185 GLU A O 1
ATOM 1402 N N . LEU A 1 186 ? -27.749 -16.511 51.820 1.00 92.00 186 LEU A N 1
ATOM 1403 C CA . LEU A 1 186 ? -28.988 -17.232 51.505 1.00 92.00 186 LEU A CA 1
ATOM 1404 C C . LEU A 1 186 ? -29.766 -16.583 50.340 1.00 92.00 186 LEU A C 1
ATOM 1406 O O . LEU A 1 186 ? -30.351 -17.281 49.500 1.00 92.00 186 LEU A O 1
ATOM 1410 N N . ILE A 1 187 ? -29.801 -15.249 50.275 1.00 92.19 187 ILE A N 1
ATOM 1411 C CA . ILE A 1 187 ? -30.406 -14.506 49.163 1.00 92.19 187 ILE A CA 1
ATOM 1412 C C . ILE A 1 187 ? -29.561 -14.670 47.893 1.00 92.19 187 ILE A C 1
ATOM 1414 O O . ILE A 1 187 ? -30.134 -14.977 46.846 1.00 92.19 187 ILE A O 1
ATOM 1418 N N . GLY A 1 188 ? -28.235 -14.548 47.977 1.00 91.19 188 GLY A N 1
ATOM 1419 C CA . GLY A 1 188 ? -27.299 -14.730 46.864 1.00 91.19 188 GLY A CA 1
ATOM 1420 C C . GLY A 1 188 ? -27.446 -16.101 46.206 1.00 91.19 188 GLY A C 1
ATOM 1421 O O . GLY A 1 188 ? -27.813 -16.191 45.030 1.00 91.19 188 GLY A O 1
ATOM 1422 N N . MET A 1 189 ? -27.324 -17.174 46.992 1.00 90.62 189 MET A N 1
ATOM 1423 C CA . MET A 1 189 ? -27.461 -18.551 46.508 1.00 90.62 189 MET A CA 1
ATOM 1424 C C . MET A 1 189 ? -28.823 -18.817 45.852 1.00 90.62 189 MET A C 1
ATOM 1426 O O . MET A 1 189 ? -28.920 -19.532 44.854 1.00 90.62 189 MET A O 1
ATOM 1430 N N . THR A 1 190 ? -29.911 -18.250 46.384 1.00 91.62 190 THR A N 1
ATOM 1431 C CA . THR A 1 190 ? -31.258 -18.560 45.874 1.00 91.62 190 THR A CA 1
ATOM 1432 C C . THR A 1 190 ? -31.735 -17.641 44.749 1.00 91.62 190 THR A C 1
ATOM 1434 O O . THR A 1 190 ? -32.491 -18.092 43.885 1.00 91.62 190 THR A O 1
ATOM 1437 N N . ARG A 1 191 ? -31.335 -16.363 44.730 1.00 91.44 191 ARG A N 1
ATOM 1438 C CA . ARG A 1 191 ? -31.794 -15.366 43.743 1.00 91.44 191 ARG A CA 1
ATOM 1439 C C . ARG A 1 191 ? -30.785 -15.105 42.636 1.00 91.44 191 ARG A C 1
ATOM 1441 O O . ARG A 1 191 ? -31.208 -14.955 41.491 1.00 91.44 191 ARG A O 1
ATOM 1448 N N . LEU A 1 192 ? -29.496 -15.076 42.958 1.00 89.19 192 LEU A N 1
ATOM 1449 C CA . LEU A 1 192 ? -28.434 -14.746 42.007 1.00 89.19 192 LEU A CA 1
ATOM 1450 C C . LEU A 1 192 ? -27.883 -16.018 41.356 1.00 89.19 192 LEU A C 1
ATOM 1452 O O . LEU A 1 192 ? -27.828 -16.108 40.131 1.00 89.19 192 LEU A O 1
ATOM 1456 N N . GLU A 1 193 ? -27.620 -17.053 42.155 1.00 88.19 193 GLU A N 1
ATOM 1457 C CA . GLU A 1 193 ? -27.112 -18.346 41.667 1.00 88.19 193 GLU A CA 1
ATOM 1458 C C . GLU A 1 193 ? -28.216 -19.344 41.276 1.00 88.19 193 GLU A C 1
ATOM 1460 O O . GLU A 1 193 ? -27.939 -20.401 40.708 1.00 88.19 193 GLU A O 1
ATOM 1465 N N . LYS A 1 194 ? -29.485 -19.016 41.562 1.00 88.12 194 LYS A N 1
ATOM 1466 C CA . LYS A 1 194 ? -30.671 -19.844 41.265 1.00 88.12 194 LYS A CA 1
ATOM 1467 C C . LYS A 1 194 ? -30.617 -21.264 41.864 1.00 88.12 194 LYS A C 1
ATOM 1469 O O . LYS A 1 194 ? -31.236 -22.182 41.319 1.00 88.12 194 LYS A O 1
ATOM 1474 N N . ARG A 1 195 ? -29.917 -21.466 42.987 1.00 92.06 195 ARG A N 1
ATOM 1475 C CA . ARG A 1 195 ? -29.910 -22.740 43.729 1.00 92.06 195 ARG A CA 1
ATOM 1476 C C . ARG A 1 195 ? -31.236 -22.942 44.463 1.00 92.06 195 ARG A C 1
ATOM 1478 O O . ARG A 1 195 ? -31.960 -21.990 44.775 1.00 92.06 195 ARG A O 1
ATOM 1485 N N . THR A 1 196 ? -31.588 -24.199 44.734 1.00 92.25 196 THR A N 1
ATOM 1486 C CA . THR A 1 196 ? -32.843 -24.501 45.433 1.00 92.25 196 THR A CA 1
ATOM 1487 C C . THR A 1 196 ? -32.760 -24.080 46.900 1.00 92.25 196 THR A C 1
ATOM 1489 O O . THR A 1 196 ? -31.704 -24.136 47.528 1.00 92.25 196 THR A O 1
ATOM 1492 N N . LEU A 1 197 ? -33.900 -23.697 47.482 1.00 90.38 197 LEU A N 1
ATOM 1493 C CA . LEU A 1 197 ? -33.960 -23.326 48.899 1.00 90.38 197 LEU A CA 1
ATOM 1494 C C . LEU A 1 197 ? -33.578 -24.499 49.819 1.00 90.38 197 LEU A C 1
ATOM 1496 O O . LEU A 1 197 ? -33.067 -24.277 50.910 1.00 90.38 197 LEU A O 1
ATOM 1500 N N . ALA A 1 198 ? -33.815 -25.739 49.379 1.00 89.62 198 ALA A N 1
ATOM 1501 C CA . ALA A 1 198 ? -33.445 -26.942 50.119 1.00 89.62 198 ALA A CA 1
ATOM 1502 C C . ALA A 1 198 ? -31.934 -27.182 50.149 1.00 89.62 198 ALA A C 1
ATOM 1504 O O . ALA A 1 198 ? -31.417 -27.639 51.167 1.00 89.62 198 ALA A O 1
ATOM 1505 N N . ASP A 1 199 ? -31.234 -26.857 49.064 1.00 91.25 199 ASP A N 1
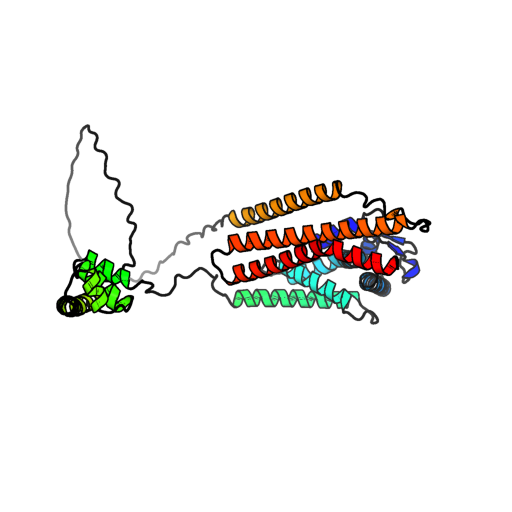ATOM 1506 C CA . ASP A 1 199 ? -29.779 -26.978 49.014 1.00 91.25 199 ASP A CA 1
ATOM 1507 C C . ASP A 1 199 ? -29.113 -25.869 49.830 1.00 91.25 199 ASP A C 1
ATOM 1509 O O . ASP A 1 199 ? -28.271 -26.171 50.672 1.00 91.25 199 ASP A O 1
ATOM 1513 N N . ALA A 1 200 ? -29.578 -24.622 49.693 1.00 89.50 200 ALA A N 1
ATOM 1514 C CA . ALA A 1 200 ? -29.088 -23.513 50.511 1.00 89.50 200 ALA A CA 1
ATOM 1515 C C . ALA A 1 200 ? -29.354 -23.747 52.013 1.00 89.50 200 ALA A C 1
ATOM 1517 O O . ALA A 1 200 ? -28.475 -23.548 52.842 1.00 89.50 200 ALA A O 1
ATOM 1518 N N . ALA A 1 201 ? -30.539 -24.247 52.391 1.00 90.81 201 ALA A N 1
ATOM 1519 C CA . ALA A 1 201 ? -30.847 -24.559 53.790 1.00 90.81 201 ALA A CA 1
ATOM 1520 C C . ALA A 1 201 ? -29.900 -25.618 54.382 1.00 90.81 201 ALA A C 1
ATOM 1522 O O . ALA A 1 201 ? -29.482 -25.488 55.532 1.00 90.81 201 ALA A O 1
ATOM 1523 N N . ARG A 1 202 ? -29.531 -26.640 53.595 1.00 91.38 202 ARG A N 1
ATOM 1524 C CA . ARG A 1 202 ? -28.601 -27.699 54.015 1.00 91.38 202 ARG A CA 1
ATOM 1525 C C . ARG A 1 202 ? -27.203 -27.151 54.296 1.00 91.38 202 ARG A C 1
ATOM 1527 O O . ARG A 1 202 ? -26.575 -27.588 55.253 1.00 91.38 202 ARG A O 1
ATOM 1534 N N . GLU A 1 203 ? -26.753 -26.196 53.489 1.00 90.12 203 GLU A N 1
ATOM 1535 C CA . GLU A 1 203 ? -25.435 -25.564 53.602 1.00 90.12 203 GLU A CA 1
ATOM 1536 C C . GLU A 1 203 ? -25.278 -24.769 54.909 1.00 90.12 203 GLU A C 1
ATOM 1538 O O . GLU A 1 203 ? -24.250 -24.866 55.571 1.00 90.12 203 GLU A O 1
ATOM 1543 N N . PHE A 1 204 ? -26.342 -24.096 55.361 1.00 86.25 204 PHE A N 1
ATOM 1544 C CA . PHE A 1 204 ? -26.356 -23.347 56.628 1.00 86.25 204 PHE A CA 1
ATOM 1545 C C . PHE A 1 204 ? -26.847 -24.153 57.842 1.00 86.25 204 PHE A C 1
ATOM 1547 O O . PHE A 1 204 ? -27.067 -23.579 58.909 1.00 86.25 204 PHE A O 1
ATOM 1554 N N . GLY A 1 205 ? -27.079 -25.464 57.702 1.00 89.81 205 GLY A N 1
ATOM 1555 C CA . GLY A 1 205 ? -27.621 -26.294 58.787 1.00 89.81 205 GLY A CA 1
ATOM 1556 C C . GLY A 1 205 ? -29.027 -25.876 59.246 1.00 89.81 205 GLY A C 1
ATOM 1557 O O . GLY A 1 205 ? -29.396 -26.076 60.403 1.00 89.81 205 GLY A O 1
ATOM 1558 N N . LEU A 1 206 ? -29.816 -25.269 58.356 1.00 91.00 206 LEU A N 1
ATOM 1559 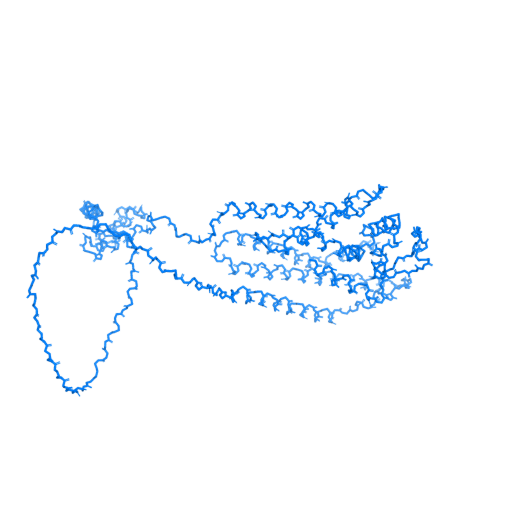C CA . LEU A 1 206 ? -31.172 -24.790 58.618 1.00 91.00 206 LEU A CA 1
ATOM 1560 C C . LEU A 1 206 ? -32.219 -25.784 58.107 1.00 91.00 206 LEU A C 1
ATOM 1562 O O . LEU A 1 206 ? -32.019 -26.504 57.130 1.00 91.00 206 LEU A O 1
ATOM 1566 N N . THR A 1 207 ? -33.405 -25.770 58.719 1.00 93.81 207 THR A N 1
ATOM 1567 C CA . THR A 1 207 ? -34.573 -26.411 58.103 1.00 93.81 207 THR A CA 1
ATOM 1568 C C . THR A 1 207 ? -35.065 -25.575 56.922 1.00 93.81 207 THR A C 1
ATOM 1570 O O . THR A 1 207 ? -34.954 -24.345 56.915 1.00 93.81 207 THR A O 1
ATOM 1573 N N . THR A 1 208 ? -35.666 -26.225 55.927 1.00 92.31 208 THR A N 1
ATOM 1574 C CA . THR A 1 208 ? -36.192 -25.562 54.723 1.00 92.31 208 THR A CA 1
ATOM 1575 C C . THR A 1 208 ? -37.205 -24.468 55.056 1.00 92.31 208 THR A C 1
ATOM 1577 O O . THR A 1 208 ? -37.166 -23.385 54.476 1.00 92.31 208 THR A O 1
ATOM 1580 N N . GLU A 1 209 ? -38.076 -24.711 56.040 1.00 91.75 209 GLU A N 1
ATOM 1581 C CA . GLU A 1 209 ? -39.045 -23.717 56.515 1.00 91.75 209 GLU A CA 1
ATOM 1582 C C . GLU A 1 209 ? -38.377 -22.553 57.268 1.00 91.75 209 GLU A C 1
ATOM 1584 O O . GLU A 1 209 ? -38.828 -21.413 57.150 1.00 91.75 209 GLU A O 1
ATOM 1589 N N . ALA A 1 210 ? -37.274 -22.786 57.990 1.00 89.81 210 ALA A N 1
ATOM 1590 C CA . ALA A 1 210 ? -36.514 -21.708 58.625 1.00 89.81 210 ALA A CA 1
ATOM 1591 C C . ALA A 1 210 ? -35.811 -20.816 57.588 1.00 89.81 210 ALA A C 1
ATOM 1593 O O . ALA A 1 210 ? -35.885 -19.591 57.694 1.00 89.81 210 ALA A O 1
ATOM 1594 N N . ALA A 1 211 ? -35.190 -21.410 56.564 1.00 91.00 211 ALA A N 1
ATOM 1595 C CA . ALA A 1 211 ? -34.591 -20.675 55.448 1.00 91.00 211 ALA A CA 1
ATOM 1596 C C . ALA A 1 211 ? -35.649 -19.876 54.667 1.00 91.00 211 ALA A C 1
ATOM 1598 O O . ALA A 1 211 ? -35.454 -18.700 54.362 1.00 91.00 211 ALA A O 1
ATOM 1599 N N . LYS A 1 212 ? -36.823 -20.473 54.424 1.00 93.44 212 LYS A N 1
ATOM 1600 C CA . LYS A 1 212 ? -37.969 -19.799 53.797 1.00 93.44 212 LYS A CA 1
ATOM 1601 C C . LYS A 1 212 ? -38.417 -18.573 54.587 1.00 93.44 212 LYS A C 1
ATOM 1603 O O . LYS A 1 212 ? -38.545 -17.499 54.005 1.00 93.44 212 LYS A O 1
ATOM 1608 N N . LYS A 1 213 ? -38.629 -18.717 55.901 1.00 93.19 213 LYS A N 1
ATOM 1609 C CA . LYS A 1 213 ? -39.056 -17.612 56.774 1.00 93.19 213 LYS A CA 1
ATOM 1610 C C . LYS A 1 213 ? -38.010 -16.503 56.873 1.00 93.19 213 LYS A C 1
ATOM 1612 O O . LYS A 1 213 ? -38.390 -15.336 56.887 1.00 93.19 213 LYS A O 1
ATOM 1617 N N . ARG A 1 214 ? -36.718 -16.851 56.922 1.00 93.50 214 ARG A N 1
ATOM 1618 C CA . ARG A 1 214 ? -35.618 -15.874 56.875 1.00 93.50 214 ARG A CA 1
ATOM 1619 C C . ARG A 1 214 ? -35.651 -15.076 55.579 1.00 93.50 214 ARG A C 1
ATOM 1621 O O . ARG A 1 214 ? -35.788 -13.860 55.622 1.00 93.50 214 ARG A O 1
ATOM 1628 N N . ARG A 1 215 ? -35.672 -15.760 54.432 1.00 92.69 215 ARG A N 1
ATOM 1629 C CA . ARG A 1 215 ? -35.705 -15.099 53.123 1.00 92.69 215 ARG A CA 1
ATOM 1630 C C . ARG A 1 215 ? -36.935 -14.199 52.953 1.00 92.69 215 ARG A C 1
ATOM 1632 O O . ARG A 1 215 ? -36.799 -13.064 52.521 1.00 92.69 215 ARG A O 1
ATOM 1639 N N . GLN A 1 216 ? -38.118 -14.666 53.363 1.00 94.31 216 GLN A N 1
ATOM 1640 C CA . GLN A 1 216 ? -39.362 -13.879 53.320 1.00 94.31 216 GLN A CA 1
ATOM 1641 C C . GLN A 1 216 ? -39.333 -12.622 54.200 1.00 94.31 216 GLN A C 1
ATOM 1643 O O . GLN A 1 216 ? -40.063 -11.678 53.918 1.00 94.31 216 GLN A O 1
ATOM 1648 N N . ARG A 1 217 ? -38.525 -12.609 55.266 1.00 93.19 217 ARG A N 1
ATOM 1649 C CA . ARG A 1 217 ? -38.343 -11.437 56.126 1.00 93.19 217 ARG A CA 1
ATOM 1650 C C . ARG A 1 217 ? -37.303 -10.475 55.558 1.00 93.19 217 ARG A C 1
ATOM 1652 O O . ARG A 1 217 ? -37.530 -9.275 55.591 1.00 93.19 217 ARG A O 1
ATOM 1659 N N . CYS A 1 218 ? -36.187 -10.991 55.050 1.00 91.94 218 CYS A N 1
ATOM 1660 C CA . CYS A 1 218 ? -35.062 -10.166 54.613 1.00 91.94 218 CYS A CA 1
ATOM 1661 C C . CYS A 1 218 ? -35.272 -9.554 53.222 1.00 91.94 218 CYS A C 1
ATOM 1663 O O . CYS A 1 218 ? -34.840 -8.432 52.995 1.00 91.94 218 CYS A O 1
ATOM 1665 N N . GLU A 1 219 ? -35.979 -10.235 52.311 1.00 93.44 219 GLU A N 1
ATOM 1666 C CA . GLU A 1 219 ? -36.306 -9.698 50.979 1.00 93.44 219 GLU A CA 1
ATOM 1667 C C . GLU A 1 219 ? -37.028 -8.334 51.027 1.00 93.44 219 GLU A C 1
ATOM 1669 O O . GLU A 1 219 ? -36.548 -7.411 50.373 1.00 93.44 219 GLU A O 1
ATOM 1674 N N . PRO A 1 220 ? -38.128 -8.142 51.785 1.00 93.44 220 PRO A N 1
ATOM 1675 C CA . PRO A 1 220 ? -38.794 -6.840 51.837 1.00 93.44 220 PRO A CA 1
ATOM 1676 C C . PRO A 1 220 ? -37.940 -5.757 52.509 1.00 93.44 220 PRO A C 1
ATOM 1678 O O . PRO A 1 220 ? -37.984 -4.617 52.065 1.00 93.44 220 PRO A O 1
ATOM 1681 N N . ILE A 1 221 ? -37.138 -6.108 53.522 1.00 90.75 221 ILE A N 1
ATOM 1682 C CA . ILE A 1 221 ? -36.215 -5.170 54.186 1.00 90.75 221 ILE A CA 1
ATOM 1683 C C . ILE A 1 221 ? -35.150 -4.684 53.195 1.00 90.75 221 ILE A C 1
ATOM 1685 O O . ILE A 1 221 ? -34.895 -3.490 53.089 1.00 90.75 221 ILE A O 1
ATOM 1689 N N . LEU A 1 222 ? -34.564 -5.605 52.425 1.00 90.62 222 LEU A N 1
ATOM 1690 C CA . LEU A 1 222 ? -33.563 -5.277 51.414 1.00 90.62 222 LEU A CA 1
ATOM 1691 C C . LEU A 1 222 ? -34.153 -4.417 50.288 1.00 90.62 222 LEU A C 1
ATOM 1693 O O . LEU A 1 222 ? -33.505 -3.486 49.824 1.00 90.62 222 LEU A O 1
ATOM 1697 N N . VAL A 1 223 ? -35.384 -4.706 49.856 1.00 92.56 223 VAL A N 1
ATOM 1698 C CA . VAL A 1 223 ? -36.077 -3.898 48.841 1.00 92.56 223 VAL A CA 1
ATOM 1699 C C . VAL A 1 223 ? -36.327 -2.477 49.343 1.00 92.56 223 VAL A C 1
ATOM 1701 O O . VAL A 1 223 ? -36.056 -1.534 48.605 1.00 92.56 223 VAL A O 1
ATOM 1704 N N . ASP A 1 224 ? -36.804 -2.315 50.577 1.00 91.44 224 ASP A N 1
ATOM 1705 C CA . ASP A 1 224 ? -37.038 -0.997 51.178 1.00 91.44 224 ASP A CA 1
ATOM 1706 C C . ASP A 1 224 ? -35.738 -0.185 51.277 1.00 91.44 224 ASP A C 1
ATOM 1708 O O . ASP A 1 224 ? -35.691 0.959 50.832 1.00 91.44 224 ASP A O 1
ATOM 1712 N N . ALA A 1 225 ? -34.650 -0.817 51.727 1.00 87.62 225 ALA A N 1
ATOM 1713 C CA . ALA A 1 225 ? -33.338 -0.184 51.846 1.00 87.62 225 ALA A CA 1
ATOM 1714 C C . ALA A 1 225 ? -32.720 0.219 50.492 1.00 87.62 225 ALA A C 1
ATOM 1716 O O . ALA A 1 225 ? -32.018 1.224 50.393 1.00 87.62 225 ALA A O 1
ATOM 1717 N N . ILE A 1 226 ? -32.988 -0.537 49.422 1.00 87.88 226 ILE A N 1
ATOM 1718 C CA . ILE A 1 226 ? -32.570 -0.160 48.061 1.00 87.88 226 ILE A CA 1
ATOM 1719 C C . ILE A 1 226 ? -33.404 1.024 47.555 1.00 87.88 226 ILE A C 1
ATOM 1721 O O . ILE A 1 226 ? -32.869 1.948 46.945 1.00 87.88 226 ILE A O 1
ATOM 1725 N N . LEU A 1 227 ? -34.718 1.015 47.795 1.00 87.50 227 LEU A N 1
ATOM 1726 C CA . LEU A 1 227 ? -35.619 2.073 47.329 1.00 87.50 227 LEU A CA 1
ATOM 1727 C C . LEU A 1 227 ? -35.437 3.390 48.094 1.00 87.50 227 LEU A C 1
ATOM 1729 O O . LEU A 1 227 ? -35.641 4.457 47.515 1.00 87.50 227 LEU A O 1
ATOM 1733 N N . SER A 1 228 ? -35.038 3.331 49.365 1.00 85.31 228 SER A N 1
ATOM 1734 C CA . SER A 1 228 ? -34.711 4.502 50.183 1.00 85.31 228 SER A CA 1
ATOM 1735 C C . SER A 1 228 ? -33.340 5.110 49.851 1.00 85.31 228 SER A C 1
ATOM 1737 O O . SER A 1 228 ? -33.035 6.206 50.321 1.00 85.31 228 SER A O 1
ATOM 1739 N N . GLY A 1 229 ? -32.523 4.423 49.039 1.00 81.19 229 GLY A N 1
ATOM 1740 C CA . GLY A 1 229 ? -31.133 4.794 48.759 1.00 81.19 229 GLY A CA 1
ATOM 1741 C C . GLY A 1 229 ? -30.181 4.515 49.926 1.00 81.19 229 GLY A C 1
ATOM 1742 O O . GLY A 1 229 ? -29.025 4.931 49.892 1.00 81.19 229 GLY A O 1
ATOM 1743 N N . GLU A 1 230 ? -30.643 3.818 50.968 1.00 82.31 230 GLU A N 1
ATOM 1744 C CA . GLU A 1 230 ? -29.795 3.394 52.079 1.00 82.31 230 GLU A CA 1
ATOM 1745 C C . GLU A 1 230 ? -28.760 2.368 51.618 1.00 82.31 230 GLU A C 1
ATOM 1747 O O . GLU A 1 230 ? -27.632 2.416 52.091 1.00 82.31 230 GLU A O 1
ATOM 1752 N N . VAL A 1 231 ? -29.094 1.497 50.662 1.00 80.38 231 VAL A N 1
ATOM 1753 C CA . VAL A 1 231 ? -28.180 0.528 50.035 1.00 80.38 231 VAL A CA 1
ATOM 1754 C C . VAL A 1 231 ? -28.010 0.866 48.556 1.00 80.38 231 VAL A C 1
ATOM 1756 O O . VAL A 1 231 ? -28.986 0.969 47.817 1.00 80.38 231 VAL A O 1
ATOM 1759 N N . GLU A 1 232 ? -26.764 0.971 48.099 1.00 73.38 232 GLU A N 1
ATOM 1760 C CA . GLU A 1 232 ? -26.432 1.195 46.688 1.00 73.38 232 GLU A CA 1
ATOM 1761 C C . GLU A 1 232 ? -25.469 0.102 46.208 1.00 73.38 232 GLU A C 1
ATOM 1763 O O . GLU A 1 232 ? -24.744 -0.502 46.997 1.00 73.38 232 GLU A O 1
ATOM 1768 N N . ALA A 1 233 ? -25.427 -0.176 44.899 1.00 65.69 233 ALA A N 1
ATOM 1769 C CA . ALA A 1 233 ? -24.372 -1.030 44.356 1.00 65.69 233 ALA A CA 1
ATOM 1770 C C . ALA A 1 233 ? -23.043 -0.349 44.674 1.00 65.69 233 ALA A C 1
ATOM 1772 O O . ALA A 1 233 ? -22.796 0.727 44.127 1.00 65.69 233 ALA A O 1
ATOM 1773 N N . ALA A 1 234 ? -22.241 -0.937 45.570 1.00 53.38 234 ALA A N 1
ATOM 1774 C CA . ALA A 1 234 ? -20.990 -0.371 46.061 1.00 53.38 234 ALA A CA 1
ATOM 1775 C C . ALA A 1 234 ? -20.074 0.033 44.893 1.00 53.38 234 ALA A C 1
ATOM 1777 O O . ALA A 1 234 ? -19.221 -0.721 44.435 1.00 53.38 234 ALA A O 1
ATOM 1778 N N . THR A 1 235 ? -20.260 1.254 44.398 1.00 49.47 235 THR A N 1
ATOM 1779 C CA . THR A 1 235 ? -19.474 1.857 43.315 1.00 49.47 235 THR A CA 1
ATOM 1780 C C . THR A 1 235 ? -18.249 2.562 43.899 1.00 49.47 235 THR A C 1
ATOM 1782 O O . THR A 1 235 ? -17.440 3.145 43.186 1.00 49.47 235 THR A O 1
ATOM 1785 N N . SER A 1 236 ? -18.055 2.438 45.211 1.00 39.06 236 SER A N 1
ATOM 1786 C CA . SER A 1 236 ? -16.997 3.098 45.946 1.00 39.06 236 SER A CA 1
ATOM 1787 C C . SER A 1 236 ? -16.486 2.184 47.056 1.00 39.06 236 SER A C 1
ATOM 1789 O O . SER A 1 236 ? -16.609 2.493 48.238 1.00 39.06 236 SER A O 1
ATOM 1791 N N . LEU A 1 237 ? -15.748 1.131 46.686 1.00 40.38 237 LEU A N 1
ATOM 1792 C CA . LEU A 1 237 ? -14.456 0.959 47.354 1.00 40.38 237 LEU A CA 1
ATOM 1793 C C . LEU A 1 237 ? -13.623 2.183 46.968 1.00 40.38 237 LEU A C 1
ATOM 1795 O O . LEU A 1 237 ? -12.757 2.142 46.095 1.00 40.38 237 LEU A O 1
ATOM 1799 N N . THR A 1 238 ? -13.928 3.308 47.612 1.00 36.16 238 THR A N 1
ATOM 1800 C CA . THR A 1 238 ? -12.963 4.365 47.820 1.00 36.16 238 THR A CA 1
ATOM 1801 C C . THR A 1 238 ? -11.818 3.653 48.517 1.00 36.16 238 THR A C 1
ATOM 1803 O O . THR A 1 238 ? -11.875 3.378 49.714 1.00 36.16 238 THR A O 1
ATOM 1806 N N . ILE A 1 239 ? -10.778 3.309 47.761 1.00 38.06 239 ILE A N 1
ATOM 1807 C CA . ILE A 1 239 ? -9.434 3.210 48.309 1.00 38.06 239 ILE A CA 1
ATOM 1808 C C . ILE A 1 239 ? -9.143 4.630 48.797 1.00 38.06 239 ILE A C 1
ATOM 1810 O O . ILE A 1 239 ? -8.549 5.449 48.102 1.00 38.06 239 ILE A O 1
ATOM 1814 N N . SER A 1 240 ? -9.689 4.963 49.964 1.00 30.56 240 SER A N 1
ATOM 1815 C CA . SER A 1 240 ? -9.274 6.120 50.720 1.00 30.56 240 SER A CA 1
ATOM 1816 C C . SER A 1 240 ? -7.849 5.776 51.130 1.00 30.56 240 SER A C 1
ATOM 1818 O O . SER A 1 240 ? -7.658 4.735 51.771 1.00 30.56 240 SER A O 1
ATOM 1820 N N . PRO A 1 241 ? -6.829 6.553 50.727 1.00 31.42 241 PRO A N 1
ATOM 1821 C CA . PRO A 1 241 ? -5.493 6.325 51.239 1.00 31.42 241 PRO A CA 1
ATOM 1822 C C . PRO A 1 241 ? -5.602 6.417 52.759 1.00 31.42 241 PRO A C 1
ATOM 1824 O O . PRO A 1 241 ? -6.113 7.403 53.294 1.00 31.42 241 PRO A O 1
ATOM 1827 N N . ALA A 1 242 ? -5.228 5.336 53.438 1.00 31.88 242 ALA A N 1
ATOM 1828 C CA . ALA A 1 242 ? -5.238 5.273 54.887 1.00 31.88 242 ALA A CA 1
ATOM 1829 C C . ALA A 1 242 ? -4.526 6.516 55.451 1.00 31.88 242 ALA A C 1
ATOM 1831 O O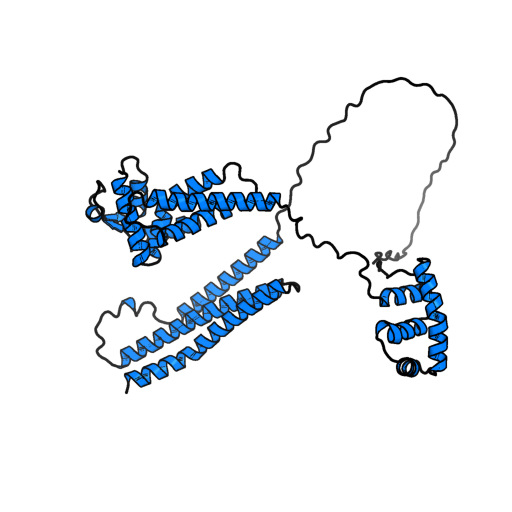 . ALA A 1 242 ? -3.442 6.852 54.960 1.00 31.88 242 ALA A O 1
ATOM 1832 N N . PRO A 1 243 ? -5.070 7.201 56.472 1.00 34.47 243 PRO A N 1
ATOM 1833 C CA . PRO A 1 243 ? -4.259 8.129 57.235 1.00 34.47 243 PRO A CA 1
ATOM 1834 C C . PRO A 1 243 ? -3.166 7.294 57.904 1.00 34.47 243 PRO A C 1
ATOM 1836 O O . PRO A 1 243 ? -3.444 6.397 58.703 1.00 34.47 243 PRO A O 1
ATOM 1839 N N . SER A 1 244 ? -1.918 7.549 57.521 1.00 29.50 244 SER A N 1
ATOM 1840 C CA . SER A 1 244 ? -0.739 7.032 58.201 1.00 29.50 244 SER A CA 1
ATOM 1841 C C . SER A 1 244 ? -0.883 7.325 59.692 1.00 29.50 244 SER A C 1
ATOM 1843 O O . SER A 1 244 ? -0.847 8.487 60.103 1.00 29.50 244 SER A O 1
ATOM 1845 N N . ARG A 1 245 ? -1.093 6.271 60.489 1.00 32.09 245 ARG A N 1
ATOM 1846 C CA . ARG A 1 245 ? -1.003 6.338 61.946 1.00 32.09 245 ARG A CA 1
ATOM 1847 C C . ARG A 1 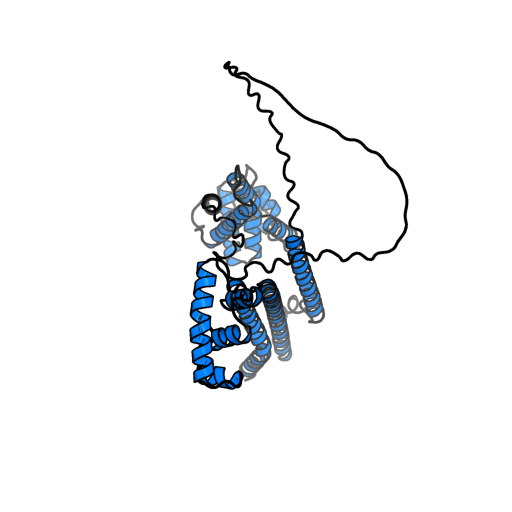245 ? 0.361 6.912 62.303 1.00 32.09 245 ARG A C 1
ATOM 1849 O O . ARG A 1 245 ? 1.384 6.409 61.839 1.00 32.09 245 ARG A O 1
ATOM 1856 N N . GLY A 1 246 ? 0.326 7.977 63.095 1.00 28.17 246 GLY A N 1
ATOM 1857 C CA . GLY A 1 246 ? 1.501 8.576 63.692 1.00 28.17 246 GLY A CA 1
ATOM 1858 C C . GLY A 1 246 ? 2.269 7.543 64.506 1.00 28.17 246 GLY A C 1
ATOM 1859 O O . GLY A 1 246 ? 1.685 6.746 65.239 1.00 28.17 246 GLY A O 1
ATOM 1860 N N . VAL A 1 247 ? 3.583 7.581 64.343 1.00 32.12 247 VAL A N 1
ATOM 1861 C CA . VAL A 1 247 ? 4.506 7.192 65.398 1.00 32.12 247 VAL A CA 1
ATOM 1862 C C . VAL A 1 247 ? 4.634 8.436 66.270 1.00 32.12 247 VAL A C 1
ATOM 1864 O O . VAL A 1 247 ? 5.132 9.464 65.811 1.00 32.12 247 VAL A O 1
ATOM 1867 N N . GLU A 1 248 ? 4.081 8.365 67.479 1.00 30.17 248 GLU A N 1
ATOM 1868 C CA . GLU A 1 248 ? 4.473 9.243 68.578 1.00 30.17 248 GLU A CA 1
ATOM 1869 C C . GLU A 1 248 ? 5.956 9.016 68.861 1.00 30.17 248 GLU A C 1
ATOM 1871 O O . GLU A 1 248 ? 6.364 7.892 69.140 1.00 30.17 248 GLU A O 1
ATOM 1876 N N . GLU A 1 249 ? 6.739 10.088 68.834 1.00 31.16 249 GLU A N 1
ATOM 1877 C CA . GLU A 1 249 ? 7.818 10.266 69.795 1.00 31.16 249 GLU A CA 1
ATOM 1878 C C . GLU A 1 249 ? 7.975 11.758 70.114 1.00 31.16 249 GLU A C 1
ATOM 1880 O O . GLU A 1 249 ? 7.634 12.643 69.331 1.00 31.16 249 GLU A O 1
ATOM 1885 N N . ASP A 1 250 ? 8.385 11.972 71.352 1.00 27.92 250 ASP A N 1
ATOM 1886 C CA . ASP A 1 250 ? 8.097 13.070 72.264 1.00 27.92 250 ASP A CA 1
ATOM 1887 C C . ASP A 1 250 ? 8.950 14.344 72.033 1.00 27.92 250 ASP A C 1
ATOM 1889 O O . ASP A 1 250 ? 9.916 14.351 71.271 1.00 27.92 250 ASP A O 1
ATOM 1893 N N . VAL A 1 251 ? 8.630 15.381 72.821 1.00 29.47 251 VAL A N 1
ATOM 1894 C CA . VAL A 1 251 ? 9.439 16.553 73.231 1.00 29.47 251 VAL A CA 1
ATOM 1895 C C . VAL A 1 251 ? 9.068 17.936 72.643 1.00 29.47 251 VAL A C 1
ATOM 1897 O O . VAL A 1 251 ? 9.604 18.420 71.653 1.00 29.47 251 VAL A O 1
ATOM 1900 N N . SER A 1 252 ? 8.174 18.610 73.381 1.00 24.81 252 SER A N 1
ATOM 1901 C CA . SER A 1 252 ? 8.310 19.941 74.024 1.00 24.81 252 SER A CA 1
ATOM 1902 C C . SER A 1 252 ? 9.130 21.067 73.349 1.00 24.81 252 SER A C 1
ATOM 1904 O O . SER A 1 252 ? 10.352 20.995 73.286 1.00 24.81 252 SER A O 1
ATOM 1906 N N . MET A 1 253 ? 8.485 22.205 73.028 1.00 26.23 253 MET A N 1
ATOM 1907 C CA . MET A 1 253 ? 8.613 23.478 73.782 1.00 26.23 253 MET A CA 1
ATOM 1908 C C . MET A 1 253 ? 8.083 24.727 73.032 1.00 26.23 253 MET A C 1
ATOM 1910 O O . MET A 1 253 ? 8.532 25.064 71.946 1.00 26.23 253 MET A O 1
ATOM 1914 N N . ILE A 1 254 ? 7.235 25.474 73.758 1.00 26.56 254 ILE A N 1
ATOM 1915 C CA . ILE A 1 254 ? 7.247 26.942 73.967 1.00 26.56 254 ILE A CA 1
ATOM 1916 C C . ILE A 1 254 ? 6.765 27.927 72.871 1.00 26.56 254 ILE A C 1
ATOM 1918 O O . ILE A 1 254 ? 7.236 27.974 71.744 1.00 26.56 254 ILE A O 1
ATOM 1922 N N . SER A 1 255 ? 5.955 28.872 73.384 1.00 28.83 255 SER A N 1
ATOM 1923 C CA . SER A 1 255 ? 5.630 30.244 72.938 1.00 28.83 255 SER A CA 1
ATOM 1924 C C . SER A 1 255 ? 4.576 30.416 71.843 1.00 28.83 255 SER A C 1
ATOM 1926 O O . SER A 1 255 ? 4.821 30.143 70.680 1.00 28.83 255 SER A O 1
ATOM 1928 N N . ALA A 1 256 ? 3.339 30.810 72.159 1.00 27.42 256 ALA A N 1
ATOM 1929 C CA . ALA A 1 256 ? 2.866 32.094 72.720 1.00 27.42 256 ALA A CA 1
ATOM 1930 C C . ALA A 1 256 ? 2.674 33.214 71.680 1.00 27.42 256 ALA A C 1
ATOM 1932 O O . ALA A 1 256 ? 3.639 33.819 71.226 1.00 27.42 256 ALA A O 1
ATOM 1933 N N . ARG A 1 257 ? 1.394 33.535 71.423 1.00 29.97 257 ARG A N 1
ATOM 1934 C CA . ARG A 1 257 ? 0.738 34.869 71.322 1.00 29.97 257 ARG A CA 1
ATOM 1935 C C . ARG A 1 257 ? -0.515 34.717 70.449 1.00 29.97 257 ARG A C 1
ATOM 1937 O O . ARG A 1 257 ? -0.403 34.331 69.298 1.00 29.97 257 ARG A O 1
ATOM 1944 N N . SER A 1 258 ? -1.736 34.774 70.995 1.00 27.66 258 SER A N 1
ATOM 1945 C CA . SER A 1 258 ? -2.512 35.988 71.349 1.00 27.66 258 SER A CA 1
ATOM 1946 C C . SER A 1 258 ? -2.515 37.009 70.197 1.00 27.66 258 SER A C 1
ATOM 1948 O O . SER A 1 258 ? -1.457 37.422 69.742 1.00 27.66 258 SER A O 1
ATOM 1950 N N . ARG A 1 259 ? -3.639 37.410 69.598 1.00 30.41 259 ARG A N 1
ATOM 1951 C CA . ARG A 1 259 ? -4.896 38.005 70.104 1.00 30.41 259 ARG A CA 1
ATOM 1952 C C . ARG A 1 259 ? -5.932 37.914 68.958 1.00 30.41 259 ARG A C 1
ATOM 1954 O O . ARG A 1 259 ? -5.525 37.966 67.804 1.00 30.41 259 ARG A O 1
ATOM 1961 N N . SER A 1 260 ? -7.210 37.581 69.185 1.00 29.27 260 SER A N 1
ATOM 1962 C CA . SER A 1 260 ? -8.334 38.512 69.472 1.00 29.27 260 SER A CA 1
ATOM 1963 C C . SER A 1 260 ? -8.279 39.786 68.597 1.00 29.27 260 SER A C 1
ATOM 1965 O O . SER A 1 260 ? -7.239 40.425 68.529 1.00 29.27 260 SER A O 1
ATOM 1967 N N . SER A 1 261 ? -9.312 40.250 67.901 1.00 31.98 261 SER A N 1
ATOM 1968 C CA . SER A 1 261 ? -10.711 40.359 68.305 1.00 31.98 261 SER A CA 1
ATOM 1969 C C . SER A 1 261 ? -11.497 41.107 67.216 1.00 31.98 261 SER A C 1
ATOM 1971 O O . SER A 1 261 ? -10.970 42.027 66.600 1.00 31.98 261 SER A O 1
ATOM 1973 N N . ASP A 1 262 ? -12.779 40.757 67.137 1.00 29.34 262 ASP A N 1
ATOM 1974 C CA . ASP A 1 262 ? -13.923 41.675 67.072 1.00 29.34 262 ASP A CA 1
ATOM 1975 C C . ASP A 1 262 ? -14.366 42.355 65.759 1.00 29.34 262 ASP A C 1
ATOM 1977 O O . ASP A 1 262 ? -13.760 43.291 65.253 1.00 29.34 262 ASP A O 1
ATOM 1981 N N . THR A 1 263 ? -15.545 41.894 65.321 1.00 30.02 263 THR A N 1
ATOM 1982 C CA . THR A 1 263 ? -16.834 42.617 65.387 1.00 30.02 263 THR A CA 1
ATOM 1983 C C . THR A 1 263 ? -17.104 43.796 64.427 1.00 30.02 263 THR A C 1
ATOM 1985 O O . THR A 1 263 ? -16.465 44.840 64.442 1.00 30.02 263 THR A O 1
ATOM 1988 N N . GLN A 1 264 ? -18.142 43.549 63.610 1.00 31.33 264 GLN A N 1
ATOM 1989 C CA . GLN A 1 264 ? -19.104 44.410 62.877 1.00 31.33 264 GLN A CA 1
ATOM 1990 C C . GLN A 1 264 ? -19.598 45.669 63.655 1.00 31.33 264 GLN A C 1
ATOM 1992 O O . GLN A 1 264 ? -19.214 45.794 64.813 1.00 31.33 264 GLN A O 1
ATOM 1997 N N . PRO A 1 265 ? -20.536 46.537 63.165 1.00 47.00 265 PRO A N 1
ATOM 1998 C CA . PRO A 1 265 ? -21.380 46.515 61.944 1.00 47.00 265 PRO A CA 1
ATOM 1999 C C . PRO A 1 265 ? -21.539 47.898 61.232 1.00 47.00 265 PRO A C 1
ATOM 2001 O O . PRO A 1 265 ? -20.919 48.881 61.613 1.00 47.00 265 PRO A O 1
ATOM 2004 N N . GLU A 1 266 ? -22.315 47.952 60.134 1.00 29.14 266 GLU A N 1
ATOM 2005 C CA . GLU A 1 266 ? -23.397 48.936 59.825 1.00 29.14 266 GLU A CA 1
ATOM 2006 C C . GLU A 1 266 ? -23.012 49.806 58.604 1.00 29.14 266 GLU A C 1
ATOM 2008 O O . GLU A 1 266 ? -21.831 49.987 58.351 1.00 29.14 266 GLU A O 1
ATOM 2013 N N . THR A 1 267 ? -23.864 50.386 57.752 1.00 28.83 267 THR A N 1
ATOM 2014 C CA . THR A 1 267 ? -25.299 50.324 57.420 1.00 28.83 267 THR A CA 1
ATOM 2015 C C . THR A 1 267 ? -25.468 50.979 56.026 1.00 28.83 267 THR A C 1
ATOM 2017 O O . THR A 1 267 ? -24.678 51.823 55.623 1.00 28.83 267 THR A O 1
ATOM 2020 N N . ALA A 1 268 ? -26.535 50.591 55.315 1.00 29.59 268 ALA A N 1
ATOM 2021 C CA . ALA A 1 268 ? -27.335 51.377 54.359 1.00 29.59 268 ALA A CA 1
ATOM 2022 C C . ALA A 1 268 ? -26.676 52.107 53.155 1.00 29.59 268 ALA A C 1
ATOM 2024 O O . ALA A 1 268 ? -25.978 53.102 53.286 1.00 29.59 268 ALA A O 1
ATOM 2025 N N . THR A 1 269 ? -27.105 51.766 51.933 1.00 31.42 269 THR A N 1
ATOM 2026 C CA . THR A 1 269 ? -28.100 52.539 51.143 1.00 31.42 269 THR A CA 1
ATOM 2027 C C . THR A 1 269 ? -28.057 52.199 49.646 1.00 31.42 269 THR A C 1
ATOM 2029 O O . THR A 1 269 ? -27.039 51.872 49.049 1.00 31.42 269 THR A O 1
ATOM 2032 N N . ARG A 1 270 ? -29.243 52.271 49.040 1.00 31.88 270 ARG A N 1
ATOM 2033 C CA . ARG A 1 270 ? -29.591 51.968 47.649 1.00 31.88 270 ARG A CA 1
ATOM 2034 C C . ARG A 1 270 ? -29.691 53.270 46.849 1.00 31.88 270 ARG A C 1
ATOM 2036 O O . ARG A 1 270 ? -30.570 54.062 47.169 1.00 31.88 270 ARG A O 1
ATOM 2043 N N . LYS A 1 271 ? -28.943 53.438 45.749 1.00 29.17 271 LYS A N 1
ATOM 2044 C CA . LYS A 1 271 ? -29.453 54.020 44.481 1.00 29.17 271 LYS A CA 1
ATOM 2045 C C . LYS A 1 271 ? -28.422 53.932 43.352 1.00 29.17 271 LYS A C 1
ATOM 2047 O O . LYS A 1 271 ? -27.229 54.072 43.574 1.00 29.17 271 LYS A O 1
ATOM 2052 N N . GLY A 1 272 ? -28.928 53.639 42.156 1.00 29.61 272 GLY A N 1
ATOM 2053 C CA . GLY A 1 272 ? -28.153 53.234 40.990 1.00 29.61 272 GLY A CA 1
ATOM 2054 C C . GLY A 1 272 ? -27.405 54.333 40.241 1.00 29.61 272 GLY A C 1
ATOM 2055 O O . GLY A 1 272 ? -27.585 55.524 40.464 1.00 29.61 272 GLY A O 1
ATOM 2056 N N . GLY A 1 273 ? -26.621 53.875 39.272 1.00 28.25 273 GLY A N 1
ATOM 2057 C CA . GLY A 1 273 ? -25.973 54.690 38.257 1.00 28.25 273 GLY A CA 1
ATOM 2058 C C . GLY A 1 273 ? -25.332 53.774 37.224 1.00 28.25 273 GLY A C 1
ATOM 2059 O O . GLY A 1 273 ? -24.412 53.028 37.540 1.00 28.25 273 GLY A O 1
ATOM 2060 N N . ARG A 1 274 ? -25.866 53.792 35.998 1.00 33.88 274 ARG A N 1
ATOM 2061 C CA . ARG A 1 274 ? -25.242 53.196 34.812 1.00 33.88 274 ARG A CA 1
ATOM 2062 C C . ARG A 1 274 ? -23.835 53.771 34.647 1.00 33.88 274 ARG A C 1
ATOM 2064 O O . ARG A 1 274 ? -23.685 54.984 34.561 1.00 33.88 274 ARG A O 1
ATOM 2071 N N . GLY A 1 275 ? -22.850 52.895 34.506 1.00 28.88 275 GLY A N 1
ATOM 2072 C CA .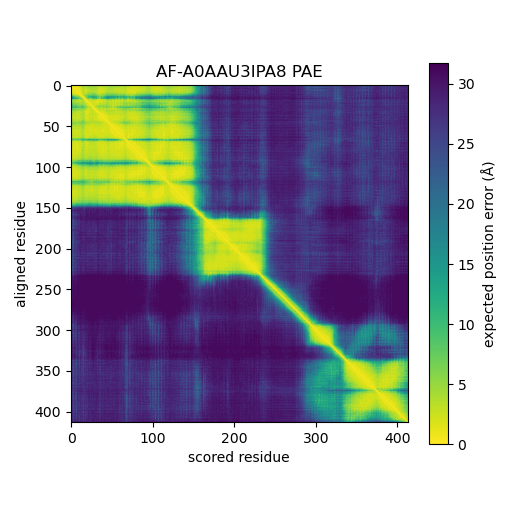 GLY A 1 275 ? -21.506 53.236 34.061 1.00 28.88 275 GLY A CA 1
ATOM 2073 C C . GLY A 1 275 ? -20.895 52.021 33.384 1.00 28.88 275 GLY A C 1
ATOM 2074 O O . GLY A 1 275 ? -20.498 51.070 34.049 1.00 28.88 275 GLY A O 1
ATOM 2075 N N . SER A 1 276 ? -20.892 52.024 32.053 1.00 38.66 276 SER A N 1
ATOM 2076 C CA . SER A 1 276 ? -20.124 51.087 31.238 1.00 38.66 276 SER A CA 1
ATOM 2077 C C . SER A 1 276 ? -18.649 51.207 31.592 1.00 38.66 276 SER A C 1
ATOM 2079 O O . SER A 1 276 ? -18.158 52.324 31.547 1.00 38.66 276 SER A O 1
ATOM 2081 N N . LEU A 1 277 ? -17.962 50.100 31.876 1.00 35.31 277 LEU A N 1
ATOM 2082 C CA . LEU A 1 277 ? -16.512 49.913 31.725 1.00 35.31 277 LEU A CA 1
ATOM 2083 C C . LEU A 1 277 ? -16.201 48.443 32.074 1.00 35.31 277 LEU A C 1
ATOM 2085 O O . LEU A 1 277 ? -15.872 48.113 33.207 1.00 35.31 277 LEU A O 1
ATOM 2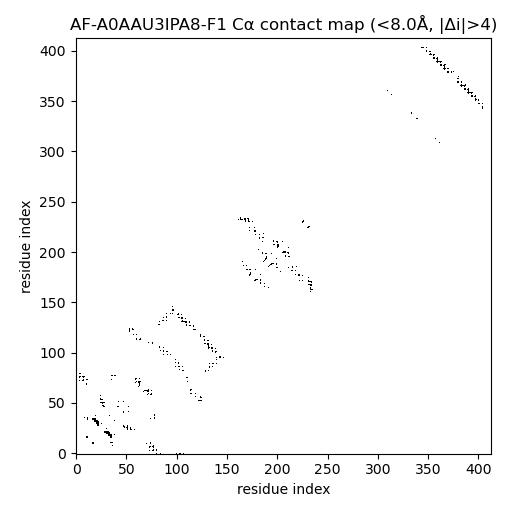089 N N . THR A 1 278 ? -16.304 47.535 31.102 1.00 34.06 278 THR A N 1
ATOM 2090 C CA . THR A 1 278 ? -15.642 46.223 31.194 1.00 34.06 278 THR A CA 1
ATOM 2091 C C . THR A 1 278 ? -14.533 46.175 30.158 1.00 34.06 278 THR A C 1
ATOM 2093 O O . THR A 1 278 ? -14.709 45.683 29.045 1.00 34.06 278 THR A O 1
ATOM 2096 N N . GLY A 1 279 ? -13.375 46.712 30.542 1.00 31.91 279 GLY A N 1
ATOM 2097 C CA . GLY A 1 279 ? -12.099 46.274 29.997 1.00 31.91 279 GLY A CA 1
ATOM 2098 C C . GLY A 1 279 ? -11.833 44.863 30.514 1.00 31.91 279 GLY A C 1
ATOM 2099 O O . GLY A 1 279 ? -11.421 44.685 31.656 1.00 31.91 279 GLY A O 1
ATOM 2100 N N . SER A 1 280 ? -12.135 43.855 29.697 1.00 32.09 280 SER A N 1
ATOM 2101 C CA . SER A 1 280 ? -11.768 42.470 29.987 1.00 32.09 280 SER A CA 1
ATOM 2102 C C . SER A 1 280 ? -10.303 42.267 29.604 1.00 32.09 280 SER A C 1
ATOM 2104 O O . SER A 1 280 ? -9.930 42.332 28.429 1.00 32.09 280 SER A O 1
ATOM 2106 N N . ALA A 1 281 ? -9.468 42.089 30.626 1.00 31.55 281 ALA A N 1
ATOM 2107 C CA . ALA A 1 281 ? -8.062 41.755 30.504 1.00 31.55 281 ALA A CA 1
ATOM 2108 C C . ALA A 1 281 ? -7.896 40.413 29.770 1.00 31.55 281 ALA A C 1
ATOM 2110 O O . ALA A 1 281 ? -8.393 39.370 30.191 1.00 31.55 281 ALA A O 1
ATOM 2111 N N . ARG A 1 282 ? -7.184 40.463 28.644 1.00 31.45 282 ARG A N 1
ATOM 2112 C CA . ARG A 1 282 ? -6.844 39.328 27.786 1.00 31.45 282 ARG A CA 1
ATOM 2113 C C . ARG A 1 282 ? -5.729 38.512 28.454 1.00 31.45 282 ARG A C 1
ATOM 2115 O O . ARG A 1 282 ? -4.583 38.947 28.465 1.00 31.45 282 ARG A O 1
ATOM 2122 N N . ILE A 1 283 ? -6.058 37.343 29.003 1.00 37.31 283 ILE A N 1
ATOM 2123 C CA . ILE A 1 283 ? -5.073 36.363 29.489 1.00 37.31 283 ILE A CA 1
ATOM 2124 C C . ILE A 1 283 ? -4.399 35.705 28.266 1.00 37.31 283 ILE A C 1
ATOM 2126 O O . ILE A 1 283 ? -5.113 35.138 27.431 1.00 37.31 283 ILE A O 1
ATOM 2130 N N . PRO A 1 284 ? -3.060 35.760 28.115 1.00 36.34 284 PRO A N 1
ATOM 2131 C CA . PRO A 1 284 ? -2.361 35.079 27.031 1.00 36.34 284 PRO A CA 1
ATOM 2132 C C . PRO A 1 284 ? -2.390 33.562 27.231 1.00 36.34 284 PRO A C 1
ATOM 2134 O O . PRO A 1 284 ? -2.008 33.036 28.274 1.00 36.34 284 PRO A O 1
ATOM 2137 N N . HIS A 1 285 ? -2.833 32.858 26.200 1.00 36.62 285 HIS A N 1
ATOM 2138 C CA . HIS A 1 285 ? -2.852 31.403 26.098 1.00 36.62 285 HIS A CA 1
ATOM 2139 C C . HIS A 1 285 ? -1.405 30.902 25.971 1.00 36.62 285 HIS A C 1
ATOM 2141 O O . HIS A 1 285 ? -0.740 31.157 24.968 1.00 36.62 285 HIS A O 1
ATOM 2147 N N . LEU A 1 286 ? -0.907 30.200 26.990 1.00 33.66 286 LEU A N 1
ATOM 2148 C CA . LEU A 1 286 ? 0.362 29.476 26.914 1.00 33.66 286 LEU A CA 1
ATOM 2149 C C . LEU A 1 286 ? 0.191 28.252 25.993 1.00 33.66 286 LEU A C 1
ATOM 2151 O O . LEU A 1 286 ? -0.757 27.484 26.182 1.00 33.66 286 LEU A O 1
ATOM 2155 N N . PRO A 1 287 ? 1.082 28.024 25.012 1.00 35.69 287 PRO A N 1
ATOM 2156 C CA . PRO A 1 287 ? 1.017 26.842 24.165 1.00 35.69 287 PRO A CA 1
ATOM 2157 C C . PRO A 1 287 ? 1.363 25.591 24.980 1.00 35.69 287 PRO A C 1
ATOM 2159 O O . PRO A 1 287 ? 2.449 25.464 25.548 1.00 35.69 287 PRO A O 1
ATOM 2162 N N . ALA A 1 288 ? 0.425 24.645 25.025 1.00 37.28 288 ALA A N 1
ATOM 2163 C CA . ALA A 1 288 ? 0.616 23.336 25.629 1.00 37.28 288 ALA A CA 1
ATOM 2164 C C . ALA A 1 288 ? 1.690 22.547 24.860 1.00 37.28 288 ALA A C 1
ATOM 2166 O O . ALA A 1 288 ? 1.442 22.001 23.784 1.00 37.28 288 ALA A O 1
ATOM 2167 N N . LEU A 1 289 ? 2.891 22.455 25.430 1.00 39.59 289 LEU A N 1
ATOM 2168 C CA . LEU A 1 289 ? 3.937 21.541 24.979 1.00 39.59 289 LEU A CA 1
ATOM 2169 C C . LEU A 1 289 ? 3.479 20.092 25.221 1.00 39.59 289 LEU A C 1
ATOM 2171 O O . LEU A 1 289 ? 3.658 19.532 26.304 1.00 39.59 289 LEU A O 1
ATOM 2175 N N . ARG A 1 290 ? 2.879 19.461 24.205 1.00 42.50 290 ARG A N 1
ATOM 2176 C CA . ARG A 1 290 ? 2.615 18.015 24.211 1.00 42.50 290 ARG A CA 1
ATOM 2177 C C . ARG A 1 290 ? 3.949 17.264 24.138 1.00 42.50 290 ARG A C 1
ATOM 2179 O O . ARG A 1 290 ? 4.617 17.259 23.108 1.00 42.50 290 ARG A O 1
ATOM 2186 N N . LYS A 1 291 ? 4.335 16.612 25.240 1.00 38.84 291 LYS A N 1
ATOM 2187 C CA . LYS A 1 291 ? 5.459 15.659 25.280 1.00 38.84 291 LYS A CA 1
ATOM 2188 C C . LYS A 1 291 ? 5.253 14.548 24.231 1.00 38.84 291 LYS A C 1
ATOM 2190 O O . LYS A 1 291 ? 4.151 14.002 24.148 1.00 38.84 291 LYS A O 1
ATOM 2195 N N . PRO A 1 292 ? 6.297 14.137 23.489 1.00 37.16 292 PRO A N 1
ATOM 2196 C CA . PRO A 1 292 ? 6.198 13.027 22.549 1.00 37.16 292 PRO A CA 1
ATOM 2197 C C . PRO A 1 292 ? 5.971 11.695 23.282 1.00 37.16 292 PRO A C 1
ATOM 2199 O O . PRO A 1 292 ? 6.547 11.434 24.343 1.00 37.16 292 PRO A O 1
ATOM 2202 N N . ARG A 1 293 ? 5.120 10.845 22.689 1.00 58.12 293 ARG A N 1
ATOM 2203 C CA . ARG A 1 293 ? 4.747 9.489 23.131 1.00 58.12 293 ARG A CA 1
ATOM 2204 C C . ARG A 1 293 ? 5.975 8.566 23.214 1.00 58.12 293 ARG A C 1
ATOM 2206 O O . ARG A 1 293 ? 6.267 7.802 22.297 1.00 58.12 293 ARG A O 1
ATOM 2213 N N . ARG A 1 294 ? 6.659 8.583 24.361 1.00 49.16 294 ARG A N 1
ATOM 2214 C CA . ARG A 1 294 ? 7.827 7.732 24.681 1.00 49.16 294 ARG A CA 1
ATOM 2215 C C . ARG A 1 294 ? 7.552 6.225 24.546 1.00 49.16 294 ARG A C 1
ATOM 2217 O O . ARG A 1 294 ? 8.488 5.460 24.350 1.00 49.16 294 ARG A O 1
ATOM 2224 N N . HIS A 1 295 ? 6.292 5.796 24.617 1.00 49.66 295 HIS A N 1
ATOM 2225 C CA . HIS A 1 295 ? 5.911 4.383 24.529 1.00 49.66 295 HIS A CA 1
ATOM 2226 C C . HIS A 1 295 ? 5.866 3.849 23.091 1.00 49.66 295 HIS A C 1
ATOM 2228 O O . HIS A 1 295 ? 6.309 2.731 22.860 1.00 49.66 295 HIS A O 1
ATOM 2234 N N . VAL A 1 296 ? 5.440 4.655 22.111 1.00 54.44 296 VAL A N 1
ATOM 2235 C CA . VAL A 1 296 ? 5.397 4.234 20.695 1.00 54.44 296 VAL A CA 1
ATOM 2236 C C . VAL A 1 296 ? 6.813 4.098 20.135 1.00 54.44 296 VAL A C 1
ATOM 2238 O O . VAL A 1 296 ? 7.130 3.112 19.477 1.00 54.44 296 VAL A O 1
ATOM 2241 N N . VAL A 1 297 ? 7.701 5.031 20.497 1.00 51.56 297 VAL A N 1
ATOM 2242 C CA . VAL A 1 297 ? 9.126 4.970 20.138 1.00 51.56 297 VAL A CA 1
ATOM 2243 C C . VAL A 1 297 ? 9.806 3.751 20.771 1.00 51.56 297 VAL A C 1
ATOM 2245 O O . VAL A 1 297 ? 10.592 3.086 20.108 1.00 51.56 297 VAL A O 1
ATOM 2248 N N . ARG A 1 298 ? 9.471 3.399 22.023 1.00 52.31 298 ARG A N 1
ATOM 2249 C CA . ARG A 1 298 ? 9.996 2.189 22.684 1.00 52.31 298 ARG A CA 1
ATOM 2250 C C . ARG A 1 298 ? 9.510 0.900 22.019 1.00 52.31 298 ARG A C 1
ATOM 2252 O O . ARG A 1 298 ? 10.315 -0.003 21.836 1.00 52.31 298 ARG A O 1
ATOM 2259 N N . VAL A 1 299 ? 8.241 0.822 21.618 1.00 57.53 299 VAL A N 1
ATOM 2260 C CA . VAL A 1 299 ? 7.693 -0.357 20.923 1.00 57.53 299 VAL A CA 1
ATOM 2261 C C . VAL A 1 299 ? 8.325 -0.523 19.540 1.00 57.53 299 VAL A C 1
ATOM 2263 O O . VAL A 1 299 ? 8.780 -1.613 19.209 1.00 57.53 299 VAL A O 1
ATOM 2266 N N . LEU A 1 300 ? 8.447 0.555 18.762 1.00 56.56 300 LEU A N 1
ATOM 2267 C CA . LEU A 1 300 ? 9.100 0.518 17.448 1.00 56.56 300 LEU A CA 1
ATOM 2268 C C . LEU A 1 300 ? 10.595 0.179 17.545 1.00 56.56 300 LEU A C 1
ATOM 2270 O O . LEU A 1 300 ? 11.117 -0.540 16.696 1.00 56.56 300 LEU A O 1
ATOM 2274 N N . LEU A 1 301 ? 11.274 0.637 18.599 1.00 59.62 301 LEU A N 1
ATOM 2275 C CA . LEU A 1 301 ? 12.681 0.330 18.855 1.00 59.62 301 LEU A CA 1
ATOM 2276 C C . LEU A 1 301 ? 12.883 -1.141 19.250 1.00 59.62 301 LEU A C 1
ATOM 2278 O O . LEU A 1 301 ? 13.801 -1.780 18.746 1.00 59.62 301 LEU A O 1
ATOM 2282 N N . VAL A 1 302 ? 11.994 -1.715 20.067 1.00 62.09 302 VAL A N 1
ATOM 2283 C CA . VAL A 1 302 ? 12.021 -3.150 20.404 1.00 62.09 302 VAL A CA 1
ATOM 2284 C C . VAL A 1 302 ? 11.723 -4.017 19.175 1.00 62.09 302 VAL A C 1
ATOM 2286 O O . VAL A 1 302 ? 12.412 -5.011 18.953 1.00 62.09 302 VAL A O 1
ATOM 2289 N N . VAL A 1 303 ? 10.766 -3.615 18.329 1.00 62.00 303 VAL A N 1
ATOM 2290 C CA . VAL A 1 303 ? 10.466 -4.289 17.052 1.00 62.00 303 VAL A CA 1
ATOM 2291 C C . VAL A 1 303 ? 11.663 -4.227 16.102 1.00 62.00 303 VAL A C 1
ATOM 2293 O O . VAL A 1 303 ? 12.044 -5.246 15.531 1.00 62.00 303 VAL A O 1
ATOM 2296 N N . GLY A 1 304 ? 12.301 -3.062 15.969 1.00 63.62 304 GLY A N 1
ATOM 2297 C CA . GLY A 1 304 ? 13.492 -2.892 15.135 1.00 63.62 304 GLY A CA 1
ATOM 2298 C C . GLY A 1 304 ? 14.677 -3.740 15.605 1.00 63.62 304 GLY A C 1
ATOM 2299 O O . GLY A 1 304 ? 15.346 -4.361 14.783 1.00 63.62 304 GLY A O 1
ATOM 2300 N N . ILE A 1 305 ? 14.900 -3.829 16.921 1.00 69.69 305 ILE A N 1
ATOM 2301 C CA . ILE A 1 305 ? 15.965 -4.655 17.508 1.00 69.69 305 ILE A CA 1
ATOM 2302 C C . ILE A 1 305 ? 15.676 -6.147 17.314 1.00 69.69 305 ILE A C 1
ATOM 2304 O O . ILE A 1 305 ? 16.571 -6.884 16.912 1.00 69.69 305 ILE A O 1
ATOM 2308 N N . ALA A 1 306 ? 14.436 -6.599 17.524 1.00 59.50 306 ALA A N 1
ATOM 2309 C CA . ALA A 1 306 ? 14.060 -7.994 17.292 1.00 59.50 306 ALA A CA 1
ATOM 2310 C C . ALA A 1 306 ? 14.241 -8.396 15.817 1.00 59.50 306 ALA A C 1
ATOM 2312 O O . ALA A 1 306 ? 14.793 -9.455 15.529 1.00 59.50 306 ALA A O 1
ATOM 2313 N N . VAL A 1 307 ? 13.856 -7.523 14.879 1.00 71.81 307 VAL A N 1
ATOM 2314 C CA . VAL A 1 307 ? 14.066 -7.735 13.437 1.00 71.81 307 VAL A CA 1
ATOM 2315 C C . VAL A 1 307 ? 15.556 -7.755 13.086 1.00 71.81 307 VAL A C 1
ATOM 2317 O O . VAL A 1 307 ? 15.977 -8.601 12.301 1.00 71.81 307 VAL A O 1
ATOM 2320 N N . ALA A 1 308 ? 16.369 -6.882 13.685 1.00 68.19 308 ALA A N 1
ATOM 2321 C CA . ALA A 1 308 ? 17.815 -6.867 13.473 1.00 68.19 308 ALA A CA 1
ATOM 2322 C C . ALA A 1 308 ? 18.499 -8.130 14.025 1.00 68.19 308 ALA A C 1
ATOM 2324 O O . ALA A 1 308 ? 19.353 -8.698 13.352 1.00 68.19 308 ALA A O 1
ATOM 2325 N N . ILE A 1 309 ? 18.097 -8.614 15.204 1.00 72.25 309 ILE A N 1
ATOM 2326 C CA . ILE A 1 309 ? 18.631 -9.847 15.803 1.00 72.25 309 ILE A CA 1
ATOM 2327 C C . ILE A 1 309 ? 18.253 -11.065 14.956 1.00 72.25 309 ILE A C 1
ATOM 2329 O O . ILE A 1 309 ? 19.109 -11.902 14.679 1.00 72.25 309 ILE A O 1
ATOM 2333 N N . VAL A 1 310 ? 17.006 -11.143 14.480 1.00 62.78 310 VAL A N 1
ATOM 2334 C CA . VAL A 1 310 ? 16.580 -12.201 13.551 1.00 62.78 310 VAL A CA 1
ATOM 2335 C C . VAL A 1 310 ? 17.358 -12.103 12.240 1.00 62.78 310 VAL A C 1
ATOM 2337 O O . VAL A 1 310 ? 17.858 -13.115 11.769 1.00 62.78 310 VAL A O 1
ATOM 2340 N N . ALA A 1 311 ? 17.551 -10.909 11.677 1.00 68.25 311 ALA A N 1
ATOM 2341 C CA . ALA A 1 311 ? 18.352 -10.727 10.467 1.00 68.25 311 ALA A CA 1
ATOM 2342 C C . ALA A 1 311 ? 19.821 -11.152 10.655 1.00 68.25 311 ALA A C 1
ATOM 2344 O O . ALA A 1 311 ? 20.392 -11.753 9.749 1.00 68.25 311 ALA A O 1
ATOM 2345 N N . VAL A 1 312 ? 20.418 -10.897 11.824 1.00 69.62 312 VAL A N 1
ATOM 2346 C CA . VAL A 1 312 ? 21.787 -11.324 12.163 1.00 69.62 312 VAL A CA 1
ATOM 2347 C C . VAL A 1 312 ? 21.870 -12.839 12.370 1.00 69.62 312 VAL A C 1
ATOM 2349 O O . VAL A 1 312 ? 22.785 -13.465 11.844 1.00 69.62 312 VAL A O 1
ATOM 2352 N N . LEU A 1 313 ? 20.902 -13.454 13.057 1.00 60.44 313 LEU A N 1
ATOM 2353 C CA . LEU A 1 313 ? 20.827 -14.913 13.217 1.00 60.44 313 LEU A CA 1
ATOM 2354 C C . LEU A 1 313 ? 20.595 -15.624 11.876 1.00 60.44 313 LEU A C 1
ATOM 2356 O O . LEU A 1 313 ? 21.175 -16.675 11.623 1.00 60.44 313 LEU A O 1
ATOM 2360 N N . VAL A 1 314 ? 19.800 -15.024 10.988 1.00 58.69 314 VAL A N 1
ATOM 2361 C CA . VAL A 1 314 ? 19.593 -15.502 9.616 1.00 58.69 314 VAL A CA 1
ATOM 2362 C C . VAL A 1 314 ? 20.855 -15.333 8.777 1.00 58.69 314 VAL A C 1
ATOM 2364 O O . VAL A 1 314 ? 21.228 -16.259 8.068 1.00 58.69 314 VAL A O 1
ATOM 2367 N N . ALA A 1 315 ? 21.554 -14.201 8.878 1.00 59.22 315 ALA A N 1
ATOM 2368 C CA . ALA A 1 315 ? 22.829 -14.002 8.195 1.00 59.22 315 ALA A CA 1
ATOM 2369 C C . ALA A 1 315 ? 23.900 -14.997 8.677 1.00 59.22 315 ALA A C 1
ATOM 2371 O O . ALA A 1 315 ? 24.657 -15.505 7.856 1.00 59.22 315 ALA A O 1
ATOM 2372 N N . ALA A 1 316 ? 23.919 -15.330 9.971 1.00 55.72 316 ALA A N 1
ATOM 2373 C CA . ALA A 1 316 ? 24.798 -16.355 10.533 1.00 55.72 316 ALA A CA 1
ATOM 2374 C C . ALA A 1 316 ? 24.424 -17.769 10.047 1.00 55.72 316 ALA A C 1
ATOM 2376 O O . ALA A 1 316 ? 25.292 -18.511 9.602 1.00 55.72 316 ALA A O 1
ATOM 2377 N N . ALA A 1 317 ? 23.133 -18.117 10.014 1.00 53.91 317 ALA A N 1
ATOM 2378 C CA . ALA A 1 317 ? 22.670 -19.400 9.475 1.00 53.91 317 ALA A CA 1
ATOM 2379 C C . ALA A 1 317 ? 22.924 -19.544 7.959 1.00 53.91 317 ALA A C 1
ATOM 2381 O O . ALA A 1 317 ? 23.164 -20.643 7.463 1.00 53.91 317 ALA A O 1
ATOM 2382 N N . VAL A 1 318 ? 22.897 -18.434 7.215 1.00 54.84 318 VAL A N 1
ATOM 2383 C CA . VAL A 1 318 ? 23.257 -18.377 5.788 1.00 54.84 318 VAL A CA 1
ATOM 2384 C C . VAL A 1 318 ? 24.779 -18.415 5.585 1.00 54.84 318 VAL A C 1
ATOM 2386 O O . VAL A 1 318 ? 25.230 -18.876 4.539 1.00 54.84 318 VAL A O 1
ATOM 2389 N N . ALA A 1 319 ? 25.577 -17.991 6.569 1.00 49.59 319 ALA A N 1
ATOM 2390 C CA . ALA A 1 319 ? 27.036 -18.086 6.521 1.00 49.59 319 ALA A CA 1
ATOM 2391 C C . ALA A 1 319 ? 27.543 -19.532 6.698 1.00 49.59 319 ALA A C 1
ATOM 2393 O O . ALA A 1 319 ? 28.528 -19.896 6.059 1.00 49.59 319 ALA A O 1
ATOM 2394 N N . ASP A 1 320 ? 26.834 -20.369 7.466 1.00 50.28 320 ASP A N 1
ATOM 2395 C CA . ASP A 1 320 ? 27.139 -21.806 7.609 1.00 50.28 320 ASP A CA 1
ATOM 2396 C C . ASP A 1 320 ? 26.488 -22.685 6.513 1.00 50.28 320 ASP A C 1
ATOM 2398 O O . ASP A 1 320 ? 26.891 -23.827 6.278 1.00 50.28 320 ASP A O 1
ATOM 2402 N N . GLY A 1 321 ? 25.500 -22.157 5.782 1.00 46.25 321 GLY A N 1
ATOM 2403 C CA . GLY A 1 321 ? 24.835 -22.820 4.657 1.00 46.25 321 GLY A CA 1
ATOM 2404 C C . GLY A 1 321 ? 25.580 -22.631 3.333 1.00 46.25 321 GLY A C 1
ATOM 2405 O O . GLY A 1 321 ? 25.218 -21.777 2.528 1.00 46.25 321 GLY A O 1
ATOM 2406 N N . GLY A 1 322 ? 26.613 -23.442 3.108 1.00 49.47 322 GLY A N 1
ATOM 2407 C CA . GLY A 1 322 ? 27.530 -23.368 1.969 1.00 49.47 322 GLY A CA 1
ATOM 2408 C C . GLY A 1 322 ? 26.943 -22.993 0.591 1.00 49.47 322 GLY A C 1
ATOM 2409 O O . GLY A 1 322 ? 26.006 -23.602 0.076 1.00 49.47 322 GLY A O 1
ATOM 2410 N N . ASN A 1 323 ? 27.668 -22.077 -0.063 1.00 50.19 323 ASN A N 1
ATOM 2411 C CA . ASN A 1 323 ? 27.876 -21.986 -1.515 1.00 50.19 323 ASN A CA 1
ATOM 2412 C C . ASN A 1 323 ? 26.805 -21.313 -2.401 1.00 50.19 323 ASN A C 1
ATOM 2414 O O . ASN A 1 323 ? 26.574 -21.757 -3.529 1.00 50.19 323 ASN A O 1
ATOM 2418 N N . ALA A 1 324 ? 26.284 -20.143 -2.015 1.00 43.56 324 ALA A N 1
ATOM 2419 C CA . ALA A 1 324 ? 25.614 -19.241 -2.972 1.00 43.56 324 ALA A CA 1
ATOM 2420 C C . ALA A 1 324 ? 26.528 -18.823 -4.157 1.00 43.56 324 ALA A C 1
ATOM 2422 O O . ALA A 1 324 ? 26.053 -18.510 -5.247 1.00 43.56 324 ALA A O 1
ATOM 2423 N N . THR A 1 325 ? 27.852 -18.884 -3.984 1.00 45.47 325 THR A N 1
ATOM 2424 C CA . THR A 1 325 ? 28.860 -18.591 -5.017 1.00 45.47 325 THR A CA 1
ATOM 2425 C C . THR A 1 325 ? 29.106 -19.731 -6.015 1.00 45.47 325 THR A C 1
ATOM 2427 O O . THR A 1 325 ? 29.701 -19.485 -7.064 1.00 45.47 325 THR A O 1
ATOM 2430 N N . ALA A 1 326 ? 28.648 -20.963 -5.756 1.00 44.53 326 ALA A N 1
ATOM 2431 C CA . ALA A 1 326 ? 28.926 -22.100 -6.644 1.00 44.53 326 ALA A CA 1
ATOM 2432 C C . ALA A 1 326 ? 27.961 -22.200 -7.838 1.00 44.53 326 ALA A C 1
ATOM 2434 O O . ALA A 1 326 ? 28.363 -22.646 -8.912 1.00 44.53 326 ALA A O 1
ATOM 2435 N N . VAL A 1 327 ? 26.711 -21.751 -7.690 1.00 45.25 327 VAL A N 1
ATOM 2436 C CA . VAL A 1 327 ? 25.681 -21.913 -8.735 1.00 45.25 327 VAL A CA 1
ATOM 2437 C C . VAL A 1 327 ? 25.909 -20.966 -9.920 1.00 45.25 327 VAL A C 1
ATOM 2439 O O . VAL A 1 327 ? 25.656 -21.342 -11.058 1.00 45.25 327 VAL A O 1
ATOM 2442 N N . ILE A 1 328 ? 26.490 -19.781 -9.695 1.00 42.44 328 ILE A N 1
ATOM 2443 C CA . ILE A 1 328 ? 26.782 -18.818 -10.775 1.00 42.44 328 ILE A CA 1
ATOM 2444 C C . ILE A 1 328 ? 27.995 -19.257 -11.632 1.00 42.44 328 ILE A C 1
ATOM 2446 O O . ILE A 1 328 ? 28.147 -18.798 -12.761 1.00 42.44 328 ILE A O 1
ATOM 2450 N N . ARG A 1 329 ? 28.833 -20.197 -11.161 1.00 39.84 329 ARG A N 1
ATOM 2451 C CA . ARG A 1 329 ? 29.982 -20.736 -11.924 1.00 39.84 329 ARG A CA 1
ATOM 2452 C C . ARG A 1 329 ? 29.668 -22.041 -12.683 1.00 39.84 329 ARG A C 1
ATOM 2454 O O . ARG A 1 329 ? 30.483 -22.481 -13.489 1.00 39.84 329 ARG A O 1
ATOM 2461 N N . ALA A 1 330 ? 28.501 -22.654 -12.489 1.00 43.75 330 ALA A N 1
ATOM 2462 C CA . ALA A 1 330 ? 28.131 -23.909 -13.149 1.00 43.75 330 ALA A CA 1
ATOM 2463 C C . ALA A 1 330 ? 27.495 -23.676 -14.536 1.00 43.75 330 ALA A C 1
ATOM 2465 O O . ALA A 1 330 ? 26.337 -24.000 -14.768 1.00 43.75 330 ALA A O 1
ATOM 2466 N N . ALA A 1 331 ? 28.268 -23.111 -15.466 1.00 40.12 331 ALA A N 1
ATOM 2467 C CA . ALA A 1 331 ? 27.952 -23.068 -16.899 1.00 40.12 331 ALA A CA 1
ATOM 2468 C C . ALA A 1 331 ? 28.852 -24.045 -17.685 1.00 40.12 331 ALA A C 1
ATOM 2470 O O . ALA A 1 331 ? 29.401 -23.705 -18.729 1.00 40.12 331 ALA A O 1
ATOM 2471 N N . ALA A 1 332 ? 29.040 -25.254 -17.149 1.00 48.31 332 ALA A N 1
ATOM 2472 C CA . ALA A 1 332 ? 29.668 -26.376 -17.843 1.00 48.31 332 ALA A CA 1
ATOM 2473 C C . ALA A 1 332 ? 28.640 -27.519 -17.954 1.00 48.31 332 ALA A C 1
ATOM 2475 O O . ALA A 1 332 ? 27.886 -27.726 -16.999 1.00 48.31 332 ALA A O 1
ATOM 2476 N N . PRO A 1 333 ? 28.567 -28.241 -19.088 1.00 53.25 333 PRO A N 1
ATOM 2477 C CA . PRO A 1 333 ? 27.596 -29.319 -19.265 1.00 53.25 333 PRO A CA 1
ATOM 2478 C C . PRO A 1 333 ? 27.819 -30.430 -18.218 1.00 53.25 333 PRO A C 1
ATOM 2480 O O . PRO A 1 333 ? 28.970 -30.798 -17.965 1.00 53.25 333 PRO A O 1
ATOM 2483 N N . PRO A 1 334 ? 26.753 -30.969 -17.594 1.00 51.97 334 PRO A N 1
ATOM 2484 C CA . PRO A 1 334 ? 26.877 -31.978 -16.547 1.00 51.97 334 PRO A CA 1
ATOM 2485 C C . PRO A 1 334 ? 27.334 -33.308 -17.153 1.00 51.97 334 PRO A C 1
ATOM 2487 O O . PRO A 1 334 ? 26.615 -33.929 -17.929 1.00 51.97 334 PRO A O 1
ATOM 2490 N N . THR A 1 335 ? 28.535 -33.763 -16.802 1.00 56.28 335 THR A N 1
ATOM 2491 C CA . THR A 1 335 ? 29.112 -35.030 -17.294 1.00 56.28 335 THR A CA 1
ATOM 2492 C C . THR A 1 335 ? 29.029 -36.169 -16.276 1.00 56.28 335 THR A C 1
ATOM 2494 O O . THR A 1 335 ? 29.681 -37.198 -16.450 1.00 56.28 335 THR A O 1
ATOM 2497 N N . ARG A 1 336 ? 28.251 -36.024 -15.191 1.00 62.31 336 ARG A N 1
ATOM 2498 C CA . ARG A 1 336 ? 28.231 -37.023 -14.115 1.00 62.31 336 ARG A CA 1
ATOM 2499 C C . ARG A 1 336 ? 26.913 -37.005 -13.303 1.00 62.31 336 ARG A C 1
ATOM 2501 O O . ARG A 1 336 ? 26.484 -35.922 -12.899 1.00 62.31 336 ARG A O 1
ATOM 2508 N N . PRO A 1 337 ? 26.258 -38.160 -13.052 1.00 64.44 337 PRO A N 1
ATOM 2509 C CA . PRO A 1 337 ? 24.960 -38.226 -12.359 1.00 64.44 337 PRO A CA 1
ATOM 2510 C C . PRO A 1 337 ? 24.991 -37.698 -10.912 1.00 64.44 337 PRO A C 1
ATOM 2512 O O . PRO A 1 337 ? 23.996 -37.154 -10.435 1.00 64.44 337 PRO A O 1
ATOM 2515 N N . ASP A 1 338 ? 26.147 -37.729 -10.241 1.00 71.44 338 ASP A N 1
ATOM 2516 C CA . ASP A 1 338 ? 26.321 -37.211 -8.875 1.00 71.44 338 ASP A CA 1
ATOM 2517 C C . ASP A 1 338 ? 26.190 -35.676 -8.772 1.00 71.44 338 ASP A C 1
ATOM 2519 O O . ASP A 1 338 ? 25.964 -35.138 -7.684 1.00 71.44 338 ASP A O 1
ATOM 2523 N N . GLN A 1 339 ? 26.322 -34.938 -9.882 1.00 71.50 339 GLN A N 1
ATOM 2524 C CA . GLN A 1 339 ? 26.167 -33.478 -9.879 1.00 71.50 339 GLN A CA 1
ATOM 2525 C C . GLN A 1 339 ? 24.705 -33.039 -9.756 1.00 71.50 339 GLN A C 1
ATOM 2527 O O . GLN A 1 339 ? 24.423 -32.064 -9.057 1.00 71.50 339 GLN A O 1
ATOM 2532 N N . LEU A 1 340 ? 23.769 -33.760 -10.379 1.00 72.31 340 LEU A N 1
ATOM 2533 C CA . LEU A 1 340 ? 22.340 -33.446 -10.295 1.00 72.31 340 LEU A CA 1
ATOM 2534 C C . LEU A 1 340 ? 21.824 -33.643 -8.866 1.00 72.31 340 LEU A C 1
ATOM 2536 O O . LEU A 1 340 ? 21.137 -32.774 -8.328 1.00 72.31 340 LEU A O 1
ATOM 2540 N N . GLU A 1 341 ? 22.237 -34.723 -8.201 1.00 76.00 341 GLU A N 1
ATOM 2541 C CA . GLU A 1 341 ? 21.880 -34.991 -6.804 1.00 76.00 341 GLU A CA 1
ATOM 2542 C C . GLU A 1 341 ? 22.354 -33.888 -5.847 1.00 76.00 341 GLU A C 1
ATOM 2544 O O . GLU A 1 341 ? 21.619 -33.495 -4.930 1.00 76.00 341 GLU A O 1
ATOM 2549 N N . LYS A 1 342 ? 23.557 -33.345 -6.084 1.00 76.56 342 LYS A N 1
ATOM 2550 C CA . LYS A 1 342 ? 24.103 -32.206 -5.330 1.00 76.56 342 LYS A CA 1
ATOM 2551 C C . LYS A 1 342 ? 23.271 -30.943 -5.545 1.00 76.56 342 LYS A C 1
ATOM 2553 O O . LYS A 1 342 ? 22.927 -30.280 -4.568 1.00 76.56 342 LYS A O 1
ATOM 2558 N N . VAL A 1 343 ? 22.894 -30.632 -6.788 1.00 75.56 343 VAL A N 1
ATOM 2559 C CA . VAL A 1 343 ? 22.052 -29.462 -7.101 1.00 75.56 343 VAL A CA 1
ATOM 2560 C C . VAL A 1 343 ? 20.682 -29.573 -6.428 1.00 75.56 343 VAL A C 1
ATOM 2562 O O . VAL A 1 343 ? 20.261 -28.623 -5.769 1.00 75.56 343 VAL A O 1
ATOM 2565 N N . PHE A 1 344 ? 20.014 -30.729 -6.503 1.00 76.50 344 PHE A N 1
ATOM 2566 C CA . PHE A 1 344 ? 18.709 -30.931 -5.858 1.00 76.50 344 PHE A CA 1
ATOM 2567 C C . PHE A 1 344 ? 18.775 -30.813 -4.332 1.00 76.50 344 PHE A C 1
ATOM 2569 O O . PHE A 1 344 ? 17.898 -30.211 -3.711 1.00 76.50 344 PHE A O 1
ATOM 2576 N N . THR A 1 345 ? 19.826 -31.360 -3.720 1.00 80.19 345 THR A N 1
ATOM 2577 C CA . THR A 1 345 ? 20.020 -31.301 -2.265 1.00 80.19 345 THR A CA 1
ATOM 2578 C C . THR A 1 345 ? 20.282 -29.867 -1.801 1.00 80.19 345 THR A C 1
ATOM 2580 O O . THR A 1 345 ? 19.678 -29.419 -0.824 1.00 80.19 345 THR A O 1
ATOM 2583 N N . ASN A 1 346 ? 21.112 -29.122 -2.535 1.00 80.19 346 ASN A N 1
ATOM 2584 C CA . ASN A 1 346 ? 21.393 -27.718 -2.242 1.00 80.19 346 ASN A CA 1
ATOM 2585 C C . ASN A 1 346 ? 20.150 -26.842 -2.425 1.00 80.19 346 ASN A C 1
ATOM 2587 O O . ASN A 1 346 ? 19.842 -26.025 -1.558 1.00 80.19 346 ASN A O 1
ATOM 2591 N N . LEU A 1 347 ? 19.396 -27.051 -3.508 1.00 76.94 347 LEU A N 1
ATOM 2592 C CA . LEU A 1 347 ? 18.153 -26.328 -3.768 1.00 76.94 347 LEU A CA 1
ATOM 2593 C C . LEU A 1 347 ? 17.120 -26.572 -2.661 1.00 76.94 347 LEU A C 1
ATOM 2595 O O . LEU A 1 347 ? 16.531 -25.619 -2.155 1.00 76.94 347 LEU A O 1
ATOM 2599 N N . ARG A 1 348 ? 16.940 -27.829 -2.231 1.00 81.94 348 ARG A N 1
ATOM 2600 C CA . ARG A 1 348 ? 16.060 -28.177 -1.105 1.00 81.94 348 ARG A CA 1
ATOM 2601 C C . ARG A 1 348 ? 16.468 -27.436 0.162 1.00 81.94 348 ARG A C 1
ATOM 2603 O O . ARG A 1 348 ? 15.616 -26.835 0.805 1.00 81.94 348 ARG A O 1
ATOM 2610 N N . ASN A 1 349 ? 17.748 -27.483 0.525 1.00 80.12 349 ASN A N 1
ATOM 2611 C CA . ASN A 1 349 ? 18.228 -26.848 1.750 1.00 80.12 349 ASN A CA 1
ATOM 2612 C C . ASN A 1 349 ? 18.002 -25.327 1.713 1.00 80.12 349 ASN A C 1
ATOM 2614 O O . ASN A 1 349 ? 17.595 -24.746 2.717 1.00 80.12 349 ASN A O 1
ATOM 2618 N N . TRP A 1 350 ? 18.175 -24.697 0.547 1.00 84.50 350 TRP A N 1
ATOM 2619 C CA . TRP A 1 350 ? 17.887 -23.274 0.370 1.00 84.50 350 TRP A CA 1
ATOM 2620 C C . TRP A 1 350 ? 16.392 -22.950 0.513 1.00 84.50 350 TRP A C 1
ATOM 2622 O O . TRP A 1 350 ? 16.032 -22.015 1.227 1.00 84.50 350 TRP A O 1
ATOM 2632 N N . ILE A 1 351 ? 15.512 -23.757 -0.092 1.00 79.00 351 ILE A N 1
ATOM 2633 C CA . ILE A 1 351 ? 14.053 -23.603 0.042 1.00 79.00 351 ILE A CA 1
ATOM 2634 C C . ILE A 1 351 ? 13.623 -23.767 1.506 1.00 79.00 351 ILE A C 1
ATOM 2636 O O . ILE A 1 351 ? 12.852 -22.953 2.009 1.00 79.00 351 ILE A O 1
ATOM 2640 N N . VAL A 1 352 ? 14.150 -24.774 2.212 1.00 80.31 352 VAL A N 1
ATOM 2641 C CA . VAL A 1 352 ? 13.878 -24.992 3.643 1.00 80.31 352 VAL A CA 1
ATOM 2642 C C . VAL A 1 352 ? 14.323 -23.789 4.471 1.00 80.31 352 VAL A C 1
ATOM 2644 O O . VAL A 1 352 ? 13.553 -23.318 5.304 1.00 80.31 352 VAL A O 1
ATOM 2647 N N . GLY A 1 353 ? 15.520 -23.254 4.215 1.00 77.62 353 GLY A N 1
ATOM 2648 C CA . GLY A 1 353 ? 16.017 -22.055 4.892 1.00 77.62 353 GLY A CA 1
ATOM 2649 C C . GLY A 1 353 ? 15.114 -20.839 4.671 1.00 77.62 353 GLY A C 1
ATOM 2650 O O . GLY A 1 353 ? 14.735 -20.157 5.623 1.00 77.62 353 GLY A O 1
ATOM 2651 N N . LEU A 1 354 ? 14.691 -20.588 3.430 1.00 76.69 354 LEU A N 1
ATOM 2652 C CA . LEU A 1 354 ? 13.811 -19.462 3.110 1.00 76.69 354 LEU A CA 1
ATOM 2653 C C . LEU A 1 354 ? 12.421 -19.610 3.753 1.00 76.69 354 LEU A C 1
ATOM 2655 O O . LEU A 1 354 ? 11.888 -18.651 4.310 1.00 76.69 354 LEU A O 1
ATOM 2659 N N . LEU A 1 355 ? 11.846 -20.814 3.735 1.00 80.06 355 LEU A N 1
ATOM 2660 C CA . LEU A 1 355 ? 10.556 -21.080 4.373 1.00 80.06 355 LEU A CA 1
ATOM 2661 C C . LEU A 1 355 ? 10.634 -20.965 5.897 1.00 80.06 355 LEU A C 1
ATOM 2663 O O . LEU A 1 355 ? 9.769 -20.336 6.503 1.00 80.06 355 LEU A O 1
ATOM 2667 N N . ALA A 1 356 ? 11.677 -21.523 6.517 1.00 80.31 356 ALA A N 1
ATOM 2668 C CA . ALA A 1 356 ? 11.859 -21.485 7.965 1.00 80.31 356 ALA A CA 1
ATOM 2669 C C . ALA A 1 356 ? 12.044 -20.051 8.478 1.00 80.31 356 ALA A C 1
ATOM 2671 O O . ALA A 1 356 ? 11.463 -19.676 9.496 1.00 80.31 356 ALA A O 1
ATOM 2672 N N . THR A 1 357 ? 12.803 -19.222 7.760 1.00 79.62 357 THR A N 1
ATOM 2673 C CA . THR A 1 357 ? 13.014 -17.815 8.134 1.00 79.62 357 THR A CA 1
ATOM 2674 C C . THR A 1 357 ? 11.739 -16.988 8.017 1.00 79.62 357 THR A C 1
ATOM 2676 O O . THR A 1 357 ? 11.386 -16.271 8.956 1.00 79.62 357 THR A O 1
ATOM 2679 N N . LEU A 1 358 ? 10.988 -17.144 6.924 1.00 80.75 358 LEU A N 1
ATOM 2680 C CA . LEU A 1 358 ? 9.698 -16.476 6.755 1.00 80.75 358 LEU A CA 1
ATOM 2681 C C . LEU A 1 358 ? 8.665 -16.939 7.797 1.00 80.75 358 LEU A C 1
ATOM 2683 O O . LEU A 1 358 ? 7.936 -16.115 8.353 1.00 80.75 358 LEU A O 1
ATOM 2687 N N . ALA A 1 359 ? 8.627 -18.239 8.100 1.00 82.12 359 ALA A N 1
ATOM 2688 C CA . ALA A 1 359 ? 7.753 -18.804 9.125 1.00 82.12 359 ALA A CA 1
ATOM 2689 C C . ALA A 1 359 ? 8.093 -18.262 10.520 1.00 82.12 359 ALA A C 1
ATOM 2691 O O . ALA A 1 359 ? 7.192 -17.842 11.246 1.00 82.12 359 ALA A O 1
ATOM 2692 N N . THR A 1 360 ? 9.384 -18.185 10.859 1.00 87.56 360 THR A N 1
ATOM 2693 C CA . THR A 1 360 ? 9.855 -17.601 12.125 1.00 87.56 360 THR A CA 1
ATOM 2694 C C . THR A 1 360 ? 9.430 -16.138 12.238 1.00 87.56 360 THR A C 1
ATOM 2696 O O . THR A 1 360 ? 8.894 -15.734 13.265 1.00 87.56 360 THR A O 1
ATOM 2699 N N . LEU A 1 361 ? 9.587 -15.351 11.168 1.00 83.44 361 LEU A N 1
ATOM 2700 C CA . LEU A 1 361 ? 9.175 -13.945 11.143 1.00 83.44 361 LEU A CA 1
ATOM 2701 C C . LEU A 1 361 ? 7.666 -13.784 11.389 1.00 83.44 361 LEU A C 1
ATOM 2703 O O . LEU A 1 361 ? 7.253 -12.974 12.221 1.00 83.44 361 LEU A O 1
ATOM 2707 N N . MET A 1 362 ? 6.840 -14.570 10.691 1.00 83.06 362 MET A N 1
ATOM 2708 C CA . MET A 1 362 ? 5.386 -14.559 10.886 1.00 83.06 362 MET A CA 1
ATOM 2709 C C . MET A 1 362 ? 4.997 -14.998 12.302 1.00 83.06 362 MET A C 1
ATOM 2711 O O . MET A 1 362 ? 4.085 -14.420 12.896 1.00 83.06 362 MET A O 1
ATOM 2715 N N . PHE A 1 363 ? 5.718 -15.965 12.871 1.00 86.62 363 PHE A N 1
ATOM 2716 C CA . PHE A 1 363 ? 5.519 -16.414 14.245 1.00 86.62 363 PHE A CA 1
ATOM 2717 C C . PHE A 1 363 ? 5.849 -15.312 15.261 1.00 86.62 363 PHE A C 1
ATOM 2719 O O . PHE A 1 363 ? 5.052 -15.058 16.162 1.00 86.62 363 PHE A O 1
ATOM 2726 N N . THR A 1 364 ? 6.969 -14.599 15.092 1.00 89.62 364 THR A N 1
ATOM 2727 C CA . THR A 1 364 ? 7.361 -13.482 15.967 1.00 89.62 364 THR A CA 1
ATOM 2728 C C . THR A 1 364 ? 6.344 -12.339 15.920 1.00 89.62 364 THR A C 1
ATOM 2730 O O . THR A 1 364 ? 5.965 -11.815 16.968 1.00 89.62 364 THR A O 1
ATOM 2733 N N . ILE A 1 365 ? 5.850 -11.978 14.730 1.00 84.06 365 ILE A N 1
ATOM 2734 C CA . ILE A 1 365 ? 4.818 -10.939 14.571 1.00 84.06 365 ILE A CA 1
ATOM 2735 C C . ILE A 1 365 ? 3.507 -11.375 15.237 1.00 84.06 365 ILE A C 1
ATOM 2737 O O . ILE A 1 365 ? 2.899 -10.586 15.964 1.00 84.06 365 ILE A O 1
ATOM 2741 N N . GLY A 1 366 ? 3.087 -12.629 15.037 1.00 86.62 366 GLY A N 1
ATOM 2742 C CA . GLY A 1 366 ? 1.912 -13.199 15.699 1.00 86.62 366 GLY A CA 1
ATOM 2743 C C . GLY A 1 366 ? 2.035 -13.193 17.225 1.00 86.62 366 GLY A C 1
ATOM 2744 O O . GLY A 1 366 ? 1.109 -12.760 17.908 1.00 86.62 366 GLY A O 1
ATOM 2745 N N . GLY A 1 367 ? 3.197 -13.589 17.755 1.00 85.69 367 GLY A N 1
ATOM 2746 C CA . GLY A 1 367 ? 3.495 -13.610 19.189 1.00 85.69 367 GLY A CA 1
ATOM 2747 C C . GLY A 1 367 ? 3.445 -12.228 19.827 1.00 85.69 367 GLY A C 1
ATOM 2748 O O . GLY A 1 367 ? 2.756 -12.034 20.827 1.00 85.69 367 GLY A O 1
ATOM 2749 N N . LEU A 1 368 ? 4.101 -11.241 19.215 1.00 87.25 368 LEU A N 1
ATOM 2750 C CA . LEU A 1 368 ? 4.081 -9.869 19.719 1.00 87.25 368 LEU A CA 1
ATOM 2751 C C . LEU A 1 368 ? 2.665 -9.281 19.696 1.00 87.25 368 LEU A C 1
ATOM 2753 O O . LEU A 1 368 ? 2.230 -8.656 20.660 1.00 87.25 368 LEU A O 1
ATOM 2757 N N . ARG A 1 369 ? 1.928 -9.519 18.609 1.00 83.38 369 ARG A N 1
ATOM 2758 C CA . ARG A 1 369 ? 0.553 -9.041 18.456 1.00 83.38 369 ARG A CA 1
ATOM 2759 C C . ARG A 1 369 ? -0.396 -9.690 19.462 1.00 83.38 369 ARG A C 1
ATOM 2761 O O . ARG A 1 369 ? -1.270 -9.013 19.985 1.00 83.38 369 ARG A O 1
ATOM 2768 N N . TYR A 1 370 ? -0.194 -10.969 19.775 1.00 86.00 370 TYR A N 1
ATOM 2769 C CA . TYR A 1 370 ? -0.945 -11.663 20.818 1.00 86.00 370 TYR A CA 1
ATOM 2770 C C . TYR A 1 370 ? -0.664 -11.082 22.213 1.00 86.00 370 TYR A C 1
ATOM 2772 O O . TYR A 1 370 ? -1.597 -10.849 22.974 1.00 86.00 370 TYR A O 1
ATOM 2780 N N . LEU A 1 371 ? 0.603 -10.791 22.530 1.00 86.50 371 LEU A N 1
ATOM 2781 C CA . LEU A 1 371 ? 1.004 -10.230 23.827 1.00 86.50 371 LEU A CA 1
ATOM 2782 C C . LEU A 1 371 ? 0.475 -8.807 24.057 1.00 86.50 371 LEU A C 1
ATOM 2784 O O . LEU A 1 371 ? 0.131 -8.454 25.180 1.00 86.50 371 LEU A O 1
ATOM 2788 N N . VAL A 1 372 ? 0.405 -7.991 23.002 1.00 85.25 372 VAL A N 1
ATOM 2789 C CA . VAL A 1 372 ? -0.028 -6.584 23.089 1.00 85.25 372 VAL A CA 1
ATOM 2790 C C . VAL A 1 372 ? -1.551 -6.429 22.957 1.00 85.25 372 VAL A C 1
ATOM 2792 O O . VAL A 1 372 ? -2.077 -5.354 23.226 1.00 85.25 372 VAL A O 1
ATOM 2795 N N . ALA A 1 373 ? -2.284 -7.491 22.604 1.00 81.12 373 ALA A N 1
ATOM 2796 C CA . ALA A 1 373 ? -3.722 -7.420 22.335 1.00 81.12 373 ALA A CA 1
ATOM 2797 C C . ALA A 1 373 ? -4.572 -6.982 23.542 1.00 81.12 373 ALA A C 1
ATOM 2799 O O . ALA A 1 373 ? -5.680 -6.498 23.342 1.00 81.12 373 ALA A O 1
ATOM 2800 N N . GLY A 1 374 ? -4.101 -7.162 24.784 1.00 76.81 374 GLY A N 1
ATOM 2801 C CA . GLY A 1 374 ? -4.800 -6.666 25.981 1.00 76.81 374 GLY A CA 1
ATOM 2802 C C . GLY A 1 374 ? -6.240 -7.177 26.148 1.00 76.81 374 GLY A C 1
ATOM 2803 O O . GLY A 1 374 ? -7.038 -6.533 26.817 1.00 76.81 374 GLY A O 1
ATOM 2804 N N . GLY A 1 375 ? -6.580 -8.308 25.519 1.00 76.31 375 GLY A N 1
ATOM 2805 C CA . GLY A 1 375 ? -7.934 -8.869 25.502 1.00 76.31 375 GLY A CA 1
ATOM 2806 C C . GLY A 1 375 ? -8.817 -8.437 24.324 1.00 76.31 375 GLY A C 1
ATOM 2807 O O . GLY A 1 375 ? -9.930 -8.943 24.221 1.00 76.31 375 GLY A O 1
ATOM 2808 N N . ASP A 1 376 ? -8.347 -7.576 23.410 1.00 84.56 376 ASP A N 1
ATOM 2809 C CA . ASP A 1 376 ? -9.104 -7.202 22.208 1.00 84.56 376 ASP A CA 1
ATOM 2810 C C . ASP A 1 376 ? -9.293 -8.422 21.274 1.00 84.56 376 ASP A C 1
ATOM 2812 O O . ASP A 1 376 ? -8.312 -8.951 20.724 1.00 84.56 376 ASP A O 1
ATOM 2816 N N . PRO A 1 377 ? -10.542 -8.881 21.046 1.00 81.06 377 PRO A N 1
ATOM 2817 C CA . PRO A 1 377 ? -10.816 -10.044 20.207 1.00 81.06 377 PRO A CA 1
ATOM 2818 C C . PRO A 1 377 ? -10.351 -9.865 18.752 1.00 81.06 377 PRO A C 1
ATOM 2820 O O . PRO A 1 377 ? -9.976 -10.852 18.110 1.00 81.06 377 PRO A O 1
ATOM 2823 N N . GLY A 1 378 ? -10.318 -8.636 18.220 1.00 80.44 378 GLY A N 1
ATOM 2824 C CA . GLY A 1 378 ? -9.878 -8.367 16.847 1.00 80.44 378 GLY A CA 1
ATOM 2825 C C . GLY A 1 378 ? -8.368 -8.547 16.654 1.00 80.44 378 GLY A C 1
ATOM 2826 O O . GLY A 1 378 ? -7.909 -9.107 15.649 1.00 80.44 378 GLY A O 1
ATOM 2827 N N . GLU A 1 379 ? -7.578 -8.110 17.632 1.00 78.75 379 GLU A N 1
ATOM 2828 C CA . GLU A 1 379 ? -6.121 -8.254 17.633 1.00 78.75 379 GLU A CA 1
ATOM 2829 C C . GLU A 1 379 ? -5.701 -9.714 17.842 1.00 78.75 379 GLU A C 1
ATOM 2831 O O . GLU A 1 379 ? -4.860 -10.220 17.086 1.00 78.75 379 GLU A O 1
ATOM 2836 N N . VAL A 1 380 ? -6.373 -10.428 18.756 1.00 84.06 380 VAL A N 1
ATOM 2837 C CA . VAL A 1 380 ? -6.180 -11.871 18.981 1.00 84.06 380 VAL A CA 1
ATOM 2838 C C . VAL A 1 380 ? -6.503 -12.680 17.724 1.00 84.06 380 VAL A C 1
ATOM 2840 O O . VAL A 1 380 ? -5.746 -13.584 17.358 1.00 84.06 380 VAL A O 1
ATOM 2843 N N . GLN A 1 381 ? -7.589 -12.358 17.017 1.00 84.75 381 GLN A N 1
ATOM 2844 C CA . GLN A 1 381 ? -7.958 -13.089 15.805 1.00 84.75 381 GLN A CA 1
ATOM 2845 C C . GLN A 1 381 ? -6.926 -12.895 14.687 1.00 84.75 381 GLN A C 1
ATOM 2847 O O . GLN A 1 381 ? -6.549 -13.856 14.014 1.00 84.75 381 GLN A O 1
ATOM 2852 N N . LYS A 1 382 ? -6.397 -11.678 14.528 1.00 80.56 382 LYS A N 1
ATOM 2853 C CA . LYS A 1 382 ? -5.327 -11.400 13.560 1.00 80.56 382 LYS A CA 1
ATOM 2854 C C . LYS A 1 382 ? -4.003 -12.079 13.945 1.00 80.56 382 LYS A C 1
ATOM 2856 O O . LYS A 1 382 ? -3.317 -12.595 13.064 1.00 80.56 382 LYS A O 1
ATOM 2861 N N . ALA A 1 383 ? -3.679 -12.181 15.236 1.00 85.88 383 ALA A N 1
ATOM 2862 C CA . ALA A 1 383 ? -2.533 -12.967 15.705 1.00 85.88 383 ALA A CA 1
ATOM 2863 C C . ALA A 1 383 ? -2.686 -14.467 15.384 1.00 85.88 383 ALA A C 1
ATOM 2865 O O . ALA A 1 383 ? -1.752 -15.096 14.887 1.00 85.88 383 ALA A O 1
ATOM 2866 N N . LYS A 1 384 ? -3.887 -15.035 15.561 1.00 85.06 384 LYS A N 1
ATOM 2867 C CA . LYS A 1 384 ? -4.179 -16.430 15.182 1.00 85.06 384 LYS A CA 1
ATOM 2868 C C . LYS A 1 384 ? -4.005 -16.684 13.684 1.00 85.06 384 LYS A C 1
ATOM 2870 O O . LYS A 1 384 ? -3.536 -17.755 13.305 1.00 85.06 384 LYS A O 1
ATOM 2875 N N . VAL A 1 385 ? -4.350 -15.723 12.825 1.00 87.19 385 VAL A N 1
ATOM 2876 C CA . VAL A 1 385 ? -4.101 -15.831 11.375 1.00 87.19 385 VAL A CA 1
ATOM 2877 C C . VAL A 1 385 ? -2.599 -15.872 11.081 1.00 87.19 385 VAL A C 1
ATOM 2879 O O . VAL A 1 385 ? -2.159 -16.738 10.324 1.00 87.19 385 VAL A O 1
ATOM 2882 N N . ALA A 1 386 ? -1.805 -15.012 11.725 1.00 82.12 386 ALA A N 1
ATOM 2883 C CA . ALA A 1 386 ? -0.347 -15.027 11.588 1.00 82.12 386 ALA A CA 1
ATOM 2884 C C . ALA A 1 386 ? 0.265 -16.363 12.052 1.00 82.12 386 ALA A C 1
ATOM 2886 O O . ALA A 1 386 ? 1.119 -16.921 11.364 1.00 82.12 386 ALA A O 1
ATOM 2887 N N . PHE A 1 387 ? -0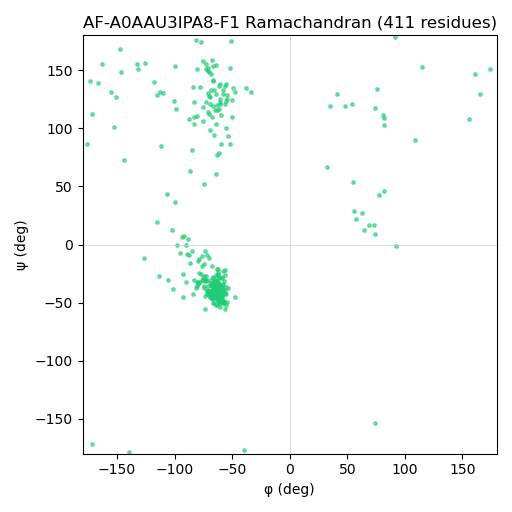.232 -16.939 13.153 1.00 87.94 387 PHE A N 1
ATOM 2888 C CA . PHE A 1 387 ? 0.197 -18.265 13.605 1.00 87.94 387 PHE A CA 1
ATOM 2889 C C . PHE A 1 387 ? -0.164 -19.383 12.626 1.00 87.94 387 PHE A C 1
ATOM 2891 O O . PHE A 1 387 ? 0.665 -20.256 12.386 1.00 87.94 387 PHE A O 1
ATOM 2898 N N . LYS A 1 388 ? -1.354 -19.353 12.012 1.00 86.00 388 LYS A N 1
ATOM 2899 C CA . LYS A 1 388 ? -1.722 -20.328 10.970 1.00 86.00 388 LYS A CA 1
ATOM 2900 C C . LYS A 1 388 ? -0.789 -20.240 9.761 1.00 86.00 388 LYS A C 1
ATOM 2902 O O . LYS A 1 388 ? -0.345 -21.270 9.264 1.00 86.00 388 LYS A O 1
ATOM 2907 N N . ALA A 1 389 ? -0.459 -19.028 9.317 1.00 81.88 389 ALA A N 1
ATOM 2908 C CA . ALA A 1 389 ? 0.473 -18.821 8.212 1.00 81.88 389 ALA A CA 1
ATOM 2909 C C . ALA A 1 389 ? 1.890 -19.321 8.550 1.00 81.88 389 ALA A C 1
ATOM 2911 O O . ALA A 1 389 ? 2.506 -20.015 7.743 1.00 81.88 389 ALA A O 1
ATOM 2912 N N . ALA A 1 390 ? 2.381 -19.040 9.761 1.00 87.06 390 ALA A N 1
ATOM 2913 C CA . ALA A 1 390 ? 3.665 -19.551 10.238 1.00 87.06 390 ALA A CA 1
ATOM 2914 C C . ALA A 1 390 ? 3.682 -21.087 10.328 1.00 87.06 390 ALA A C 1
ATOM 2916 O O . ALA A 1 390 ? 4.634 -21.722 9.875 1.00 87.06 390 ALA A O 1
ATOM 2917 N N . ALA A 1 391 ? 2.611 -21.691 10.851 1.00 87.69 391 ALA A N 1
ATOM 2918 C CA . ALA A 1 391 ? 2.470 -23.142 10.942 1.00 87.69 391 ALA A CA 1
ATOM 2919 C C . ALA A 1 391 ? 2.483 -23.808 9.557 1.00 87.69 391 ALA A C 1
ATOM 2921 O O . ALA A 1 391 ? 3.160 -24.818 9.378 1.00 87.69 391 ALA A O 1
ATOM 2922 N N . LEU A 1 392 ? 1.810 -23.217 8.562 1.00 82.50 392 LEU A N 1
ATOM 2923 C CA . LEU A 1 392 ? 1.872 -23.685 7.172 1.00 82.50 392 LEU A CA 1
ATOM 2924 C C . LEU A 1 392 ? 3.293 -23.592 6.598 1.00 82.50 392 LEU A C 1
ATOM 2926 O O . LEU A 1 392 ? 3.741 -24.525 5.934 1.00 82.50 392 LEU A O 1
ATOM 2930 N N . GLY A 1 393 ? 4.019 -22.507 6.882 1.00 83.19 393 GLY A N 1
ATOM 2931 C CA . GLY A 1 393 ? 5.408 -22.337 6.449 1.00 83.19 393 GLY A CA 1
ATOM 2932 C C . GLY A 1 393 ? 6.348 -23.400 7.026 1.00 83.19 393 GLY A C 1
ATOM 2933 O O . GLY A 1 393 ? 7.123 -24.004 6.284 1.00 83.19 393 GLY A O 1
ATOM 2934 N N . TYR A 1 394 ? 6.238 -23.693 8.326 1.00 87.50 394 TYR A N 1
ATOM 2935 C CA . TYR A 1 394 ? 7.012 -24.768 8.954 1.00 87.50 394 TYR A CA 1
ATOM 2936 C C . TYR A 1 394 ? 6.601 -26.157 8.459 1.00 87.50 394 TYR A C 1
ATOM 2938 O O . TYR A 1 394 ? 7.475 -26.979 8.191 1.00 87.50 394 TYR A O 1
ATOM 2946 N N . ALA A 1 395 ? 5.303 -26.420 8.282 1.00 83.94 395 ALA A N 1
ATOM 2947 C CA . ALA A 1 395 ? 4.829 -27.689 7.736 1.00 83.94 395 ALA A CA 1
ATOM 2948 C C . ALA A 1 395 ? 5.408 -27.941 6.334 1.00 83.94 395 ALA A C 1
ATOM 2950 O O . ALA A 1 395 ? 5.929 -29.022 6.061 1.00 83.94 395 ALA A O 1
ATOM 2951 N N . LEU A 1 396 ? 5.401 -26.921 5.470 1.00 83.25 396 LEU A N 1
ATOM 2952 C CA . LEU A 1 396 ? 5.987 -27.001 4.132 1.00 83.25 396 LEU A CA 1
ATOM 2953 C C . LEU A 1 396 ? 7.509 -27.222 4.179 1.00 83.25 396 LEU A C 1
ATOM 2955 O O . LEU A 1 396 ? 8.040 -28.010 3.398 1.00 83.25 396 LEU A O 1
ATOM 2959 N N . ALA A 1 397 ? 8.211 -26.578 5.118 1.00 82.00 397 ALA A N 1
ATOM 2960 C CA . ALA A 1 397 ? 9.647 -26.773 5.311 1.00 82.00 397 ALA A CA 1
ATOM 2961 C C . ALA A 1 397 ? 9.985 -28.219 5.727 1.00 82.00 397 ALA A C 1
ATOM 2963 O O . ALA A 1 397 ? 10.925 -28.810 5.195 1.00 82.00 397 ALA A O 1
ATOM 2964 N N . VAL A 1 398 ? 9.188 -28.816 6.619 1.00 86.81 398 VAL A N 1
ATOM 2965 C CA . VAL A 1 398 ? 9.348 -30.215 7.058 1.00 86.81 398 VAL A CA 1
ATOM 2966 C C . VAL A 1 398 ? 9.029 -31.212 5.938 1.00 86.81 398 VAL A C 1
ATOM 2968 O O . VAL A 1 398 ? 9.633 -32.280 5.887 1.00 86.81 398 VAL A O 1
ATOM 2971 N N . LEU A 1 399 ? 8.126 -30.870 5.013 1.00 78.69 399 LEU A N 1
ATOM 2972 C CA . LEU A 1 399 ? 7.758 -31.700 3.855 1.00 78.69 399 LEU A CA 1
ATOM 2973 C C . LEU A 1 399 ? 8.802 -31.688 2.721 1.00 78.69 399 LEU A C 1
ATOM 2975 O O . LEU A 1 399 ? 8.819 -32.597 1.890 1.00 78.69 399 LEU A O 1
ATOM 2979 N N . ALA A 1 400 ? 9.701 -30.703 2.677 1.00 80.25 400 ALA A N 1
ATOM 2980 C CA . ALA A 1 400 ? 10.677 -30.549 1.594 1.00 80.25 400 ALA A CA 1
ATOM 2981 C C . ALA A 1 400 ? 11.584 -31.781 1.329 1.00 80.25 400 ALA A C 1
ATOM 2983 O O . ALA A 1 400 ? 11.874 -32.060 0.161 1.00 80.25 400 ALA A O 1
ATOM 2984 N N . PRO A 1 401 ? 12.033 -32.562 2.337 1.00 78.38 401 PRO A N 1
ATOM 2985 C CA . PRO A 1 401 ? 12.781 -33.799 2.109 1.00 78.38 401 PRO A CA 1
ATOM 2986 C C . PRO A 1 401 ? 11.993 -34.858 1.327 1.00 78.38 401 PRO A C 1
ATOM 2988 O O . PRO A 1 401 ? 12.581 -35.546 0.494 1.00 78.38 401 PRO A O 1
ATOM 2991 N N . LEU A 1 402 ? 10.675 -34.958 1.540 1.00 78.12 402 LEU A N 1
ATOM 2992 C CA . LEU A 1 402 ? 9.825 -35.934 0.849 1.00 78.12 402 LEU A CA 1
ATOM 2993 C C . LEU A 1 402 ? 9.700 -35.621 -0.645 1.00 78.12 402 LEU A C 1
ATOM 2995 O O . LEU A 1 402 ? 9.734 -36.531 -1.468 1.00 78.12 402 LEU A O 1
ATOM 2999 N N . PHE A 1 403 ? 9.656 -34.340 -1.011 1.00 75.75 403 PHE A N 1
ATOM 3000 C CA . PHE A 1 403 ? 9.608 -33.914 -2.410 1.00 75.75 403 PHE A CA 1
ATOM 3001 C C . PHE A 1 403 ? 10.855 -34.346 -3.202 1.00 75.75 403 PHE A C 1
ATOM 3003 O O . PHE A 1 403 ? 10.744 -34.836 -4.324 1.00 75.75 403 PHE A O 1
ATOM 3010 N N . VAL A 1 404 ? 12.048 -34.243 -2.600 1.00 73.69 404 VAL A N 1
ATOM 3011 C CA . VAL A 1 404 ? 13.296 -34.708 -3.234 1.00 73.69 404 VAL A CA 1
ATOM 3012 C C . VAL A 1 404 ? 13.302 -36.225 -3.419 1.00 73.69 404 VAL A C 1
ATOM 3014 O O . VAL A 1 404 ? 13.775 -36.702 -4.448 1.00 73.69 404 VAL A O 1
ATOM 3017 N N . ASN A 1 405 ? 12.755 -36.984 -2.468 1.00 77.00 405 ASN A N 1
ATOM 3018 C CA . ASN A 1 405 ? 12.669 -38.440 -2.592 1.00 77.00 405 ASN A CA 1
ATOM 3019 C C . ASN A 1 405 ? 11.770 -38.858 -3.768 1.00 77.00 405 ASN A C 1
ATOM 3021 O O . ASN A 1 405 ? 12.144 -39.748 -4.527 1.00 77.00 405 ASN A O 1
ATOM 3025 N N . VAL A 1 406 ? 10.637 -38.175 -3.968 1.00 76.19 406 VAL A N 1
ATOM 3026 C CA . VAL A 1 406 ? 9.734 -38.425 -5.106 1.00 76.19 406 VAL A CA 1
ATOM 3027 C C . VAL A 1 406 ? 10.407 -38.083 -6.437 1.00 76.19 406 VAL A C 1
ATOM 3029 O O . VAL A 1 406 ? 10.360 -38.880 -7.369 1.00 76.19 406 VAL A O 1
ATOM 3032 N N . LEU A 1 407 ? 11.094 -36.939 -6.527 1.00 70.19 407 LEU A N 1
ATOM 3033 C CA . LEU A 1 407 ? 11.807 -36.553 -7.750 1.00 70.19 407 LEU A CA 1
ATOM 3034 C C . LEU A 1 407 ? 12.938 -37.523 -8.107 1.00 70.19 407 LEU A C 1
ATOM 3036 O O . LEU A 1 407 ? 13.117 -37.850 -9.278 1.00 70.19 407 LEU A O 1
ATOM 3040 N N . ARG A 1 408 ? 13.678 -38.017 -7.107 1.00 70.44 408 ARG A N 1
ATOM 3041 C CA . ARG A 1 408 ? 14.715 -39.040 -7.315 1.00 70.44 408 ARG A CA 1
ATOM 3042 C C . ARG A 1 408 ? 14.130 -40.340 -7.861 1.00 70.44 408 ARG A C 1
ATOM 3044 O O . ARG A 1 408 ? 14.741 -40.946 -8.729 1.00 70.44 408 ARG A O 1
ATOM 3051 N N . HIS A 1 409 ? 12.949 -40.738 -7.391 1.00 72.50 409 HIS A N 1
ATOM 3052 C CA . HIS A 1 409 ? 12.282 -41.952 -7.855 1.00 72.50 409 HIS A CA 1
ATOM 3053 C C . HIS A 1 409 ? 11.813 -41.855 -9.316 1.00 72.50 409 HIS A C 1
ATOM 3055 O O . HIS A 1 409 ? 11.885 -42.837 -10.040 1.00 72.50 409 HIS A O 1
ATOM 3061 N N . VAL A 1 410 ? 11.379 -40.672 -9.763 1.00 72.19 410 VAL A N 1
ATOM 3062 C CA . VAL A 1 410 ? 10.903 -40.449 -11.143 1.00 72.19 410 VAL A CA 1
ATOM 3063 C C . VAL A 1 410 ? 12.050 -40.312 -12.151 1.00 72.19 410 VAL A C 1
ATOM 3065 O O . VAL A 1 410 ? 11.888 -40.684 -13.305 1.00 72.19 410 VAL A O 1
ATOM 3068 N N . VAL A 1 411 ? 13.199 -39.764 -11.740 1.00 64.19 411 VAL A N 1
ATOM 3069 C CA . VAL A 1 411 ? 14.352 -39.528 -12.635 1.00 64.19 411 VAL A CA 1
ATOM 3070 C C . VAL A 1 411 ? 15.352 -40.692 -12.632 1.00 64.19 411 VAL A C 1
ATOM 3072 O O . VAL A 1 411 ? 16.088 -40.861 -13.597 1.00 64.19 411 VAL A O 1
ATOM 3075 N N . GLY A 1 412 ? 15.403 -41.479 -11.554 1.00 58.53 412 GLY A N 1
ATOM 3076 C CA . GLY A 1 412 ? 16.256 -42.667 -11.439 1.00 58.53 412 GLY A CA 1
ATOM 3077 C C . GLY A 1 412 ? 15.582 -43.986 -11.831 1.00 58.53 412 GLY A C 1
ATOM 3078 O O . GLY A 1 412 ? 16.174 -45.035 -11.582 1.00 58.53 412 GLY A O 1
ATOM 3079 N N . GLY A 1 413 ? 14.355 -43.932 -12.362 1.00 45.91 413 GLY A N 1
ATOM 3080 C CA . GLY A 1 413 ? 13.590 -45.075 -12.873 1.00 45.91 413 GLY A CA 1
ATOM 3081 C C . GLY A 1 413 ? 13.696 -45.238 -14.381 1.00 45.91 413 GL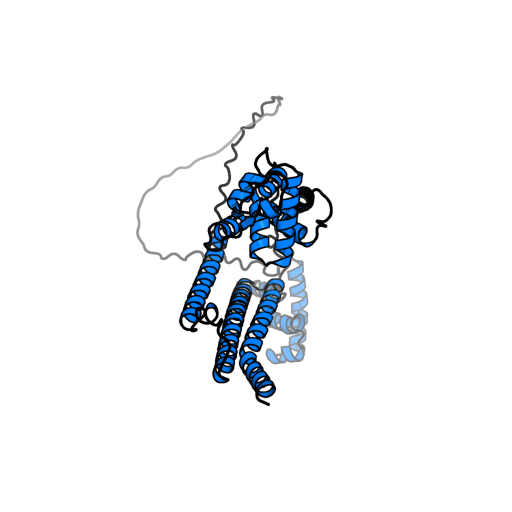Y A C 1
ATOM 3082 O O . GLY A 1 413 ? 13.891 -44.211 -15.071 1.00 45.91 413 GLY A O 1
#

Secondary structure (DSSP, 8-state):
-HHHHHHHHHHHTSTT--EEEHHHH-TT--SSEEEHHHHHHHHHSTTS-HHHHHHHHHHHHHHHHHS-HHHHHHHHHHHHHHHHHHHHHHTTT--SS-HHHHHHHHHHHHHHHHHHS--SSS-HHHHHHHHHHHHHHHHHHHHHHHHHT----------SSP---THHHHHHHHHTTSS-HHHHHHHIIIIIS---HHHHHHHTT--HHHHHHHHHHHHHHHHHHHHTTSS--------PPP---------------------------------------------------HHHHHHHHHHHHHHHHHHHHHHHHHHHS--TTTGGG--S----HHHHHHHHHHHHHHHHHHHHHHHHHHHHHHHHHHHH-TT-HHHHHHHHHHHHHHHHHHHHHHHHHHHHHHHHHHH--

Mean predicted aligned error: 22.21 Å

Radius of gyration: 39.32 Å; Cα contacts (8 Å, |Δi|>4): 309; chains: 1; bounding box: 69×100×105 Å

pLDDT: mean 74.62, std 21.68, range [24.81, 98.12]

Foldseek 3Di:
DVVLLVLQVVQLPDPPFDWDQCCVLDQPPDRGTDGLVRVLVLLPDPPRDLSSNLSVLLVLLVCCQPVDPSSLSSSLNSCVVVLCVLLVVLCVVQDLDDSVQLSVQLSVQLSVLSVDPDSVDRPSPVVSNVSSSVRSNVSSVVSVVVVVVDPPPPPVDPDDDDPFDVLLLLVQCCVLPLAPPLLSVLCCCCPVVVHDLCVSCVVVVHDSVRSVVSNVVSVVSSVVCVVVVVTDRCPDPPPPPDDPDDDDDDDDDDDDDDDDDDDDDDDDDDDDDDDDDDPDDDDDDDDDPDDDDPPVVVVVVVVVVVVVVLVVVLVVVVVVLDDPPPVVVPPDDDPDPVVVVVVLVSVLVVLLSVLLSVLVVLLVVLVVLCVPCPPPPVSPVVSVVSNVSSVVSNVVSVCSVVVSVVVCVVVVD

Sequence (413 aa):
MDIAERAFRMLACAPSSLAVDGRQVGHDLPRRRMLLIELRDVLIHPSCSNAARDAVWRLLVARARQNGPQWMVSAVGVAVPALRGISGRICRGYVAGDAEDIDTEVLTAFIEAIRTVDFDRPGVFPRMCAVAKRAGERARENAEAGVARGFPLQESAPPAVPWGHPDLVLLDAVAKGVISEVDAELIGMTRLEKRTLADAAREFGLTTEAAKKRRQRCEPILVDAILSGEVEAATSLTISPAPSRGVEEDVSMISARSRSSDTQPETATRKGGRGSLTGSARIPHLPALRKPRRHVVRVLLVVGIAVAIVAVLVAAAVADGGNATAVIRAAAPPTRPDQLEKVFTNLRNWIVGLLATLATLMFTIGGLRYLVAGGDPGEVQKAKVAFKAAALGYALAVLAPLFVNVLRHVVGG

Nearest PDB structures (foldseek):
  8x6g-assembly1_H  TM=5.131E-01  e=8.402E-03  Staphylococcus aureus
  8z6g-assembly3_F  TM=3.892E-01  e=1.445E-02  Pseudomonas aeruginosa
  3hug-assembly1_C  TM=6.606E-01  e=1.992E+00  Mycobacterium tuberculosis H37Rv
  8fbi-assembly1_A-3  TM=2.153E-01  e=4.295E+00  synthetic construct

Solvent-accessible surface area (backbone atoms only — not comparable to full-atom values): 24245 Å² total; per-residue (Å²): 97,65,68,50,47,52,53,22,50,56,49,52,72,36,98,81,37,58,66,48,47,20,63,80,61,38,62,90,43,65,77,44,77,35,45,52,64,58,46,36,56,50,62,68,37,85,86,47,44,70,67,28,48,35,45,51,45,43,52,38,38,53,37,30,74,72,69,44,69,70,32,39,43,42,47,49,36,56,41,43,70,59,51,50,58,45,41,56,61,65,49,59,92,59,77,64,66,64,68,65,58,34,32,46,38,24,50,51,36,32,57,49,29,58,76,66,57,75,59,89,52,87,57,41,56,66,51,31,49,49,48,10,47,53,39,24,50,51,47,49,52,52,39,44,51,51,55,73,61,52,70,72,71,87,63,83,66,75,80,77,83,85,82,61,62,71,64,36,31,44,51,37,26,36,75,72,63,76,41,53,65,71,57,38,50,53,45,40,44,41,69,74,68,63,43,55,63,63,58,54,11,58,76,73,76,42,52,51,69,55,43,49,54,49,50,68,55,48,51,60,53,53,51,50,34,45,75,72,62,77,32,49,57,62,86,64,83,66,80,64,80,74,79,79,76,78,79,88,78,87,84,87,85,88,83,91,77,90,77,87,82,84,84,86,86,90,80,90,88,89,82,88,78,96,74,93,82,82,84,76,83,83,79,82,83,76,82,82,82,77,76,76,66,66,64,60,58,50,54,53,49,53,51,51,50,52,52,50,51,51,52,51,54,49,51,52,55,52,68,74,51,80,58,84,74,53,66,82,68,65,85,63,86,85,88,52,78,70,55,58,58,51,52,54,51,52,51,47,53,50,52,31,51,54,30,43,54,54,14,50,51,33,36,51,52,14,51,52,39,45,71,69,26,84,81,41,66,70,43,41,51,54,16,52,52,29,40,52,54,14,51,51,26,44,51,53,34,70,48,46,65,57,56,54,55,53,53,48,56,67,70,74,100